Protein AF-A0A8H4UZU4-F1 (afdb_monomer_lite)

Foldseek 3Di:
DPPCLAPPHPPNLVVLLCLLVVFQVDPPHDLVSNLVSLVSSLVRCPPPVNVVVCVVSCSVVSLLVCLLADDDLSNLLSSLVSLLVCLVPDDPVSVVVSLCSLLDQRPVQLVVVPDVVVVPDPPPPPPPDPVNLPDDDSNLSSLLSLLVSLLVCLQPFQVSNQVSLVSLLVSLLPQNRDDPNSNLLSVLFVLQWFADPQQFIFGDFDFPFVPLLCQLQVVPPVDDDDDDDDDDDDDDDDDDDDDDDDDDDDDDDDDDDDDDDDDDDDDDDDDDPPPPDDPLDADGQSCSVPPSGRSDDHDPDTHPAEGLDHDPDPPDPPPPPNSHHHHPVQSVLVSLLVLQPDPPNDLSSNSVSLSRVLSSLLSVSSCPVNLVSLLVLLVVLLVCLVVVVGDADDVRNPHGSLSSNVSSLSNLVSSVVVCVSDDPVSVVSSVVSVVSNVPPRD

Sequence (442 aa):
MKESYYPGTENWDQDAKWLVDSFIQAPGKVSDVRTSALEALEEAMFRDDDLIKFEQFGVIDLLLRNFADEKDTIYLSSLVSVMIEIAARANSDMFHVIIDALSSPMSSDLLEDDDPAVLSGQLLKTRRSSSSVLEPSLSNVCMMGLVRLFLRFLNLSALRAALLFETFIFVVKTSRKRPADAMLTVLKLLFRLRCDSSGAIWVTTDLENDFLVAVLSRSLDVGVKQSTTTEGSVVERSSVNSDDSLTASTGRLSLRNQSVSIETQRSMPRMSSSYLRGSTKSIPPSWVQLDSSLPDEPSTAASPFVYAYKTVAEGVTDQSDPATGVLKINVYLETIIDLLQKRDTPWDVYSYILAHLGAQLSNRDFFSSAVPQIQMLRNILCGQIKGEMFREPPAIAGIKKADVAICIFDCLAILVGFHQYFAKSEQDELVRAFMLGIGSWD

Radius of gyration: 29.95 Å; chains: 1; bounding box: 93×90×71 Å

pLDDT: mean 78.49, std 24.18, range [24.59, 98.56]

Structure (mmCIF, N/CA/C/O backbone):
data_AF-A0A8H4UZU4-F1
#
_entry.id   AF-A0A8H4UZU4-F1
#
loop_
_atom_site.group_PDB
_atom_site.id
_atom_site.type_symbol
_atom_site.label_atom_id
_atom_site.label_alt_id
_atom_site.label_comp_id
_atom_site.label_asym_id
_atom_site.label_entity_id
_atom_site.label_seq_id
_atom_site.pdbx_PDB_ins_code
_atom_site.Cartn_x
_atom_site.Cartn_y
_atom_site.Cartn_z
_atom_site.occupancy
_atom_site.B_iso_or_equiv
_atom_site.auth_seq_id
_atom_site.auth_comp_id
_atom_site.auth_asym_id
_atom_site.auth_atom_id
_atom_site.pdbx_PDB_model_num
ATOM 1 N N . MET A 1 1 ? -13.156 6.321 36.441 1.00 50.47 1 MET A N 1
ATOM 2 C CA . MET A 1 1 ? -14.532 6.107 35.924 1.00 50.47 1 MET A CA 1
ATOM 3 C C . MET A 1 1 ? -15.092 4.870 36.635 1.00 50.47 1 MET A C 1
ATOM 5 O O . MET A 1 1 ? -14.271 4.120 37.143 1.00 50.47 1 MET A O 1
ATOM 9 N N . LYS A 1 2 ? -16.411 4.653 36.774 1.00 57.09 2 LYS A N 1
ATOM 10 C CA . LYS A 1 2 ? -16.886 3.351 37.299 1.00 57.09 2 LYS A CA 1
ATOM 11 C C . LYS A 1 2 ? -16.662 2.280 36.227 1.00 57.09 2 LYS A C 1
ATOM 13 O O . LYS A 1 2 ? -16.898 2.569 35.062 1.00 57.09 2 LYS A O 1
ATOM 18 N N . GLU A 1 3 ? -16.271 1.073 36.626 1.00 79.25 3 GLU A N 1
ATOM 19 C CA . GLU A 1 3 ? -16.078 -0.102 35.752 1.00 79.25 3 GLU A CA 1
ATOM 20 C C . GLU A 1 3 ? -17.409 -0.691 35.221 1.00 79.25 3 GLU A C 1
ATOM 22 O O . GLU A 1 3 ? -17.524 -1.891 34.999 1.00 79.25 3 GLU A O 1
ATOM 27 N N . SER A 1 4 ? -18.457 0.119 35.044 1.00 86.12 4 SER A N 1
ATOM 28 C CA . SER A 1 4 ? -19.793 -0.371 34.673 1.00 86.12 4 SER A CA 1
ATOM 29 C C . SER A 1 4 ? -19.945 -0.724 33.192 1.00 86.12 4 SER A C 1
ATOM 31 O O . SER A 1 4 ? -20.969 -1.265 32.814 1.00 86.12 4 SER A O 1
ATOM 33 N N . TYR A 1 5 ? -18.930 -0.462 32.365 1.00 86.69 5 TYR A N 1
ATOM 34 C CA . TYR A 1 5 ? -18.845 -0.886 30.962 1.00 86.69 5 TYR A CA 1
ATOM 35 C C . TYR A 1 5 ? -18.060 -2.203 30.776 1.00 86.69 5 TYR A C 1
ATOM 37 O O . TYR A 1 5 ? -17.875 -2.647 29.644 1.00 86.69 5 TYR A O 1
ATOM 45 N N . TYR A 1 6 ? -17.595 -2.838 31.862 1.00 90.06 6 TYR A N 1
ATOM 46 C CA . TYR A 1 6 ? -16.912 -4.136 31.797 1.00 90.06 6 TYR A CA 1
ATOM 47 C C . TYR A 1 6 ? -17.926 -5.287 31.706 1.00 90.06 6 TYR A C 1
ATOM 49 O O . TYR A 1 6 ? -18.864 -5.335 32.518 1.00 90.06 6 TYR A O 1
ATOM 57 N N . PRO A 1 7 ? -17.739 -6.255 30.791 1.00 86.94 7 PRO A N 1
ATOM 58 C CA . PRO A 1 7 ? -18.631 -7.397 30.678 1.00 86.94 7 PRO A CA 1
ATOM 59 C C . PRO A 1 7 ? -18.793 -8.182 31.981 1.00 86.94 7 PRO A C 1
ATOM 61 O O . PRO A 1 7 ? -17.836 -8.556 32.654 1.00 86.94 7 PRO A O 1
ATOM 64 N N . GLY A 1 8 ? -20.051 -8.452 32.333 1.00 82.56 8 GLY A N 1
ATOM 65 C CA . GLY A 1 8 ? -20.424 -9.085 33.603 1.00 82.56 8 GLY A CA 1
ATOM 66 C C . GLY A 1 8 ? -20.923 -8.109 34.672 1.00 82.56 8 GLY A C 1
ATOM 67 O O . GLY A 1 8 ? -21.473 -8.560 35.675 1.00 82.56 8 GLY A O 1
ATOM 68 N N . THR A 1 9 ? -20.818 -6.794 34.451 1.00 85.94 9 THR A N 1
ATOM 69 C CA . THR A 1 9 ? -21.590 -5.798 35.213 1.00 85.94 9 THR A CA 1
ATOM 70 C C . THR A 1 9 ? -23.001 -5.609 34.632 1.00 85.94 9 THR A C 1
ATOM 72 O O . THR A 1 9 ? -23.294 -6.009 33.503 1.00 85.94 9 THR A O 1
ATOM 75 N N . GLU A 1 10 ? -23.925 -5.067 35.429 1.00 87.94 10 GLU A N 1
ATOM 76 C CA . GLU A 1 10 ? -25.320 -4.863 35.017 1.00 87.94 10 GLU A CA 1
ATOM 77 C C . GLU A 1 10 ? -25.418 -3.744 33.962 1.00 87.94 10 GLU A C 1
ATOM 79 O O . GLU A 1 10 ? -24.919 -2.646 34.188 1.00 87.94 10 GLU A O 1
ATOM 84 N N . ASN A 1 11 ? -26.080 -4.016 32.829 1.00 89.31 11 ASN A N 1
ATOM 85 C CA . ASN A 1 11 ? -26.226 -3.107 31.675 1.00 89.31 11 ASN A CA 1
ATOM 86 C C . ASN A 1 11 ? -24.904 -2.655 31.012 1.00 89.31 11 ASN A C 1
ATOM 88 O O . ASN A 1 11 ? -24.869 -1.615 30.352 1.00 89.31 11 ASN A O 1
ATOM 92 N N . TRP A 1 12 ? -23.835 -3.451 31.139 1.00 93.38 12 TRP A N 1
ATOM 93 C CA . TRP A 1 12 ? -22.499 -3.101 30.640 1.00 93.38 12 TRP A CA 1
ATOM 94 C C . TRP A 1 12 ? -22.441 -2.735 29.154 1.00 93.38 12 TRP A C 1
ATOM 96 O O . TRP A 1 12 ? -21.671 -1.860 28.767 1.00 93.38 12 TRP A O 1
ATOM 106 N N . ASP A 1 13 ? -23.262 -3.371 28.315 1.00 93.31 13 ASP A N 1
ATOM 107 C CA . ASP A 1 13 ? -23.274 -3.123 26.877 1.00 93.31 13 ASP A CA 1
ATOM 108 C C . ASP A 1 13 ? -23.898 -1.759 26.555 1.00 93.31 13 ASP A C 1
ATOM 110 O O . ASP A 1 13 ? -23.433 -1.054 25.659 1.00 93.31 13 ASP A O 1
ATOM 114 N N . GLN A 1 14 ? -24.915 -1.351 27.318 1.00 93.81 14 GLN A N 1
ATOM 115 C CA . GLN A 1 14 ? -25.534 -0.038 27.202 1.00 93.81 14 GLN A CA 1
ATOM 116 C C . GLN A 1 14 ? -24.604 1.066 27.727 1.00 93.81 14 GLN A C 1
ATOM 118 O O . GLN A 1 14 ? -24.543 2.136 27.116 1.00 93.81 14 GLN A O 1
ATOM 123 N N . ASP A 1 15 ? -23.849 0.796 28.793 1.00 93.56 15 ASP A N 1
ATOM 124 C CA . ASP A 1 15 ? -22.831 1.702 29.335 1.00 93.56 15 ASP A CA 1
ATOM 125 C C . ASP A 1 15 ? -21.624 1.843 28.387 1.00 93.56 15 ASP A C 1
ATOM 127 O O . ASP A 1 15 ? -21.150 2.957 28.160 1.00 93.56 15 ASP A O 1
ATOM 131 N N . ALA A 1 16 ? -21.176 0.753 27.753 1.00 94.62 16 ALA A N 1
ATOM 132 C CA . ALA A 1 16 ? -20.132 0.777 26.726 1.00 94.62 16 ALA A CA 1
ATOM 133 C C . ALA A 1 16 ? -20.569 1.578 25.486 1.00 94.62 16 ALA A C 1
ATOM 135 O O . ALA A 1 16 ? -19.840 2.453 25.017 1.00 94.62 16 ALA A O 1
ATOM 136 N N . LYS A 1 17 ? -21.794 1.357 24.988 1.00 95.38 17 LYS A N 1
ATOM 137 C CA . LYS A 1 17 ? -22.377 2.146 23.885 1.00 95.38 17 LYS A CA 1
ATOM 138 C C . LYS A 1 17 ? -22.503 3.624 24.252 1.00 95.38 17 LYS A C 1
ATOM 140 O O . LYS A 1 17 ? -22.165 4.491 23.450 1.00 95.38 17 LYS A O 1
ATOM 145 N N . TRP A 1 18 ? -22.926 3.919 25.482 1.00 95.06 18 TRP A N 1
ATOM 146 C CA . TRP A 1 18 ? -23.011 5.286 25.991 1.00 95.06 18 TRP A CA 1
ATOM 147 C C . TRP A 1 18 ? -21.638 5.967 26.085 1.00 95.06 18 TRP A C 1
ATOM 149 O O . TRP A 1 18 ? -21.535 7.146 25.741 1.00 95.06 18 TRP A O 1
ATOM 159 N N . LEU A 1 19 ? -20.588 5.244 26.496 1.00 94.56 19 LEU A N 1
ATOM 160 C CA . LEU A 1 19 ? -19.205 5.733 26.494 1.00 94.56 19 LEU A CA 1
ATOM 161 C C . LEU A 1 19 ? -18.755 6.095 25.069 1.00 94.56 19 LEU A C 1
ATOM 163 O O . LEU A 1 19 ? -18.226 7.191 24.857 1.00 94.56 19 LEU A O 1
ATOM 167 N N . VAL A 1 20 ? -19.041 5.225 24.090 1.00 95.56 20 VAL A N 1
ATOM 168 C CA . VAL A 1 20 ? -18.756 5.483 22.670 1.00 95.56 20 VAL A CA 1
ATOM 169 C C . VAL A 1 20 ? -19.479 6.742 22.183 1.00 95.56 20 VAL A C 1
ATOM 171 O O . VAL A 1 20 ? -18.811 7.700 21.794 1.00 95.56 20 VAL A O 1
ATOM 174 N N . ASP A 1 21 ? -20.813 6.797 22.250 1.00 94.81 21 ASP A N 1
ATOM 175 C CA . ASP A 1 21 ? -21.594 7.931 21.723 1.00 94.81 21 ASP A CA 1
ATOM 176 C C . ASP A 1 21 ? -21.314 9.258 22.468 1.00 94.81 21 ASP A C 1
ATOM 178 O O . ASP A 1 21 ? -21.321 10.327 21.855 1.00 94.81 21 ASP A O 1
ATOM 182 N N . SER A 1 22 ? -21.052 9.226 23.784 1.00 93.44 22 SER A N 1
ATOM 183 C CA . SER A 1 22 ? -20.942 10.445 24.613 1.00 93.44 22 SER A CA 1
ATOM 184 C C . SER A 1 22 ? -19.535 11.044 24.700 1.00 93.44 22 SER A C 1
ATOM 186 O O . SER A 1 22 ? -19.400 12.238 25.004 1.00 93.44 22 SER A O 1
ATOM 188 N N . PHE A 1 23 ? -18.491 10.238 24.477 1.00 93.31 23 PHE A N 1
ATOM 189 C CA . PHE A 1 23 ? -17.093 10.662 24.626 1.00 93.31 23 PHE A CA 1
ATOM 190 C C . PHE A 1 23 ? -16.236 10.393 23.394 1.00 93.31 23 PHE A C 1
ATOM 192 O O . PHE A 1 23 ? -15.452 11.265 23.036 1.00 93.31 23 PHE A O 1
ATOM 199 N N . ILE A 1 24 ? -16.384 9.240 22.738 1.00 93.31 24 ILE A N 1
ATOM 200 C CA . ILE A 1 24 ? -15.492 8.815 21.648 1.00 93.31 24 ILE A CA 1
ATOM 201 C C . ILE A 1 24 ? -15.963 9.389 20.299 1.00 93.31 24 ILE A C 1
ATOM 203 O O . ILE A 1 24 ? -15.202 10.059 19.602 1.00 93.31 24 ILE A O 1
ATOM 207 N N . GLN A 1 25 ? -17.243 9.204 19.973 1.00 92.00 25 GLN A N 1
ATOM 208 C CA . GLN A 1 25 ? -17.912 9.662 18.745 1.00 92.00 25 GLN A CA 1
ATOM 209 C C . GLN A 1 25 ? -18.442 11.109 18.828 1.00 92.00 25 GLN A C 1
ATOM 211 O O . GLN A 1 25 ? -19.054 11.607 17.886 1.00 92.00 25 GLN A O 1
ATOM 216 N N . ALA A 1 26 ? -18.234 11.805 19.949 1.00 88.44 26 ALA A N 1
ATOM 217 C CA . ALA A 1 26 ? -18.754 13.152 20.174 1.00 88.44 26 ALA A CA 1
ATOM 218 C C . ALA A 1 26 ? -17.794 14.235 19.618 1.00 88.44 26 ALA A C 1
ATOM 220 O O . ALA A 1 26 ? -16.803 14.557 20.279 1.00 88.44 26 ALA A O 1
ATOM 221 N N . PRO A 1 27 ? -18.091 14.893 18.474 1.00 76.19 27 PRO A N 1
ATOM 222 C CA . PRO A 1 27 ? -17.140 15.778 17.779 1.00 76.19 27 PRO A CA 1
ATOM 223 C C . PRO A 1 27 ? -16.849 17.100 18.511 1.00 76.19 27 PRO A C 1
ATOM 225 O O . PRO A 1 27 ? -15.978 17.860 18.105 1.00 76.19 27 PRO A O 1
ATOM 228 N N . GLY A 1 28 ? -17.591 17.406 19.581 1.00 81.88 28 GLY A N 1
ATOM 229 C CA . GLY A 1 28 ? -17.346 18.562 20.451 1.00 81.88 28 GLY A CA 1
ATOM 230 C C . GLY A 1 28 ? -16.401 18.283 21.628 1.00 81.88 28 GLY A C 1
ATOM 231 O O . GLY A 1 28 ? -16.274 19.135 22.508 1.00 81.88 28 GLY A O 1
ATOM 232 N N . LYS A 1 29 ? -15.799 17.088 21.713 1.00 89.81 29 LYS A N 1
ATOM 233 C CA . LYS A 1 29 ? -14.823 16.717 22.750 1.00 89.81 29 LYS A CA 1
ATOM 234 C C . LYS A 1 29 ? -13.397 16.948 22.246 1.00 89.81 29 LYS A C 1
ATOM 236 O O . LYS A 1 29 ? -13.113 16.737 21.075 1.00 89.81 29 LYS A O 1
ATOM 241 N N . VAL A 1 30 ? -12.504 17.358 23.146 1.00 91.69 30 VAL A N 1
ATOM 242 C CA . VAL A 1 30 ? -11.065 17.498 22.855 1.00 91.69 30 VAL A CA 1
ATOM 243 C C . VAL A 1 30 ? -10.399 16.127 22.704 1.00 91.69 30 VAL A C 1
ATOM 245 O O . VAL A 1 30 ? -10.817 15.194 23.395 1.00 91.69 30 VAL A O 1
ATOM 248 N N . SER A 1 31 ? -9.361 16.027 21.859 1.00 91.31 31 SER A N 1
ATOM 249 C CA . SER A 1 31 ? -8.644 14.775 21.548 1.00 91.31 31 SER A CA 1
ATOM 250 C C . SER A 1 31 ? -8.349 13.945 22.795 1.00 91.31 31 SER A C 1
ATOM 252 O O . SER A 1 31 ? -8.791 12.807 22.877 1.00 91.31 31 SER A O 1
ATOM 254 N N . ASP A 1 32 ? -7.710 14.537 23.809 1.00 92.62 32 ASP A N 1
ATOM 255 C CA . ASP A 1 32 ? -7.308 13.858 25.049 1.00 92.62 32 ASP A CA 1
ATOM 256 C C . ASP A 1 32 ? -8.476 13.133 25.742 1.00 92.62 32 ASP A C 1
ATOM 258 O O . ASP A 1 32 ? -8.332 12.016 26.227 1.00 92.62 32 ASP A O 1
ATOM 262 N N . VAL A 1 33 ? -9.670 13.739 25.756 1.00 93.69 33 VAL A N 1
ATOM 263 C CA . VAL A 1 33 ? -10.867 13.147 26.379 1.00 93.69 33 VAL A CA 1
ATOM 264 C C . VAL A 1 33 ? -11.423 11.999 25.535 1.00 93.69 33 VAL A C 1
ATOM 266 O O . VAL A 1 33 ? -11.926 11.027 26.099 1.00 93.69 33 VAL A O 1
ATOM 269 N N . ARG A 1 34 ? -11.337 12.097 24.202 1.00 95.12 34 ARG A N 1
ATOM 270 C CA . ARG A 1 34 ? -11.731 11.020 23.281 1.00 95.12 34 ARG A CA 1
ATOM 271 C C . ARG A 1 34 ? -10.760 9.843 23.398 1.00 95.12 34 ARG A C 1
ATOM 273 O O . ARG A 1 34 ? -11.205 8.704 23.506 1.00 95.12 34 ARG A O 1
ATOM 280 N N . THR A 1 35 ? -9.459 10.130 23.449 1.00 94.38 35 THR A N 1
ATOM 281 C CA . THR A 1 35 ? -8.377 9.152 23.607 1.00 94.38 35 THR A CA 1
ATOM 282 C C . THR A 1 35 ? -8.459 8.440 24.955 1.00 94.38 35 THR A C 1
ATOM 284 O O . THR A 1 35 ? -8.551 7.222 24.958 1.00 94.38 35 THR A O 1
ATOM 287 N N . SER A 1 36 ? -8.574 9.137 26.091 1.00 94.06 36 SER A N 1
ATOM 288 C CA . SER A 1 36 ? -8.711 8.457 27.393 1.00 94.06 36 SER A CA 1
ATOM 289 C C . SER A 1 36 ? -10.021 7.677 27.564 1.00 94.06 36 SER A C 1
ATOM 291 O O . SER A 1 36 ? -10.075 6.730 28.346 1.00 94.06 36 SER A O 1
ATOM 293 N N . ALA A 1 37 ? -11.094 8.041 26.851 1.00 94.94 37 ALA A N 1
ATOM 294 C CA . ALA A 1 37 ? -12.308 7.223 26.802 1.00 94.94 37 ALA A CA 1
ATOM 295 C C . ALA A 1 37 ? -12.122 5.960 25.942 1.00 94.94 37 ALA A C 1
ATOM 297 O O . ALA A 1 37 ? -12.664 4.909 26.278 1.00 94.94 37 ALA A O 1
ATOM 298 N N . LEU A 1 38 ? -11.342 6.058 24.862 1.00 96.38 38 LEU A N 1
ATOM 299 C CA . LEU A 1 38 ? -10.965 4.936 24.009 1.00 96.38 38 LEU A CA 1
ATOM 300 C C . LEU A 1 38 ? -10.000 3.971 24.723 1.00 96.38 38 LEU A C 1
ATOM 302 O O . LEU A 1 38 ? -10.251 2.776 24.690 1.00 96.38 38 LEU A O 1
ATOM 306 N N . GLU A 1 39 ? -8.976 4.472 25.420 1.00 94.88 39 GLU A N 1
ATOM 307 C CA . GLU A 1 39 ? -8.046 3.679 26.250 1.00 94.88 39 GLU A CA 1
ATOM 308 C C . GLU A 1 39 ? -8.796 2.884 27.334 1.00 94.88 39 GLU A C 1
ATOM 310 O O . GLU A 1 39 ? -8.555 1.696 27.532 1.00 94.88 39 GLU A O 1
ATOM 315 N N . ALA A 1 40 ? -9.764 3.517 28.006 1.00 93.69 40 ALA A N 1
ATOM 316 C CA . ALA A 1 40 ? -10.602 2.851 29.003 1.00 93.69 40 ALA A CA 1
ATOM 317 C C . ALA A 1 40 ? -11.476 1.738 28.391 1.00 93.69 40 ALA A C 1
ATOM 319 O O . ALA A 1 40 ? -11.663 0.682 28.994 1.00 93.69 40 ALA A O 1
ATOM 320 N N . LEU A 1 41 ? -12.006 1.957 27.182 1.00 94.88 41 LEU A N 1
ATOM 321 C CA . LEU A 1 41 ? -12.763 0.939 26.455 1.00 94.88 41 LEU A CA 1
ATOM 322 C C . LEU A 1 41 ? -11.852 -0.206 25.978 1.00 94.88 41 LEU A C 1
ATOM 324 O O . LEU A 1 41 ? -12.231 -1.367 26.093 1.00 94.88 41 LEU A O 1
ATOM 328 N N . GLU A 1 42 ? -10.645 0.110 25.505 1.00 94.50 42 GLU A N 1
ATOM 329 C CA . GLU A 1 42 ? -9.612 -0.851 25.102 1.00 94.50 42 GLU A CA 1
ATOM 330 C C . GLU A 1 42 ? -9.220 -1.788 26.258 1.00 94.50 42 GLU A C 1
ATOM 332 O O . GLU A 1 42 ? -9.192 -3.010 26.085 1.00 94.50 42 GLU A O 1
ATOM 337 N N . GLU A 1 43 ? -9.000 -1.238 27.458 1.00 93.38 43 GLU A N 1
ATOM 338 C CA . GLU A 1 43 ? -8.703 -2.012 28.671 1.00 93.38 43 GLU A CA 1
ATOM 339 C C . GLU A 1 43 ? -9.827 -3.010 29.010 1.00 93.38 43 GLU A C 1
ATOM 341 O O . GLU A 1 43 ? -9.555 -4.160 29.363 1.00 93.38 43 GLU A O 1
ATOM 346 N N . ALA A 1 44 ? -11.094 -2.607 28.861 1.00 92.88 44 ALA A N 1
ATOM 347 C CA . ALA A 1 44 ? -12.234 -3.503 29.053 1.00 92.88 44 ALA A CA 1
ATOM 348 C C . ALA A 1 44 ? -12.392 -4.537 27.927 1.00 92.88 44 ALA A C 1
ATOM 350 O O . ALA A 1 44 ? -12.815 -5.659 28.192 1.00 92.88 44 ALA A O 1
ATOM 351 N N . MET A 1 45 ? -12.040 -4.193 26.687 1.00 93.19 45 MET A N 1
ATOM 352 C CA . MET A 1 45 ? -12.147 -5.085 25.529 1.00 93.19 45 MET A CA 1
ATOM 353 C C . MET A 1 45 ? -11.125 -6.225 25.532 1.00 93.19 45 MET A C 1
ATOM 355 O O . MET A 1 45 ? -11.438 -7.321 25.068 1.00 93.19 45 MET A O 1
ATOM 359 N N . PHE A 1 46 ? -9.906 -5.985 26.022 1.00 91.75 46 PHE A N 1
ATOM 360 C CA . PHE A 1 46 ? -8.825 -6.981 25.997 1.00 91.75 46 PHE A CA 1
ATOM 361 C C . PHE A 1 46 ? -8.603 -7.719 27.323 1.00 91.75 46 PHE A C 1
ATOM 363 O O . PHE A 1 46 ? -7.703 -8.557 27.424 1.00 91.75 46 PHE A O 1
ATOM 370 N N . ARG A 1 47 ? -9.449 -7.469 28.324 1.00 89.94 47 ARG A N 1
ATOM 371 C CA . ARG A 1 47 ? -9.523 -8.263 29.551 1.00 89.94 47 ARG A CA 1
ATOM 372 C C . ARG A 1 47 ? -10.247 -9.590 29.295 1.00 89.94 47 ARG A C 1
ATOM 374 O O . ARG A 1 47 ? -11.241 -9.616 28.589 1.00 89.94 47 ARG A O 1
ATOM 381 N N . ASP A 1 48 ? -9.744 -10.687 29.863 1.00 78.56 48 ASP A N 1
ATOM 382 C CA . ASP A 1 48 ? -10.425 -11.994 29.981 1.00 78.56 48 ASP A CA 1
ATOM 383 C C . ASP A 1 48 ? -11.141 -12.539 28.704 1.00 78.56 48 ASP A C 1
ATOM 385 O O . ASP A 1 48 ? -12.129 -13.267 28.806 1.00 78.56 48 ASP A O 1
ATOM 389 N N . ASP A 1 49 ? -10.616 -12.226 27.507 1.00 80.06 49 ASP A N 1
ATOM 390 C CA . ASP A 1 49 ? -11.183 -12.535 26.168 1.00 80.06 49 ASP A CA 1
ATOM 391 C C . ASP A 1 49 ? -12.559 -11.888 25.868 1.00 80.06 49 ASP A C 1
ATOM 393 O O . ASP A 1 49 ? -13.378 -12.387 25.093 1.00 80.06 49 ASP A O 1
ATOM 397 N N . ASP A 1 50 ? -12.821 -10.728 26.474 1.00 90.62 50 ASP A N 1
ATOM 398 C CA . ASP A 1 50 ? -14.089 -10.006 26.364 1.00 90.62 50 ASP A CA 1
ATOM 399 C C . ASP A 1 50 ? -14.388 -9.435 24.967 1.00 90.62 50 ASP A C 1
ATOM 401 O O . ASP A 1 50 ? -15.554 -9.157 24.670 1.00 90.62 50 ASP A O 1
ATOM 405 N N . LEU A 1 51 ? -13.389 -9.314 24.083 1.00 92.12 51 LEU A N 1
ATOM 406 C CA . LEU A 1 51 ? -13.522 -8.764 22.727 1.00 92.12 51 LEU A CA 1
ATOM 407 C C . LEU A 1 51 ? -14.710 -9.360 21.958 1.00 92.12 51 LEU A C 1
ATOM 409 O O . LEU A 1 51 ? -15.476 -8.623 21.340 1.00 92.12 51 LEU A O 1
ATOM 413 N N . ILE A 1 52 ? -14.910 -10.678 22.052 1.00 92.06 52 ILE A N 1
ATOM 414 C CA . ILE A 1 52 ? -16.004 -11.396 21.378 1.00 92.06 52 ILE A CA 1
ATOM 415 C C . ILE A 1 52 ? -17.378 -10.839 21.795 1.00 92.06 52 ILE A C 1
ATOM 417 O O . ILE A 1 52 ? -18.305 -10.785 20.986 1.00 92.06 52 ILE A O 1
ATOM 421 N N . LYS A 1 53 ? -17.527 -10.380 23.043 1.00 92.56 53 LYS A N 1
ATOM 422 C CA . LYS A 1 53 ? -18.759 -9.748 23.535 1.00 92.56 53 LYS A CA 1
ATOM 423 C C . LYS A 1 53 ? -18.911 -8.342 22.949 1.00 92.56 53 LYS A C 1
ATOM 425 O O . LYS A 1 53 ? -20.002 -7.986 22.515 1.00 92.56 53 LYS A O 1
ATOM 430 N N . PHE A 1 54 ? -17.839 -7.554 22.879 1.00 94.12 54 PHE A N 1
ATOM 431 C CA . PHE A 1 54 ? -17.873 -6.226 22.253 1.00 94.12 54 PHE A CA 1
ATOM 432 C C . PHE A 1 54 ? -18.185 -6.288 20.745 1.00 94.12 54 PHE A C 1
ATOM 434 O O . PHE A 1 54 ? -18.935 -5.439 20.255 1.00 94.12 54 PHE A O 1
ATOM 441 N N . GLU A 1 55 ? -17.701 -7.318 20.037 1.00 91.88 55 GLU A N 1
ATOM 442 C CA . GLU A 1 55 ? -18.127 -7.655 18.669 1.00 91.88 55 GLU A CA 1
ATOM 443 C C . GLU A 1 55 ? -19.632 -7.989 18.627 1.00 91.88 55 GLU A C 1
ATOM 445 O O . GLU A 1 55 ? -20.395 -7.320 17.934 1.00 91.88 55 GLU A O 1
ATOM 450 N N . GLN A 1 56 ? -20.097 -8.970 19.413 1.00 91.75 56 GLN A N 1
ATOM 451 C CA . GLN A 1 56 ? -21.498 -9.433 19.397 1.00 91.75 56 GLN A CA 1
ATOM 452 C C . GLN A 1 56 ? -22.530 -8.348 19.735 1.00 91.75 56 GLN A C 1
ATOM 454 O O . GLN A 1 56 ? -23.639 -8.365 19.201 1.00 91.75 56 GLN A O 1
ATOM 459 N N . PHE A 1 57 ? -22.192 -7.416 20.628 1.00 93.38 57 PHE A N 1
ATOM 460 C CA . PHE A 1 57 ? -23.084 -6.326 21.026 1.00 93.38 57 PHE A CA 1
ATOM 461 C C . PHE A 1 57 ? -22.986 -5.087 20.113 1.00 93.38 57 PHE A C 1
ATOM 463 O O . PHE A 1 57 ? -23.692 -4.106 20.370 1.00 93.38 57 PHE A O 1
ATOM 470 N N . GLY A 1 58 ? -22.172 -5.132 19.048 1.00 93.25 58 GLY A N 1
ATOM 471 C CA . GLY A 1 58 ? -22.059 -4.080 18.029 1.00 93.25 58 GLY A CA 1
ATOM 472 C C . GLY A 1 58 ? -21.303 -2.831 18.487 1.00 93.25 58 GLY A C 1
ATOM 473 O O . GLY A 1 58 ? -21.552 -1.737 17.983 1.00 93.25 58 GLY A O 1
ATOM 474 N N . VAL A 1 59 ? -20.414 -2.954 19.479 1.00 95.19 59 VAL A N 1
ATOM 475 C CA . VAL A 1 59 ? -19.634 -1.810 19.984 1.00 95.19 59 VAL A CA 1
ATOM 476 C C . VAL A 1 59 ? -18.540 -1.420 18.985 1.00 95.19 59 VAL A C 1
ATOM 478 O O . VAL A 1 59 ? -18.269 -0.234 18.807 1.00 95.19 59 VAL A O 1
ATOM 481 N N . ILE A 1 60 ? -17.965 -2.395 18.272 1.00 94.88 60 ILE A N 1
ATOM 482 C CA . ILE A 1 60 ? -16.927 -2.147 17.260 1.00 94.88 60 ILE A CA 1
ATOM 483 C C . ILE A 1 60 ? -17.504 -1.403 16.047 1.00 94.88 60 ILE A C 1
ATOM 485 O O . ILE A 1 60 ? -16.920 -0.423 15.590 1.00 94.88 60 ILE A O 1
ATOM 489 N N . ASP A 1 61 ? -18.699 -1.781 15.589 1.00 94.69 61 ASP A N 1
ATOM 490 C CA . ASP A 1 61 ? -19.417 -1.078 14.517 1.00 94.69 61 ASP A CA 1
ATOM 491 C C . ASP A 1 61 ? -19.750 0.376 14.893 1.00 94.69 61 ASP A C 1
ATOM 493 O O . ASP A 1 61 ? -19.740 1.265 14.041 1.00 94.69 61 ASP A O 1
ATOM 497 N N . LEU A 1 62 ? -20.007 0.647 16.179 1.00 95.56 62 LEU A N 1
ATOM 498 C CA . LEU A 1 62 ? -20.211 2.007 16.689 1.00 95.56 62 LEU A CA 1
ATOM 499 C C . LEU A 1 62 ? -18.905 2.810 16.773 1.00 95.56 62 LEU A C 1
ATOM 501 O O . LEU A 1 62 ? -18.933 4.012 16.514 1.00 95.56 62 LEU A O 1
ATOM 505 N N . LEU A 1 63 ? -17.768 2.172 17.075 1.00 95.56 63 LEU A N 1
ATOM 506 C CA . LEU A 1 63 ? -16.447 2.808 16.981 1.00 95.56 63 LEU A CA 1
ATOM 507 C C . LEU A 1 63 ? -16.096 3.172 15.532 1.00 95.56 63 LEU A C 1
ATOM 509 O O . LEU A 1 63 ? -15.583 4.262 15.293 1.00 95.56 63 LEU A O 1
ATOM 513 N N . LEU A 1 64 ? -16.419 2.300 14.572 1.00 95.69 64 LEU A N 1
ATOM 514 C CA . LEU A 1 64 ? -16.180 2.511 13.139 1.00 95.69 64 LEU A CA 1
ATOM 515 C C . LEU A 1 64 ? -17.245 3.384 12.445 1.00 95.69 64 LEU A C 1
ATOM 517 O O . LEU A 1 64 ? -17.086 3.746 11.275 1.00 95.69 64 LEU A O 1
ATOM 521 N N . ARG A 1 65 ? -18.326 3.769 13.137 1.00 94.38 65 ARG A N 1
ATOM 522 C CA . ARG A 1 65 ? -19.354 4.654 12.571 1.00 94.38 65 ARG A CA 1
ATOM 523 C C . ARG A 1 65 ? -18.734 6.004 12.206 1.00 94.38 65 ARG A C 1
ATOM 525 O O . ARG A 1 65 ? -18.013 6.591 13.001 1.00 94.38 65 ARG A O 1
ATOM 532 N N . ASN A 1 66 ? -19.027 6.511 11.010 1.00 90.81 66 ASN A N 1
ATOM 533 C CA . ASN A 1 66 ? -18.496 7.783 10.497 1.00 90.81 66 ASN A CA 1
ATOM 534 C C . ASN A 1 66 ? -16.951 7.886 10.502 1.00 90.81 66 ASN A C 1
ATOM 536 O O . ASN A 1 66 ? -16.426 8.995 10.464 1.00 90.81 66 ASN A O 1
ATOM 540 N N . PHE A 1 67 ? -16.216 6.763 10.521 1.00 94.75 67 PHE A N 1
ATOM 541 C CA . PHE A 1 67 ? -14.746 6.743 10.599 1.00 94.75 67 PHE A CA 1
ATOM 542 C C . PHE A 1 67 ? -14.078 7.654 9.551 1.00 94.75 67 PHE A C 1
ATOM 544 O O . PHE A 1 67 ? -13.186 8.429 9.877 1.00 94.75 67 PHE A O 1
ATOM 551 N N . ALA A 1 68 ? -14.571 7.627 8.308 1.00 93.69 68 ALA A N 1
ATOM 552 C CA . ALA A 1 68 ? -14.054 8.438 7.203 1.00 93.69 68 ALA A CA 1
ATOM 553 C C . ALA A 1 68 ? -14.255 9.962 7.370 1.00 93.69 68 ALA A C 1
ATOM 555 O O . ALA A 1 68 ? -13.570 10.735 6.700 1.00 93.69 68 ALA A O 1
ATOM 556 N N . ASP A 1 69 ? -15.163 10.404 8.244 1.00 92.81 69 ASP A N 1
ATOM 557 C CA . ASP A 1 69 ? -15.476 11.823 8.477 1.00 92.81 69 ASP A CA 1
ATOM 558 C C . ASP A 1 69 ? -14.660 12.448 9.625 1.00 92.81 69 ASP A C 1
ATOM 560 O O . ASP A 1 69 ? -14.846 13.628 9.951 1.00 92.81 69 ASP A O 1
ATOM 564 N N . GLU A 1 70 ? -13.750 11.678 10.231 1.00 93.50 70 GLU A N 1
ATOM 565 C CA . GLU A 1 70 ? -12.835 12.156 11.266 1.00 93.50 70 GLU A CA 1
ATOM 566 C C . GLU A 1 70 ? -11.914 13.280 10.750 1.00 93.50 70 GLU A C 1
ATOM 568 O O . GLU A 1 70 ? -11.610 13.401 9.556 1.00 93.50 70 GLU A O 1
ATOM 573 N N . LYS A 1 71 ? -11.500 14.153 11.674 1.00 91.44 71 LYS A N 1
ATOM 574 C CA . LYS A 1 71 ? -10.696 15.357 11.411 1.00 91.44 71 LYS A CA 1
ATOM 575 C C . LYS A 1 71 ? -9.503 15.497 12.350 1.00 91.44 71 LYS A C 1
ATOM 577 O O . LYS A 1 71 ? -8.562 16.213 12.029 1.00 91.44 71 LYS A O 1
ATOM 582 N N . ASP A 1 72 ? -9.555 14.843 13.504 1.00 91.31 72 ASP A N 1
ATOM 583 C CA . ASP A 1 72 ? -8.510 14.864 14.516 1.00 91.31 72 ASP A CA 1
ATOM 584 C C . ASP A 1 72 ? -7.483 13.756 14.237 1.00 91.31 72 ASP A C 1
ATOM 586 O O . ASP A 1 72 ? -7.753 12.569 14.429 1.00 91.31 72 ASP A O 1
ATOM 590 N N . THR A 1 73 ? -6.298 14.142 13.759 1.00 91.88 73 THR A N 1
ATOM 591 C CA . THR A 1 73 ? -5.199 13.218 13.432 1.00 91.88 73 THR A CA 1
ATOM 592 C C . THR A 1 73 ? -4.635 12.500 14.659 1.00 91.88 73 THR A C 1
ATOM 594 O O . THR A 1 73 ? -4.177 11.362 14.536 1.00 91.88 73 THR A O 1
ATOM 597 N N . ILE A 1 74 ? -4.681 13.129 15.840 1.00 91.38 74 ILE A N 1
ATOM 598 C CA . ILE A 1 74 ? -4.162 12.565 17.091 1.00 91.38 74 ILE A CA 1
ATOM 599 C C . ILE A 1 74 ? -5.112 11.469 17.565 1.00 91.38 74 ILE A C 1
ATOM 601 O O . ILE A 1 74 ? -4.693 10.323 17.742 1.00 91.38 74 ILE A O 1
ATOM 605 N N . TYR A 1 75 ? -6.401 11.790 17.681 1.00 94.38 75 TYR A N 1
ATOM 606 C CA . TYR A 1 75 ? -7.422 10.806 18.030 1.00 94.38 75 TYR A CA 1
ATOM 607 C C . TYR A 1 75 ? -7.516 9.675 16.989 1.00 94.38 75 TYR A C 1
ATOM 609 O O . TYR A 1 75 ? -7.601 8.508 17.374 1.00 94.38 75 TYR A O 1
ATOM 617 N N . LEU A 1 76 ? -7.440 9.980 15.685 1.00 95.62 76 LEU A N 1
ATOM 618 C CA . LEU A 1 76 ? -7.445 8.955 14.636 1.00 95.62 76 LEU A CA 1
ATOM 619 C C . LEU A 1 76 ? -6.265 7.986 14.787 1.00 95.62 76 LEU A C 1
ATOM 621 O O . LEU A 1 76 ? -6.443 6.787 14.603 1.00 95.62 76 LEU A O 1
ATOM 625 N N . SER A 1 77 ? -5.079 8.472 15.168 1.00 95.31 77 SER A N 1
ATOM 626 C CA . SER A 1 77 ? -3.916 7.617 15.440 1.00 95.31 77 SER A CA 1
ATOM 627 C C . SER A 1 77 ? -4.182 6.635 16.587 1.00 95.31 77 SER A C 1
ATOM 629 O O . SER A 1 77 ? -3.926 5.437 16.446 1.00 95.31 77 SER A O 1
ATOM 631 N N . SER A 1 78 ? -4.783 7.108 17.688 1.00 96.19 78 SER A N 1
ATOM 632 C CA . SER A 1 78 ? -5.221 6.246 18.794 1.00 96.19 78 SER A CA 1
ATOM 633 C C . SER A 1 78 ? -6.276 5.228 18.340 1.00 96.19 78 SER A C 1
ATOM 635 O O . SER A 1 78 ? -6.134 4.039 18.612 1.00 96.19 78 SER A O 1
ATOM 637 N N . LEU A 1 79 ? -7.297 5.660 17.589 1.00 97.12 79 LEU A N 1
ATOM 638 C CA . LEU A 1 79 ? -8.356 4.782 17.080 1.00 97.12 79 LEU A CA 1
ATOM 639 C C . LEU A 1 79 ? -7.807 3.696 16.148 1.00 97.12 79 LEU A C 1
ATOM 641 O O . LEU A 1 79 ? -8.143 2.525 16.309 1.00 97.12 79 LEU A O 1
ATOM 645 N N . VAL A 1 80 ? -6.919 4.058 15.220 1.00 97.69 80 VAL A N 1
ATOM 646 C CA . VAL A 1 80 ? -6.237 3.107 14.332 1.00 97.69 80 VAL A CA 1
ATOM 647 C C . VAL A 1 80 ? -5.392 2.116 15.137 1.00 97.69 80 VAL A C 1
ATOM 649 O O . VAL A 1 80 ? -5.403 0.932 14.810 1.00 97.69 80 VAL A O 1
ATOM 652 N N . SER A 1 81 ? -4.726 2.545 16.216 1.00 97.12 81 SER A N 1
ATOM 653 C CA . SER A 1 81 ? -3.987 1.640 17.111 1.00 97.12 81 SER A CA 1
ATOM 654 C C . SER A 1 81 ? -4.894 0.567 17.726 1.00 97.12 81 SER A C 1
ATOM 656 O O . SER A 1 81 ? -4.592 -0.623 17.622 1.00 97.12 81 SER A O 1
ATOM 658 N N . VAL A 1 82 ? -6.052 0.959 18.269 1.00 97.12 82 VAL A N 1
ATOM 659 C CA . VAL A 1 82 ? -7.035 0.009 18.819 1.00 97.12 82 VAL A CA 1
ATOM 660 C C . VAL A 1 82 ? -7.589 -0.912 17.726 1.00 97.12 82 VAL A C 1
ATOM 662 O O . VAL A 1 82 ? -7.695 -2.121 17.932 1.00 97.12 82 VAL A O 1
ATOM 665 N N . MET A 1 83 ? -7.868 -0.390 16.525 1.00 97.75 83 MET A N 1
ATOM 666 C CA . MET A 1 83 ? -8.318 -1.212 15.391 1.00 97.75 83 MET A CA 1
ATOM 667 C C . MET A 1 83 ? -7.281 -2.256 14.952 1.00 97.75 83 MET A C 1
ATOM 669 O O . MET A 1 83 ? -7.669 -3.351 14.548 1.00 97.75 83 MET A O 1
ATOM 673 N N . ILE A 1 84 ? -5.977 -1.978 15.076 1.00 97.31 84 ILE A N 1
ATOM 674 C CA . ILE A 1 84 ? -4.916 -2.967 14.817 1.00 97.31 84 ILE A CA 1
ATOM 675 C C . ILE A 1 84 ? -4.966 -4.101 15.849 1.00 97.31 84 ILE A C 1
ATOM 677 O O . ILE A 1 84 ? -4.881 -5.272 15.472 1.00 97.31 84 ILE A O 1
ATOM 681 N N . GLU A 1 85 ? -5.129 -3.787 17.138 1.00 96.31 85 GLU A N 1
ATOM 682 C CA . GLU A 1 85 ? -5.220 -4.801 18.196 1.00 96.31 85 GLU A CA 1
ATOM 683 C C . GLU A 1 85 ? -6.536 -5.598 18.149 1.00 96.31 85 GLU A C 1
ATOM 685 O O . GLU A 1 85 ? -6.532 -6.797 18.450 1.00 96.31 85 GLU A O 1
ATOM 690 N N . ILE A 1 86 ? -7.642 -4.997 17.696 1.00 96.25 86 ILE A N 1
ATOM 691 C CA . ILE A 1 86 ? -8.876 -5.736 17.396 1.00 96.25 86 ILE A CA 1
ATOM 692 C C . ILE A 1 86 ? -8.622 -6.676 16.216 1.00 96.25 86 ILE A C 1
ATOM 694 O O . ILE A 1 86 ? -8.740 -7.888 16.373 1.00 96.25 86 ILE A O 1
ATOM 698 N N . ALA A 1 87 ? -8.184 -6.160 15.062 1.00 96.31 87 ALA A N 1
ATOM 699 C CA . ALA A 1 87 ? -7.914 -6.950 13.857 1.00 96.31 87 ALA A CA 1
ATOM 700 C C . ALA A 1 87 ? -6.889 -8.082 14.080 1.00 96.31 87 ALA A C 1
ATOM 702 O O . ALA A 1 87 ? -6.930 -9.108 13.395 1.00 96.31 87 ALA A O 1
ATOM 703 N N . ALA A 1 88 ? -5.993 -7.935 15.061 1.00 94.06 88 ALA A N 1
ATOM 704 C CA . ALA A 1 88 ? -5.087 -8.990 15.498 1.00 94.06 88 ALA A CA 1
ATOM 705 C C . ALA A 1 88 ? -5.819 -10.247 16.009 1.00 94.06 88 ALA A C 1
ATOM 707 O O . ALA A 1 88 ? -5.422 -11.362 15.665 1.00 94.06 88 ALA A O 1
ATOM 708 N N . ARG A 1 89 ? -6.875 -10.062 16.814 1.00 93.50 89 ARG A N 1
ATOM 709 C CA . ARG A 1 89 ? -7.591 -11.112 17.569 1.00 93.50 89 ARG A CA 1
ATOM 710 C C . ARG A 1 89 ? -8.953 -11.483 16.975 1.00 93.50 89 ARG A C 1
ATOM 712 O O . ARG A 1 89 ? -9.415 -12.600 17.180 1.00 93.50 89 ARG A O 1
ATOM 719 N N . ALA A 1 90 ? -9.563 -10.560 16.238 1.00 91.75 90 ALA A N 1
ATOM 720 C CA . ALA A 1 90 ? -10.889 -10.670 15.652 1.00 91.75 90 ALA A CA 1
ATOM 721 C C . ALA A 1 90 ? -11.041 -11.871 14.705 1.00 91.75 90 ALA A C 1
ATOM 723 O O . ALA A 1 90 ? -10.063 -12.434 14.200 1.00 91.75 90 ALA A O 1
ATOM 724 N N . ASN A 1 91 ? -12.291 -12.225 14.411 1.00 91.88 91 ASN A N 1
ATOM 725 C CA . ASN A 1 91 ? -12.646 -13.230 13.407 1.00 91.88 91 ASN A CA 1
ATOM 726 C C . ASN A 1 91 ? -12.385 -12.736 11.954 1.00 91.88 91 ASN A C 1
ATOM 728 O O . ASN A 1 91 ? -11.825 -11.660 11.740 1.00 91.88 91 ASN A O 1
ATOM 732 N N . SER A 1 92 ? -12.718 -13.531 10.926 1.00 92.62 92 SER A N 1
ATOM 733 C CA . SER A 1 92 ? -12.464 -13.134 9.524 1.00 92.62 92 SER A CA 1
ATOM 734 C C . SER A 1 92 ? -13.346 -11.971 9.062 1.00 92.62 92 SER A C 1
ATOM 736 O O . SER A 1 92 ? -12.859 -11.087 8.364 1.00 92.62 92 SER A O 1
ATOM 738 N N . ASP A 1 93 ? -14.616 -11.949 9.462 1.00 94.00 93 ASP A N 1
ATOM 739 C CA . ASP A 1 93 ? -15.595 -10.960 9.002 1.00 94.00 93 ASP A CA 1
ATOM 740 C C . ASP A 1 93 ? -15.299 -9.586 9.614 1.00 94.00 93 ASP A C 1
ATOM 742 O O . ASP A 1 93 ? -15.204 -8.590 8.902 1.00 94.00 93 ASP A O 1
ATOM 746 N N . MET A 1 94 ? -15.029 -9.542 10.922 1.00 94.56 94 MET A N 1
ATOM 747 C CA . MET A 1 94 ? -14.607 -8.320 11.612 1.00 94.56 94 MET A CA 1
ATOM 748 C C . MET A 1 94 ? -13.234 -7.826 11.119 1.00 94.56 94 MET A C 1
ATOM 750 O O . MET A 1 94 ? -13.016 -6.621 10.996 1.00 94.56 94 MET A O 1
ATOM 754 N N . PHE A 1 95 ? -12.322 -8.734 10.741 1.00 96.81 95 PHE A N 1
ATOM 755 C CA . PHE A 1 95 ? -11.085 -8.345 10.057 1.00 96.81 95 PHE A CA 1
ATOM 756 C C . PHE A 1 95 ? -11.382 -7.630 8.728 1.00 96.81 95 PHE A C 1
ATOM 758 O O . PHE A 1 95 ? -10.848 -6.546 8.509 1.00 96.81 95 PHE A O 1
ATOM 765 N N . HIS A 1 96 ? -12.270 -8.168 7.881 1.00 96.44 96 HIS A N 1
ATOM 766 C CA . HIS A 1 96 ? -12.696 -7.494 6.646 1.00 96.44 96 HIS A CA 1
ATOM 767 C C . HIS A 1 96 ? -13.292 -6.104 6.914 1.00 96.44 96 HIS A C 1
ATOM 769 O O . HIS A 1 96 ? -12.859 -5.145 6.282 1.00 96.44 96 HIS A O 1
ATOM 775 N N . VAL A 1 97 ? -14.199 -5.972 7.890 1.00 96.62 97 VAL A N 1
ATOM 776 C CA . VAL A 1 97 ? -14.814 -4.682 8.264 1.00 96.62 97 VAL A CA 1
ATOM 777 C C . VAL A 1 97 ? -13.760 -3.634 8.646 1.00 96.62 97 VAL A C 1
ATOM 779 O O . VAL A 1 97 ? -13.844 -2.486 8.208 1.00 96.62 97 VAL A O 1
ATOM 782 N N . ILE A 1 98 ? -12.727 -4.020 9.403 1.00 97.69 98 ILE A N 1
ATOM 783 C CA . ILE A 1 98 ? -11.633 -3.111 9.779 1.00 97.69 98 ILE A CA 1
ATOM 784 C C . ILE A 1 98 ? -10.764 -2.742 8.567 1.00 97.69 98 ILE A C 1
ATOM 786 O O . ILE A 1 98 ? -10.413 -1.573 8.411 1.00 97.69 98 ILE A O 1
ATOM 790 N N . ILE A 1 99 ? -10.433 -3.694 7.685 1.00 97.88 99 ILE A N 1
ATOM 791 C CA . ILE A 1 99 ? -9.664 -3.394 6.465 1.00 97.88 99 ILE A CA 1
ATOM 792 C C . ILE A 1 99 ? -10.454 -2.472 5.522 1.00 97.88 99 ILE A C 1
ATOM 794 O O . ILE A 1 99 ? -9.877 -1.538 4.961 1.00 97.88 99 ILE A O 1
ATOM 798 N N . ASP A 1 100 ? -11.764 -2.666 5.384 1.00 96.50 100 ASP A N 1
ATOM 799 C CA . ASP A 1 100 ? -12.631 -1.807 4.572 1.00 96.50 100 ASP A CA 1
ATOM 800 C C . ASP A 1 100 ? -12.724 -0.387 5.160 1.00 96.50 100 ASP A C 1
ATOM 802 O O . ASP A 1 100 ? -12.575 0.592 4.426 1.00 96.50 100 ASP A O 1
ATOM 806 N N . ALA A 1 101 ? -12.866 -0.252 6.485 1.00 96.81 101 ALA A N 1
ATOM 807 C CA . ALA A 1 101 ? -12.870 1.048 7.159 1.00 96.81 101 ALA A CA 1
ATOM 808 C C . ALA A 1 101 ? -11.531 1.794 7.004 1.00 96.81 101 ALA A C 1
ATOM 810 O O . ALA A 1 101 ? -11.513 2.936 6.544 1.00 96.81 101 ALA A O 1
ATOM 811 N N . LEU A 1 102 ? -10.404 1.136 7.309 1.00 97.00 102 LEU A N 1
ATOM 812 C CA . LEU A 1 102 ? -9.056 1.713 7.191 1.00 97.00 102 LEU A CA 1
ATOM 813 C C . LEU A 1 102 ? -8.642 1.990 5.737 1.00 97.00 102 LEU A C 1
ATOM 815 O O . LEU A 1 102 ? -7.786 2.839 5.487 1.00 97.00 102 LEU A O 1
ATOM 819 N N . SER A 1 103 ? -9.206 1.267 4.766 1.00 95.75 103 SER A N 1
ATOM 820 C CA . SER A 1 103 ? -8.926 1.485 3.345 1.00 95.75 103 SER A CA 1
ATOM 821 C C . SER A 1 103 ? -9.868 2.489 2.678 1.00 95.75 103 SER A C 1
ATOM 823 O O . SER A 1 103 ? -9.562 2.930 1.564 1.00 95.75 103 SER A O 1
ATOM 825 N N . SER A 1 104 ? -10.947 2.926 3.334 1.00 93.88 104 SER A N 1
ATOM 826 C CA . SER A 1 104 ? -11.804 4.007 2.836 1.00 93.88 104 SER A CA 1
ATOM 827 C C . SER A 1 104 ? -11.012 5.317 2.656 1.00 93.88 104 SER A C 1
ATOM 829 O O . SER A 1 104 ? -10.123 5.618 3.452 1.00 93.88 104 SER A O 1
ATOM 831 N N . PRO A 1 105 ? -11.292 6.130 1.619 1.00 92.06 105 PRO A N 1
ATOM 832 C CA . PRO A 1 105 ? -10.826 7.515 1.566 1.00 92.06 105 PRO A CA 1
ATOM 833 C C . PRO A 1 105 ? -11.395 8.328 2.736 1.00 92.06 105 PRO A C 1
ATOM 835 O O . PRO A 1 105 ? -12.574 8.174 3.062 1.00 92.06 105 PRO A O 1
ATOM 838 N N . MET A 1 106 ? -10.587 9.217 3.316 1.00 93.19 106 MET A N 1
ATOM 839 C CA . MET A 1 106 ? -11.034 10.159 4.347 1.00 93.19 106 MET A CA 1
ATOM 840 C C . MET A 1 106 ? -11.716 11.368 3.697 1.00 93.19 106 MET A C 1
ATOM 842 O O . MET A 1 106 ? -11.145 12.000 2.808 1.00 93.19 106 MET A O 1
ATOM 846 N N . SER A 1 107 ? -12.918 11.723 4.155 1.00 90.50 107 SER A N 1
ATOM 847 C CA . SER A 1 107 ? -13.723 12.829 3.618 1.00 90.50 107 SER A CA 1
ATOM 848 C C . SER A 1 107 ? -12.984 14.168 3.680 1.00 90.50 107 SER A C 1
ATOM 850 O O . SER A 1 107 ? -13.052 14.963 2.745 1.00 90.50 107 SER A O 1
ATOM 852 N N . SER A 1 108 ? -12.249 14.406 4.768 1.00 84.69 108 SER A N 1
ATOM 853 C CA . SER A 1 108 ? -11.489 15.640 5.000 1.00 84.69 108 SER A CA 1
ATOM 854 C C . SER A 1 108 ? -10.352 15.834 3.988 1.00 84.69 108 SER A C 1
ATOM 856 O O . SER A 1 108 ? -10.199 16.934 3.464 1.00 84.69 108 SER A O 1
ATOM 858 N N . ASP A 1 109 ? -9.625 14.765 3.641 1.00 84.00 109 ASP A N 1
ATOM 859 C CA . ASP A 1 109 ? -8.502 14.815 2.689 1.00 84.00 109 ASP A CA 1
ATOM 860 C C . ASP A 1 109 ? -8.963 15.122 1.247 1.00 84.00 109 ASP A C 1
ATOM 862 O O . ASP A 1 109 ? -8.192 15.646 0.446 1.00 84.00 109 ASP A O 1
ATOM 866 N N . LEU A 1 110 ? -10.214 14.793 0.895 1.00 76.00 110 LEU A N 1
ATOM 867 C CA . LEU A 1 110 ? -10.781 15.049 -0.438 1.00 76.00 110 LEU A CA 1
ATOM 868 C C . LEU A 1 110 ? -11.169 16.520 -0.643 1.00 76.00 110 LEU A C 1
ATOM 870 O O . LEU A 1 110 ? -11.079 17.033 -1.756 1.00 76.00 110 LEU A O 1
ATOM 874 N N . LEU A 1 111 ? -11.607 17.200 0.420 1.00 60.81 111 LEU A N 1
ATOM 875 C CA . LEU A 1 111 ? -12.114 18.575 0.343 1.00 60.81 111 LEU A CA 1
ATOM 876 C C . LEU A 1 111 ? -11.007 19.618 0.119 1.00 60.81 111 LEU A C 1
ATOM 878 O O . LEU A 1 111 ? -11.308 20.722 -0.330 1.00 60.81 111 LEU A O 1
ATOM 882 N N . GLU A 1 112 ? -9.744 19.285 0.401 1.00 56.12 112 GLU A N 1
ATOM 883 C CA . GLU A 1 112 ? -8.608 20.196 0.195 1.00 56.12 112 GLU A CA 1
ATOM 884 C C . GLU A 1 112 ? -8.173 20.325 -1.278 1.00 56.12 112 GLU A C 1
ATOM 886 O O . GLU A 1 112 ? -7.550 21.324 -1.641 1.00 56.12 112 GLU A O 1
ATOM 891 N N . ASP A 1 113 ? -8.500 19.351 -2.136 1.00 50.69 113 ASP A N 1
ATOM 892 C CA . ASP A 1 113 ? -8.060 19.314 -3.545 1.00 50.69 113 ASP A CA 1
ATOM 893 C 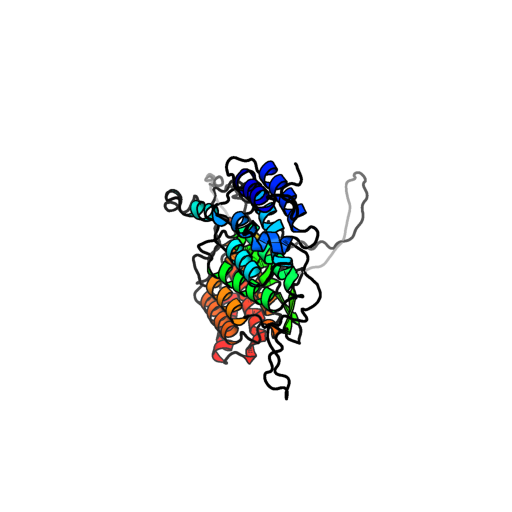C . ASP A 1 113 ? -9.080 19.953 -4.524 1.00 50.69 113 ASP A C 1
ATOM 895 O O . ASP A 1 113 ? -8.720 20.296 -5.654 1.00 50.69 113 ASP A O 1
ATOM 899 N N . ASP A 1 114 ? -10.336 20.149 -4.095 1.00 41.81 114 ASP A N 1
ATOM 900 C CA . ASP A 1 114 ? -11.476 20.572 -4.939 1.00 41.81 114 ASP A CA 1
ATOM 901 C C . ASP A 1 114 ? -11.778 22.094 -4.921 1.00 41.81 114 ASP A C 1
ATOM 903 O O . ASP A 1 114 ? -12.706 22.551 -5.596 1.00 41.81 114 ASP A O 1
ATOM 907 N N . ASP A 1 115 ? -11.017 22.915 -4.182 1.00 37.25 115 ASP A N 1
ATOM 908 C CA . ASP A 1 115 ? -11.277 24.363 -4.070 1.00 37.25 115 ASP A CA 1
ATOM 909 C C . ASP A 1 115 ? -11.012 25.098 -5.414 1.00 37.25 115 ASP A C 1
ATOM 911 O O . ASP A 1 115 ? -9.862 25.186 -5.873 1.00 37.25 115 ASP A O 1
ATOM 915 N N . PRO A 1 116 ? -12.039 25.662 -6.094 1.00 40.00 116 PRO A N 1
ATOM 916 C CA . PRO A 1 116 ? -11.914 26.156 -7.470 1.00 40.00 116 PRO A CA 1
ATOM 917 C C . PRO A 1 116 ? -10.963 27.353 -7.636 1.00 40.00 116 PRO A C 1
ATOM 919 O O . PRO A 1 116 ? -10.552 27.652 -8.762 1.00 40.00 116 PRO A O 1
ATOM 922 N N . ALA A 1 117 ? -10.551 28.008 -6.545 1.00 43.50 117 ALA A N 1
ATOM 923 C CA . ALA A 1 117 ? -9.485 29.010 -6.566 1.00 43.50 117 ALA A CA 1
ATOM 924 C C . ALA A 1 117 ? -8.112 28.429 -6.982 1.00 43.50 117 ALA A C 1
ATOM 926 O O . ALA A 1 117 ? -7.263 29.161 -7.496 1.00 43.50 117 ALA A O 1
ATOM 927 N N . VAL A 1 118 ? -7.894 27.119 -6.815 1.00 46.47 118 VAL A N 1
ATOM 928 C CA . VAL A 1 118 ? -6.636 26.419 -7.146 1.00 46.47 118 VAL A CA 1
ATOM 929 C C . VAL A 1 118 ? -6.555 26.034 -8.634 1.00 46.47 118 VAL A C 1
ATOM 931 O O . VAL A 1 118 ? -5.462 25.867 -9.181 1.00 46.47 118 VAL A O 1
ATOM 934 N N . LEU A 1 119 ? -7.694 25.947 -9.330 1.00 39.91 119 LEU A N 1
ATOM 935 C CA . LEU A 1 119 ? -7.766 25.496 -10.728 1.00 39.91 119 LEU A CA 1
ATOM 936 C C . LEU A 1 119 ? -7.384 26.576 -11.758 1.00 39.91 119 LEU A C 1
ATOM 938 O O . LEU A 1 119 ? -7.125 26.250 -12.916 1.00 39.91 119 LEU A O 1
ATOM 942 N N . SER A 1 120 ? -7.290 27.848 -11.353 1.00 37.19 120 SER A N 1
ATOM 943 C CA . SER A 1 120 ? -6.919 28.980 -12.222 1.00 37.19 120 SER A CA 1
ATOM 944 C C . SER A 1 120 ? -5.579 29.621 -11.839 1.00 37.19 120 SER A C 1
ATOM 946 O O . SER A 1 120 ? -5.504 30.810 -11.535 1.00 37.19 120 SER A O 1
ATOM 948 N N . GLY A 1 121 ? -4.485 28.854 -11.897 1.00 33.97 121 GLY A N 1
ATOM 949 C CA . GLY A 1 121 ? -3.137 29.428 -11.830 1.00 33.97 121 GLY A CA 1
ATOM 950 C C . GLY A 1 121 ? -2.018 28.422 -11.569 1.00 33.97 121 GLY A C 1
ATOM 951 O O . GLY A 1 121 ? -1.906 27.871 -10.477 1.00 33.97 121 GLY A O 1
ATOM 952 N N . GLN A 1 122 ? -1.098 28.268 -12.527 1.00 40.69 122 GLN A N 1
ATOM 953 C CA . GLN A 1 122 ? 0.084 27.385 -12.446 1.00 40.69 122 GLN A CA 1
ATOM 954 C C . GLN A 1 122 ? 1.160 27.835 -11.420 1.00 40.69 122 GLN A C 1
ATOM 956 O O . GLN A 1 122 ? 2.330 27.488 -11.556 1.00 40.69 122 GLN A O 1
ATOM 961 N N . LEU A 1 123 ? 0.794 28.629 -10.406 1.00 39.75 123 LEU A N 1
ATOM 962 C CA . LEU A 1 123 ? 1.713 29.275 -9.457 1.00 39.75 123 LEU A CA 1
ATOM 963 C C . LEU A 1 123 ? 1.293 29.173 -7.976 1.00 39.75 123 LEU A C 1
ATOM 965 O O . LEU A 1 123 ? 2.016 29.682 -7.123 1.00 39.75 123 LEU A O 1
ATOM 969 N N . LEU A 1 124 ? 0.167 28.522 -7.643 1.00 34.66 124 LEU A N 1
ATOM 970 C CA . LEU A 1 124 ? -0.333 28.444 -6.255 1.00 34.66 124 LEU A CA 1
ATOM 971 C C . LEU A 1 124 ? -0.371 27.043 -5.624 1.00 34.66 124 LEU A C 1
ATOM 973 O O . LEU A 1 124 ? -0.594 26.948 -4.420 1.00 34.66 124 LEU A O 1
ATOM 977 N N . LYS A 1 125 ? 0.004 25.975 -6.348 1.00 37.59 125 LYS A N 1
ATOM 978 C CA . LYS A 1 125 ? 0.202 24.621 -5.772 1.00 37.59 125 LYS A CA 1
ATOM 979 C C . LYS A 1 125 ? 1.364 24.510 -4.760 1.00 37.59 125 LYS A C 1
ATOM 981 O O . LYS A 1 125 ? 1.689 23.416 -4.315 1.00 37.59 125 LYS A O 1
ATOM 986 N N . THR A 1 126 ? 1.979 25.631 -4.379 1.00 40.72 126 THR A N 1
ATOM 987 C CA . THR A 1 126 ? 3.149 25.682 -3.492 1.00 40.72 126 THR A CA 1
ATOM 988 C C . THR A 1 126 ? 2.999 26.696 -2.353 1.00 40.72 126 THR A C 1
ATOM 990 O O . THR A 1 126 ? 3.963 27.337 -1.938 1.00 40.72 126 THR A O 1
ATOM 993 N N . ARG A 1 127 ? 1.777 26.861 -1.833 1.00 33.50 127 ARG A N 1
ATOM 994 C CA . ARG A 1 127 ? 1.524 27.576 -0.571 1.00 33.50 127 ARG A CA 1
ATOM 995 C C . ARG A 1 127 ? 1.112 26.662 0.588 1.00 33.50 127 ARG A C 1
ATOM 997 O O . ARG A 1 127 ? 0.483 27.129 1.531 1.00 33.50 127 ARG A O 1
ATOM 1004 N N . ARG A 1 128 ? 1.590 25.410 0.597 1.00 40.53 128 ARG A N 1
ATOM 1005 C CA . ARG A 1 128 ? 1.865 24.757 1.886 1.00 40.53 128 ARG A CA 1
ATOM 1006 C C . ARG A 1 128 ? 2.918 25.605 2.598 1.00 40.53 128 ARG A C 1
ATOM 1008 O O . ARG A 1 128 ? 4.023 25.785 2.083 1.00 40.53 128 ARG A O 1
ATOM 1015 N N . SER A 1 129 ? 2.566 26.174 3.748 1.00 32.41 129 SER A N 1
ATOM 1016 C CA . SER A 1 129 ? 3.570 26.674 4.684 1.00 32.41 129 SER A CA 1
ATOM 1017 C C . SER A 1 129 ? 4.500 25.516 5.048 1.00 32.41 129 SER A C 1
ATOM 1019 O O . SER A 1 129 ? 4.081 24.360 5.073 1.00 32.41 129 SER A O 1
ATOM 1021 N N . SER A 1 130 ? 5.754 25.807 5.384 1.00 40.62 130 SER A N 1
ATOM 1022 C CA . SER A 1 130 ? 6.728 24.777 5.774 1.00 40.62 130 SER A CA 1
ATOM 1023 C C . SER A 1 130 ? 6.354 23.997 7.048 1.00 40.62 130 SER A C 1
ATOM 1025 O O . SER A 1 130 ? 7.067 23.069 7.405 1.00 40.62 130 SER A O 1
ATOM 1027 N N . SER A 1 131 ? 5.253 24.350 7.723 1.00 34.34 131 SER A N 1
ATOM 1028 C CA . SER A 1 131 ? 4.628 23.563 8.794 1.00 34.34 131 SER A CA 1
ATOM 1029 C C . SER A 1 131 ? 3.694 22.457 8.277 1.00 34.34 131 SER A C 1
ATOM 1031 O O . SER A 1 131 ? 3.663 21.378 8.848 1.00 34.34 131 SER A O 1
ATOM 1033 N N . SER A 1 132 ? 2.974 22.684 7.171 1.00 41.28 132 SER A N 1
ATOM 1034 C CA . SER A 1 132 ? 1.937 21.776 6.637 1.00 41.28 132 SER A CA 1
ATOM 1035 C C . SER A 1 132 ? 2.501 20.551 5.895 1.00 41.28 132 SER A C 1
ATOM 1037 O O . SER A 1 132 ? 1.753 19.657 5.515 1.00 41.28 132 SER A O 1
ATOM 1039 N N . VAL A 1 133 ? 3.816 20.497 5.669 1.00 50.00 133 VAL A N 1
ATOM 1040 C CA . VAL A 1 133 ? 4.498 19.348 5.040 1.00 50.00 133 VAL A CA 1
ATOM 1041 C C . VAL A 1 133 ? 4.892 18.279 6.076 1.00 50.00 133 VAL A C 1
ATOM 1043 O O . VAL A 1 133 ? 5.273 17.179 5.693 1.00 50.00 133 VAL A O 1
ATOM 1046 N N . LEU A 1 134 ? 4.806 18.593 7.375 1.00 55.16 134 LEU A N 1
ATOM 1047 C CA . LEU A 1 134 ? 5.257 17.724 8.470 1.00 55.16 134 LEU A CA 1
ATOM 1048 C C . LEU A 1 134 ? 4.133 16.930 9.150 1.00 55.16 134 LEU A C 1
ATOM 1050 O O . LEU A 1 134 ? 4.414 15.910 9.772 1.00 55.16 134 LEU A O 1
ATOM 1054 N N . GLU A 1 135 ? 2.883 17.381 9.052 1.00 71.19 135 GLU A N 1
ATOM 1055 C CA . GLU A 1 135 ? 1.742 16.659 9.621 1.00 71.19 135 GLU A CA 1
ATOM 1056 C C . GLU A 1 135 ? 1.250 15.587 8.629 1.00 71.19 135 GLU A C 1
ATOM 1058 O O . GLU A 1 135 ? 1.032 15.901 7.455 1.00 71.19 135 GLU A O 1
ATOM 1063 N N . PRO A 1 136 ? 1.099 14.318 9.056 1.00 85.00 136 PRO A N 1
ATOM 1064 C CA . PRO A 1 136 ? 0.600 13.254 8.190 1.00 85.00 136 PRO A CA 1
ATOM 1065 C C . PRO A 1 136 ? -0.883 13.469 7.869 1.00 85.00 136 PRO A C 1
ATOM 1067 O O . PRO A 1 136 ? -1.665 13.816 8.755 1.00 85.00 136 PRO A O 1
ATOM 1070 N N . SER A 1 137 ? -1.291 13.195 6.627 1.00 91.56 137 SER A N 1
ATOM 1071 C CA . SER A 1 137 ? -2.716 13.181 6.271 1.00 91.56 137 SER A CA 1
ATOM 1072 C C . SER A 1 137 ? -3.489 12.107 7.043 1.00 91.56 137 SER A C 1
ATOM 1074 O O . SER A 1 137 ? -2.923 11.099 7.483 1.00 91.56 137 SER A O 1
ATOM 1076 N N . LEU A 1 138 ? -4.807 12.276 7.160 1.00 93.75 138 LEU A N 1
ATOM 1077 C CA . LEU A 1 138 ? -5.674 11.320 7.856 1.00 93.75 138 LEU A CA 1
ATOM 1078 C C . LEU A 1 138 ? -5.640 9.949 7.155 1.00 93.75 138 LEU A C 1
ATOM 1080 O O . LEU A 1 138 ? -5.518 8.906 7.803 1.00 93.75 138 LEU A O 1
ATOM 1084 N N . SER A 1 139 ? -5.628 9.945 5.816 1.00 94.31 139 SER A N 1
ATOM 1085 C CA . SER A 1 139 ? -5.404 8.738 5.016 1.00 94.31 139 SER 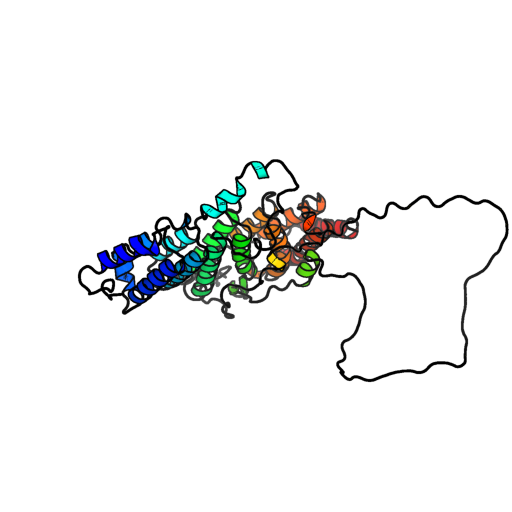A CA 1
ATOM 1086 C C . SER A 1 139 ? -4.056 8.087 5.329 1.00 94.31 139 SER A C 1
ATOM 1088 O O . SER A 1 139 ? -3.978 6.862 5.379 1.00 94.3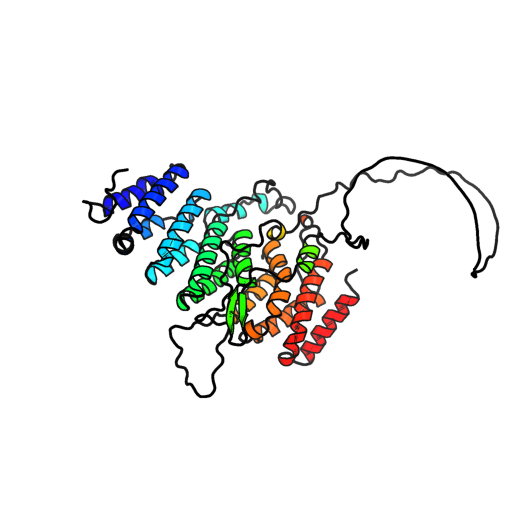1 139 SER A O 1
ATOM 1090 N N . ASN A 1 140 ? -2.991 8.864 5.553 1.00 94.25 140 ASN A N 1
ATOM 1091 C CA . ASN A 1 140 ? -1.673 8.313 5.866 1.00 94.25 140 ASN A CA 1
ATOM 1092 C C . ASN A 1 140 ? -1.636 7.620 7.234 1.00 94.25 140 ASN A C 1
ATOM 1094 O O . ASN A 1 140 ? -1.048 6.546 7.337 1.00 94.25 140 ASN A O 1
ATOM 1098 N N . VAL A 1 141 ? -2.324 8.156 8.250 1.00 95.69 141 VAL A N 1
ATOM 1099 C CA . VAL A 1 141 ? -2.496 7.478 9.552 1.00 95.69 141 VAL A CA 1
ATOM 1100 C C . VAL A 1 141 ? -3.135 6.094 9.362 1.00 95.69 141 VAL A C 1
ATOM 1102 O O . VAL A 1 141 ? -2.629 5.095 9.878 1.00 95.69 141 VAL A O 1
ATOM 1105 N N . CYS A 1 142 ? -4.180 6.004 8.536 1.00 97.06 142 CYS A N 1
ATOM 1106 C CA . CYS A 1 142 ? -4.834 4.732 8.215 1.00 97.06 142 CYS A CA 1
ATOM 1107 C C . CYS A 1 142 ? -3.913 3.779 7.427 1.00 97.06 142 CYS A C 1
ATOM 1109 O O . CYS A 1 142 ? -3.858 2.583 7.720 1.00 97.06 142 CYS A O 1
ATOM 1111 N N . MET A 1 143 ? -3.140 4.295 6.461 1.00 96.81 143 MET A N 1
ATOM 1112 C CA . MET A 1 143 ? -2.200 3.480 5.680 1.00 96.81 143 MET A CA 1
ATOM 1113 C C . MET A 1 143 ? -1.050 2.937 6.531 1.00 96.81 143 MET A C 1
ATOM 1115 O O . MET A 1 143 ? -0.658 1.787 6.339 1.00 96.81 143 MET A O 1
ATOM 1119 N N . MET A 1 144 ? -0.552 3.708 7.504 1.00 96.31 144 MET A N 1
ATOM 1120 C CA . MET A 1 144 ? 0.418 3.218 8.488 1.00 96.31 144 MET A CA 1
ATOM 1121 C C . MET A 1 144 ? -0.155 2.016 9.252 1.00 96.31 144 MET A C 1
ATOM 1123 O O . MET A 1 144 ? 0.521 0.996 9.367 1.00 96.31 144 MET A O 1
ATOM 1127 N N . GLY A 1 145 ? -1.419 2.079 9.686 1.00 97.56 145 GLY A N 1
ATOM 1128 C CA . GLY A 1 145 ? -2.086 0.957 10.353 1.00 97.56 145 GLY A CA 1
ATOM 1129 C C . GLY A 1 145 ? -2.239 -0.294 9.481 1.00 97.56 145 GLY A C 1
ATOM 1130 O O . GLY A 1 145 ? -1.945 -1.400 9.938 1.00 97.56 145 GLY A O 1
ATOM 1131 N N . LEU A 1 146 ? -2.605 -0.139 8.204 1.00 98.25 146 LEU A N 1
ATOM 1132 C CA . LEU A 1 146 ? -2.643 -1.262 7.257 1.00 98.25 146 LEU A CA 1
ATOM 1133 C C . LEU A 1 146 ? -1.249 -1.877 7.027 1.00 98.25 146 LEU A C 1
ATOM 1135 O O . LEU A 1 146 ? -1.121 -3.101 6.972 1.00 98.25 146 LEU A O 1
ATOM 1139 N N . VAL A 1 147 ? -0.195 -1.054 6.936 1.00 97.94 147 VAL A N 1
ATOM 1140 C CA . VAL A 1 147 ? 1.199 -1.524 6.820 1.00 97.94 147 VAL A CA 1
ATOM 1141 C C . VAL A 1 147 ? 1.620 -2.321 8.060 1.00 97.94 147 VAL A C 1
ATOM 1143 O O . VAL A 1 147 ? 2.158 -3.417 7.900 1.00 97.94 147 VAL A O 1
ATOM 1146 N N . ARG A 1 148 ? 1.303 -1.852 9.277 1.00 97.50 148 ARG A N 1
ATOM 1147 C CA . ARG A 1 148 ? 1.530 -2.610 10.526 1.00 97.50 148 ARG A CA 1
ATOM 1148 C C . ARG A 1 148 ? 0.830 -3.966 10.517 1.00 97.50 148 ARG A C 1
ATOM 1150 O O . ARG A 1 148 ? 1.448 -4.990 10.807 1.00 97.50 148 ARG A O 1
ATOM 1157 N N . LEU A 1 149 ? -0.446 -3.998 10.124 1.00 97.88 149 LEU A N 1
ATOM 1158 C CA . LEU A 1 149 ? -1.208 -5.245 10.008 1.00 97.88 149 LEU A CA 1
ATOM 1159 C C . LEU A 1 149 ? -0.558 -6.217 9.016 1.00 97.88 149 LEU A C 1
ATOM 1161 O O . LEU A 1 149 ? -0.477 -7.409 9.306 1.00 97.88 149 LEU A O 1
ATOM 1165 N N . PHE A 1 150 ? -0.039 -5.734 7.883 1.00 98.00 150 PHE A N 1
ATOM 1166 C CA . PHE A 1 150 ? 0.643 -6.603 6.922 1.00 98.00 150 PHE A CA 1
ATOM 1167 C C . PHE A 1 150 ? 1.938 -7.174 7.493 1.00 98.00 150 PHE A C 1
ATOM 1169 O O . PHE A 1 150 ? 2.143 -8.382 7.408 1.00 98.00 150 PHE A O 1
ATOM 1176 N N . LEU A 1 151 ? 2.774 -6.343 8.121 1.00 96.56 151 LEU A N 1
ATOM 1177 C CA . LEU A 1 151 ? 4.014 -6.793 8.761 1.00 96.56 151 LEU A CA 1
ATOM 1178 C C . LEU A 1 151 ? 3.738 -7.846 9.847 1.00 96.56 151 LEU A C 1
ATOM 1180 O O . LEU A 1 151 ? 4.422 -8.868 9.893 1.00 96.56 151 LEU A O 1
ATOM 1184 N N . ARG A 1 152 ? 2.682 -7.656 10.650 1.00 95.31 152 ARG A N 1
ATOM 1185 C CA . ARG A 1 152 ? 2.232 -8.624 11.663 1.00 95.31 152 ARG A CA 1
ATOM 1186 C C . ARG A 1 152 ? 1.739 -9.936 11.049 1.00 95.31 152 ARG A C 1
ATOM 1188 O O . ARG A 1 152 ? 2.076 -11.004 11.553 1.00 95.31 152 ARG A O 1
ATOM 1195 N N . PHE A 1 153 ? 0.935 -9.885 9.983 1.00 95.75 153 PHE A N 1
ATOM 1196 C CA . PHE A 1 153 ? 0.310 -11.082 9.407 1.00 95.75 153 PHE A CA 1
ATOM 1197 C C . PHE A 1 153 ? 1.145 -11.819 8.359 1.00 95.75 153 PHE A C 1
ATOM 1199 O O . PHE A 1 153 ? 0.866 -12.996 8.122 1.00 95.75 153 PHE A O 1
ATOM 1206 N N . LEU A 1 154 ? 2.181 -11.197 7.786 1.00 95.38 154 LEU A N 1
ATOM 1207 C CA . LEU A 1 154 ? 3.042 -11.795 6.759 1.00 95.38 154 LEU A CA 1
ATOM 1208 C C . LEU A 1 154 ? 3.574 -13.178 7.164 1.00 95.38 154 LEU A C 1
ATOM 1210 O O . LEU A 1 154 ? 3.569 -14.099 6.350 1.00 95.38 154 LEU A O 1
ATOM 1214 N N . ASN A 1 155 ? 3.961 -13.338 8.432 1.00 93.81 155 ASN A N 1
ATOM 1215 C CA . ASN A 1 155 ? 4.521 -14.577 8.979 1.00 93.81 155 ASN A CA 1
ATOM 1216 C C . ASN A 1 155 ? 3.527 -15.351 9.873 1.00 93.81 155 ASN A C 1
ATOM 1218 O O . ASN A 1 155 ? 3.943 -16.257 10.590 1.00 93.81 155 ASN A O 1
ATOM 1222 N N . LEU A 1 156 ? 2.226 -15.019 9.833 1.00 93.62 156 LEU A N 1
ATOM 1223 C CA . LEU A 1 156 ? 1.177 -15.649 10.659 1.00 93.62 156 LEU A CA 1
ATOM 1224 C C . LEU A 1 156 ? -0.047 -16.148 9.873 1.00 93.62 156 LEU A C 1
ATOM 1226 O O . LEU A 1 156 ? -0.685 -17.108 10.295 1.00 93.62 156 LEU A O 1
ATOM 1230 N N . SER A 1 157 ? -0.437 -15.489 8.776 1.00 94.56 157 SER A N 1
ATOM 1231 C CA . SER A 1 157 ? -1.649 -15.847 8.030 1.00 94.56 157 SER A CA 1
ATOM 1232 C C . SER A 1 157 ? -1.566 -15.436 6.563 1.00 94.56 157 SER A C 1
ATOM 1234 O O . SER A 1 157 ? -1.674 -14.256 6.221 1.00 94.56 157 SER A O 1
ATOM 1236 N N . ALA A 1 158 ? -1.470 -16.438 5.686 1.00 94.94 158 ALA A N 1
ATOM 1237 C CA . ALA A 1 158 ? -1.498 -16.257 4.240 1.00 94.94 158 ALA A CA 1
ATOM 1238 C C . ALA A 1 158 ? -2.720 -15.469 3.746 1.00 94.94 158 ALA A C 1
ATOM 1240 O O . ALA A 1 158 ? -2.580 -14.563 2.927 1.00 94.94 158 ALA A O 1
ATOM 1241 N N . LEU A 1 159 ? -3.912 -15.797 4.256 1.00 94.75 159 LEU A N 1
ATOM 1242 C CA . LEU A 1 159 ? -5.170 -15.179 3.834 1.00 94.75 159 LEU A CA 1
ATOM 1243 C C . LEU A 1 159 ? -5.219 -13.690 4.204 1.00 94.75 159 LEU A C 1
ATOM 1245 O O . LEU A 1 159 ? -5.554 -12.861 3.358 1.00 94.75 159 LEU A O 1
ATOM 1249 N N . ARG A 1 160 ? -4.826 -13.332 5.436 1.00 96.19 160 ARG A N 1
ATOM 1250 C CA . ARG A 1 160 ? -4.806 -11.930 5.887 1.00 96.19 160 ARG A CA 1
ATOM 1251 C C . ARG A 1 160 ? -3.738 -11.112 5.162 1.00 96.19 160 ARG A C 1
ATOM 1253 O O . ARG A 1 160 ? -4.026 -10.003 4.720 1.00 96.19 160 ARG A O 1
ATOM 1260 N N . ALA A 1 161 ? -2.539 -11.668 4.980 1.00 97.00 161 ALA A N 1
ATOM 1261 C CA . ALA A 1 161 ? -1.466 -11.015 4.233 1.00 97.00 161 ALA A CA 1
ATOM 1262 C C . ALA A 1 161 ? -1.836 -10.792 2.753 1.00 97.00 161 ALA A C 1
ATOM 1264 O O . ALA A 1 161 ? -1.588 -9.712 2.217 1.00 97.00 161 ALA A O 1
ATOM 1265 N N . ALA A 1 162 ? -2.482 -11.769 2.104 1.00 96.56 162 ALA A N 1
ATOM 1266 C CA . ALA A 1 162 ? -2.965 -11.633 0.730 1.00 96.56 162 ALA A CA 1
ATOM 1267 C C . ALA A 1 162 ? -4.067 -10.566 0.600 1.00 96.56 162 ALA A C 1
ATOM 1269 O O . ALA A 1 162 ? -3.984 -9.725 -0.294 1.00 96.56 162 ALA A O 1
ATOM 1270 N N . LEU A 1 163 ? -5.046 -10.531 1.517 1.00 97.31 163 LEU A N 1
ATOM 1271 C CA . LEU A 1 163 ? -6.083 -9.489 1.533 1.00 97.31 163 LEU A CA 1
ATOM 1272 C C . LEU A 1 163 ? -5.476 -8.085 1.671 1.00 97.31 163 LEU A C 1
ATOM 1274 O O . LEU A 1 163 ? -5.830 -7.173 0.923 1.00 97.31 163 LEU A O 1
ATOM 1278 N N . LEU A 1 164 ? -4.543 -7.912 2.608 1.00 98.31 164 LEU A N 1
ATOM 1279 C CA . LEU A 1 164 ? -3.847 -6.643 2.827 1.00 98.31 164 LEU A CA 1
ATOM 1280 C C . LEU A 1 164 ? -3.031 -6.221 1.597 1.00 98.31 164 LEU A C 1
ATOM 1282 O O . LEU A 1 164 ? -3.077 -5.058 1.206 1.00 98.31 164 LEU A O 1
ATOM 1286 N N . PHE A 1 165 ? -2.361 -7.160 0.925 1.00 98.44 165 PHE A N 1
ATOM 1287 C CA . PHE A 1 165 ? -1.653 -6.899 -0.330 1.00 98.44 165 PHE A CA 1
ATOM 1288 C C . PHE A 1 165 ? -2.591 -6.446 -1.462 1.00 98.44 165 PHE A C 1
ATOM 1290 O O . PHE A 1 165 ? -2.290 -5.488 -2.175 1.00 98.44 165 PHE A O 1
ATOM 1297 N N . GLU A 1 166 ? -3.758 -7.079 -1.609 1.00 97.88 166 GLU A N 1
ATOM 1298 C CA . GLU A 1 166 ? -4.776 -6.648 -2.578 1.00 97.88 166 GLU A CA 1
ATOM 1299 C C . GLU A 1 166 ? -5.360 -5.272 -2.221 1.00 97.88 166 GLU A C 1
ATOM 1301 O O . GLU A 1 166 ? -5.545 -4.429 -3.103 1.00 97.88 166 GLU A O 1
ATOM 1306 N N . THR A 1 167 ? -5.539 -4.999 -0.927 1.00 98.00 167 THR A N 1
ATOM 1307 C CA . THR A 1 167 ? -5.953 -3.686 -0.412 1.00 98.00 167 THR A CA 1
ATOM 1308 C C . THR A 1 167 ? -4.914 -2.612 -0.737 1.00 98.00 167 THR A C 1
ATOM 1310 O O . THR A 1 167 ? -5.276 -1.548 -1.232 1.00 98.00 167 THR A O 1
ATOM 1313 N N . PHE A 1 168 ? -3.617 -2.882 -0.565 1.00 98.06 168 PHE A N 1
ATOM 1314 C CA . PHE A 1 168 ? -2.544 -1.959 -0.951 1.00 98.06 168 PHE A CA 1
ATOM 1315 C C . PHE A 1 168 ? -2.542 -1.641 -2.449 1.00 98.06 168 PHE A C 1
ATOM 1317 O O . PHE A 1 168 ? -2.406 -0.477 -2.835 1.00 98.06 168 PHE A O 1
ATOM 1324 N N . ILE A 1 169 ? -2.741 -2.650 -3.302 1.00 96.94 169 ILE A N 1
ATOM 1325 C CA . ILE A 1 169 ? -2.889 -2.445 -4.748 1.00 96.94 169 ILE A CA 1
ATOM 1326 C C . ILE A 1 169 ? -4.102 -1.548 -5.034 1.00 96.94 169 ILE A C 1
ATOM 1328 O O . ILE A 1 169 ? -3.988 -0.597 -5.809 1.00 96.94 169 ILE A O 1
ATOM 1332 N N . PHE A 1 170 ? -5.248 -1.795 -4.393 1.00 95.62 170 PHE A N 1
ATOM 1333 C CA . PHE A 1 170 ? -6.451 -0.972 -4.541 1.00 95.62 170 PHE A CA 1
ATOM 1334 C C . PHE A 1 170 ? -6.236 0.482 -4.083 1.00 95.62 170 PHE A C 1
ATOM 1336 O O . PHE A 1 170 ? -6.591 1.416 -4.809 1.00 95.62 170 PHE A O 1
ATOM 1343 N N . VAL A 1 171 ? -5.606 0.687 -2.922 1.00 93.88 171 VAL A N 1
ATOM 1344 C CA . VAL A 1 171 ? -5.222 2.000 -2.376 1.00 93.88 171 VAL A CA 1
ATOM 1345 C C . VAL A 1 171 ? -4.408 2.790 -3.398 1.00 93.88 171 VAL A C 1
ATOM 1347 O O . VAL A 1 171 ? -4.774 3.907 -3.759 1.00 93.88 171 VAL A O 1
ATOM 1350 N N . VAL A 1 172 ? -3.336 2.184 -3.906 1.00 93.12 172 VAL A N 1
ATOM 1351 C CA . VAL A 1 172 ? -2.403 2.814 -4.845 1.00 93.12 172 VAL A CA 1
ATOM 1352 C C . VAL A 1 172 ? -3.054 3.051 -6.217 1.00 93.12 172 VAL A C 1
ATOM 1354 O O . VAL A 1 172 ? -2.854 4.099 -6.834 1.00 93.12 172 VAL A O 1
ATOM 1357 N N . LYS A 1 173 ? -3.891 2.121 -6.697 1.00 90.44 173 LYS A N 1
ATOM 1358 C CA . LYS A 1 173 ? -4.611 2.246 -7.978 1.00 90.44 173 LYS A CA 1
ATOM 1359 C C . LYS A 1 173 ? -5.701 3.326 -7.944 1.00 90.44 173 LYS A C 1
ATOM 1361 O O . LYS A 1 173 ? -6.036 3.874 -8.995 1.00 90.44 173 LYS A O 1
ATOM 1366 N N . THR A 1 174 ? -6.214 3.672 -6.758 1.00 86.19 174 THR A N 1
ATOM 1367 C CA . THR A 1 174 ? -7.220 4.729 -6.523 1.00 86.19 174 THR A CA 1
ATOM 1368 C C . THR A 1 174 ? -6.612 6.105 -6.203 1.00 86.19 174 THR A C 1
ATOM 1370 O O . THR A 1 174 ? -7.250 6.931 -5.553 1.00 86.19 174 THR A O 1
ATOM 1373 N N . SER A 1 175 ? -5.411 6.383 -6.722 1.00 73.81 175 SER A N 1
ATOM 1374 C CA . SER A 1 175 ? -4.576 7.563 -6.429 1.00 73.81 175 SER A CA 1
ATOM 1375 C C . SER A 1 175 ? -5.274 8.929 -6.412 1.00 73.81 175 SER A C 1
ATOM 1377 O O . SER A 1 175 ? -4.930 9.764 -5.586 1.00 73.81 175 SER A O 1
ATOM 1379 N N . ARG A 1 176 ? -6.280 9.169 -7.265 1.00 75.19 176 ARG A N 1
ATOM 1380 C CA . ARG A 1 176 ? -7.058 10.429 -7.276 1.00 75.19 176 ARG A CA 1
ATOM 1381 C C . ARG A 1 176 ? -7.869 10.702 -6.009 1.00 75.19 176 ARG A C 1
ATOM 1383 O O . ARG A 1 176 ? -8.365 11.807 -5.853 1.00 75.19 176 ARG A O 1
ATOM 1390 N N . LYS A 1 177 ? -8.088 9.692 -5.166 1.00 79.38 177 LYS A N 1
ATOM 1391 C CA . LYS A 1 177 ? -8.891 9.800 -3.941 1.00 79.38 177 LYS A CA 1
ATOM 1392 C C . LYS A 1 177 ? -8.033 9.895 -2.678 1.00 79.38 177 LYS A C 1
ATOM 1394 O O . LYS A 1 177 ? -8.570 9.709 -1.591 1.00 79.38 177 LYS A O 1
ATOM 1399 N N . ARG A 1 178 ? -6.708 10.047 -2.802 1.00 85.31 178 ARG A N 1
ATOM 1400 C CA . ARG A 1 178 ? -5.787 9.949 -1.663 1.00 85.31 178 ARG A CA 1
ATOM 1401 C C . ARG A 1 178 ? -4.622 10.937 -1.766 1.00 85.31 178 ARG A C 1
ATOM 1403 O O . ARG A 1 178 ? -4.051 11.084 -2.847 1.00 85.31 178 ARG A O 1
ATOM 1410 N N . PRO A 1 179 ? -4.197 11.518 -0.635 1.00 89.62 179 PRO A N 1
ATOM 1411 C CA . PRO A 1 179 ? -2.932 12.233 -0.516 1.00 89.62 179 PRO A CA 1
ATOM 1412 C C . PRO A 1 179 ? -1.703 11.418 -0.958 1.00 89.62 179 PRO A C 1
ATOM 1414 O O . PRO A 1 179 ? -1.681 10.182 -0.937 1.00 89.62 179 PRO A O 1
ATOM 1417 N N . ALA A 1 180 ? -0.647 12.129 -1.366 1.00 88.88 180 ALA A N 1
ATOM 1418 C CA . ALA A 1 180 ? 0.579 11.521 -1.882 1.00 88.88 180 ALA A CA 1
ATOM 1419 C C . ALA A 1 180 ? 1.394 10.779 -0.809 1.00 88.88 180 ALA A C 1
ATOM 1421 O O . ALA A 1 180 ? 1.953 9.727 -1.103 1.00 88.88 180 ALA A O 1
ATOM 1422 N N . ASP A 1 181 ? 1.433 11.289 0.422 1.00 89.62 181 ASP A N 1
ATOM 1423 C CA . ASP A 1 181 ? 2.065 10.668 1.592 1.00 89.62 181 ASP A CA 1
ATOM 1424 C C . ASP A 1 181 ? 1.424 9.316 1.935 1.00 89.62 181 ASP A C 1
ATOM 1426 O O . ASP A 1 181 ? 2.140 8.328 2.083 1.00 89.62 181 ASP A O 1
ATOM 1430 N N . ALA A 1 182 ? 0.089 9.229 1.927 1.00 92.50 182 ALA A N 1
ATOM 1431 C CA . ALA A 1 182 ? -0.629 7.972 2.146 1.00 92.50 182 ALA A CA 1
ATOM 1432 C C . ALA A 1 182 ? -0.250 6.896 1.107 1.00 92.50 182 ALA A C 1
ATOM 1434 O O . ALA A 1 182 ? 0.010 5.742 1.454 1.00 92.50 182 ALA A O 1
ATOM 1435 N N . MET A 1 183 ? -0.152 7.275 -0.174 1.00 93.06 183 MET A N 1
ATOM 1436 C CA . MET A 1 183 ? 0.344 6.372 -1.222 1.00 93.06 183 MET A CA 1
ATOM 1437 C C . MET A 1 183 ? 1.817 6.000 -1.029 1.00 93.06 183 MET A C 1
ATOM 1439 O O . MET A 1 183 ? 2.178 4.838 -1.208 1.00 93.06 183 MET A O 1
ATOM 1443 N N . LEU A 1 184 ? 2.670 6.961 -0.664 1.00 93.00 184 LEU A N 1
ATOM 1444 C CA . LEU A 1 184 ? 4.095 6.728 -0.430 1.00 93.00 184 LEU A CA 1
ATOM 1445 C C . LEU A 1 184 ? 4.333 5.763 0.732 1.00 93.00 184 LEU A C 1
ATOM 1447 O O . LEU A 1 184 ? 5.206 4.917 0.609 1.00 93.00 184 LEU A O 1
ATOM 1451 N N . THR A 1 185 ? 3.548 5.819 1.807 1.00 94.38 185 THR A N 1
ATOM 1452 C CA . THR A 1 185 ? 3.617 4.860 2.923 1.00 94.38 185 THR A CA 1
ATOM 1453 C C . THR A 1 185 ? 3.366 3.423 2.469 1.00 94.38 185 THR A C 1
ATOM 1455 O O . THR A 1 185 ? 4.133 2.521 2.806 1.00 94.38 185 THR A O 1
ATOM 1458 N N . VAL A 1 186 ? 2.355 3.199 1.625 1.00 96.56 186 VAL A N 1
ATOM 1459 C CA . VAL A 1 186 ? 2.095 1.868 1.054 1.00 96.56 186 VAL A CA 1
ATOM 1460 C C . VAL A 1 186 ? 3.201 1.452 0.081 1.00 96.56 186 VAL A C 1
ATOM 1462 O O . VAL A 1 186 ? 3.686 0.322 0.138 1.00 96.56 186 VAL A O 1
ATOM 1465 N N . LEU A 1 187 ? 3.664 2.357 -0.785 1.00 96.00 187 LEU A N 1
ATOM 1466 C CA . LEU A 1 187 ? 4.756 2.065 -1.717 1.00 96.00 187 LEU A CA 1
ATOM 1467 C C . LEU A 1 187 ? 6.087 1.793 -0.990 1.00 96.00 187 LEU A C 1
ATOM 1469 O O . LEU A 1 187 ? 6.811 0.893 -1.408 1.00 96.00 187 LEU A O 1
ATOM 1473 N N . LYS A 1 188 ? 6.374 2.477 0.127 1.00 93.94 188 LYS A N 1
ATOM 1474 C CA . LYS A 1 188 ? 7.540 2.239 0.998 1.00 93.94 188 LYS A CA 1
ATOM 1475 C C . LYS A 1 188 ? 7.593 0.805 1.525 1.00 93.94 188 LYS A C 1
ATOM 1477 O O . LYS A 1 188 ? 8.697 0.288 1.686 1.00 93.94 188 LYS A O 1
ATOM 1482 N N . LEU A 1 189 ? 6.444 0.166 1.766 1.00 96.06 189 LEU A N 1
ATOM 1483 C CA . LEU A 1 189 ? 6.354 -1.268 2.058 1.00 96.06 189 LEU A CA 1
ATOM 1484 C C . LEU A 1 189 ? 6.495 -2.109 0.782 1.00 96.06 189 LEU A C 1
ATOM 1486 O O . LEU A 1 189 ? 7.323 -3.015 0.733 1.00 96.06 189 LEU A O 1
ATOM 1490 N N . LEU A 1 190 ? 5.709 -1.822 -0.261 1.00 97.12 190 LEU A N 1
ATOM 1491 C CA . LEU A 1 190 ? 5.662 -2.662 -1.465 1.00 97.12 190 LEU A CA 1
ATOM 1492 C C . LEU A 1 190 ? 7.017 -2.757 -2.191 1.00 97.12 190 LEU A C 1
ATOM 1494 O O . LEU A 1 190 ? 7.377 -3.840 -2.644 1.00 97.12 190 LEU A O 1
ATOM 1498 N N . PHE A 1 191 ? 7.800 -1.675 -2.249 1.00 95.75 191 PHE A N 1
ATOM 1499 C CA . PHE A 1 191 ? 9.153 -1.677 -2.831 1.00 95.75 191 PHE A CA 1
ATOM 1500 C C . PHE A 1 191 ? 10.212 -2.370 -1.957 1.00 95.75 191 PHE A C 1
ATOM 1502 O O . PHE A 1 191 ? 11.309 -2.654 -2.443 1.00 95.75 191 PHE A O 1
ATOM 1509 N N . ARG A 1 192 ? 9.890 -2.700 -0.699 1.00 94.81 192 ARG A N 1
ATOM 1510 C CA . ARG A 1 192 ? 10.718 -3.529 0.195 1.00 94.81 192 ARG A CA 1
ATOM 1511 C C . ARG A 1 192 ? 10.387 -5.016 0.134 1.00 94.81 192 ARG A C 1
ATOM 1513 O O . ARG A 1 192 ? 11.134 -5.817 0.689 1.00 94.81 192 ARG A O 1
ATOM 1520 N N . LEU A 1 193 ? 9.312 -5.406 -0.552 1.00 96.31 193 LEU A N 1
ATOM 1521 C CA . LEU A 1 193 ? 9.026 -6.818 -0.780 1.00 96.31 193 LEU A CA 1
ATOM 1522 C C . LEU A 1 193 ? 10.107 -7.434 -1.672 1.00 96.31 193 LEU A C 1
ATOM 1524 O O . LEU A 1 193 ? 10.495 -6.870 -2.703 1.00 96.31 193 LEU A O 1
ATOM 1528 N N . ARG A 1 194 ? 10.589 -8.594 -1.238 1.00 95.62 194 ARG A N 1
ATOM 1529 C CA . ARG A 1 194 ? 11.540 -9.470 -1.921 1.00 95.62 194 ARG A CA 1
ATOM 1530 C C . ARG A 1 194 ? 11.058 -10.911 -1.778 1.00 95.62 194 ARG A C 1
ATOM 1532 O O . ARG A 1 194 ? 10.201 -11.199 -0.942 1.00 95.62 194 ARG A O 1
ATOM 1539 N N . CYS A 1 195 ? 11.620 -11.824 -2.561 1.00 95.88 195 CYS A N 1
ATOM 1540 C CA . CYS A 1 195 ? 11.506 -13.253 -2.301 1.00 95.88 195 CYS A CA 1
ATOM 1541 C C . CYS A 1 195 ? 12.860 -13.963 -2.329 1.00 95.88 195 CYS A C 1
ATOM 1543 O O . CYS A 1 195 ? 13.826 -13.474 -2.924 1.00 95.88 195 CYS A O 1
ATOM 1545 N N . ASP A 1 196 ? 12.911 -15.127 -1.688 1.00 94.38 196 ASP A N 1
ATOM 1546 C CA . ASP A 1 196 ? 14.014 -16.078 -1.822 1.00 94.38 196 ASP A CA 1
ATOM 1547 C C . ASP A 1 196 ? 13.866 -16.971 -3.076 1.00 94.38 196 ASP A C 1
ATOM 1549 O O . ASP A 1 196 ? 12.948 -16.805 -3.888 1.00 94.38 196 ASP A O 1
ATOM 1553 N N . SER A 1 197 ? 14.769 -17.943 -3.227 1.00 91.44 197 SER A N 1
ATOM 1554 C CA . SER A 1 197 ? 14.782 -18.916 -4.331 1.00 91.44 197 SER A CA 1
ATOM 1555 C C . SER A 1 197 ? 13.671 -19.976 -4.273 1.00 91.44 197 SER A C 1
ATOM 1557 O O . SER A 1 197 ? 13.527 -20.754 -5.215 1.00 91.44 197 SER A O 1
ATOM 1559 N N . SER A 1 198 ? 12.888 -20.033 -3.191 1.00 92.06 198 SER A N 1
ATOM 1560 C CA . SER A 1 198 ? 11.647 -20.817 -3.104 1.00 92.06 198 SER A CA 1
ATOM 1561 C C . SER A 1 198 ? 10.405 -19.988 -3.460 1.00 92.06 198 SER A C 1
ATOM 1563 O O . SER A 1 198 ? 9.309 -20.532 -3.591 1.00 92.06 198 SER A O 1
ATOM 1565 N N . GLY A 1 199 ? 10.579 -18.672 -3.614 1.00 94.56 199 GLY A N 1
ATOM 1566 C CA . GLY A 1 199 ? 9.510 -17.702 -3.790 1.00 94.56 199 GLY A CA 1
ATOM 1567 C C . GLY A 1 199 ? 8.933 -17.167 -2.481 1.00 94.56 199 GLY A C 1
ATOM 1568 O O . GLY A 1 199 ? 8.009 -16.360 -2.551 1.00 94.56 199 GLY A O 1
ATOM 1569 N N . ALA A 1 200 ? 9.445 -17.556 -1.309 1.00 95.94 200 ALA A N 1
ATOM 1570 C CA . ALA A 1 200 ? 8.941 -17.098 -0.013 1.00 95.94 200 ALA A CA 1
ATOM 1571 C C . ALA A 1 200 ? 9.202 -15.597 0.181 1.00 95.94 200 ALA A C 1
ATOM 1573 O O . ALA A 1 200 ? 10.315 -15.116 -0.046 1.00 95.94 200 ALA A O 1
ATOM 1574 N N . ILE A 1 201 ? 8.172 -14.847 0.580 1.00 97.12 201 ILE A N 1
ATOM 1575 C CA . ILE A 1 201 ? 8.221 -13.384 0.704 1.00 97.12 201 ILE A CA 1
ATOM 1576 C C . ILE A 1 201 ? 8.935 -12.965 1.988 1.00 97.12 201 ILE A C 1
ATOM 1578 O O . ILE A 1 201 ? 8.639 -13.475 3.066 1.00 97.12 201 ILE A O 1
ATOM 1582 N N . TRP A 1 202 ? 9.797 -11.958 1.886 1.00 95.75 202 TRP A N 1
ATOM 1583 C CA . TRP A 1 202 ? 10.349 -11.221 3.022 1.00 95.75 202 TRP A CA 1
ATOM 1584 C C . TRP A 1 202 ? 10.344 -9.712 2.744 1.00 95.75 202 TRP A C 1
ATOM 1586 O O . TRP A 1 202 ? 10.108 -9.271 1.614 1.00 95.75 202 TRP A O 1
ATOM 1596 N N . VAL A 1 203 ? 10.566 -8.913 3.788 1.00 95.62 203 VAL A N 1
ATOM 1597 C CA . VAL A 1 203 ? 10.609 -7.445 3.716 1.00 95.62 203 VAL A CA 1
ATOM 1598 C C . VAL A 1 203 ? 12.014 -6.987 4.098 1.00 95.62 203 VAL A C 1
ATOM 1600 O O . VAL A 1 203 ? 12.456 -7.244 5.215 1.00 95.62 203 VAL A O 1
ATOM 1603 N N . THR A 1 204 ? 12.715 -6.305 3.190 1.00 92.12 204 THR A N 1
ATOM 1604 C CA . THR A 1 204 ? 14.016 -5.692 3.509 1.00 92.12 204 THR A CA 1
ATOM 1605 C C . THR A 1 204 ? 13.843 -4.419 4.339 1.00 92.12 204 THR A C 1
ATOM 1607 O O . THR A 1 204 ? 12.898 -3.660 4.127 1.00 92.12 204 THR A O 1
ATOM 1610 N N . THR A 1 205 ? 14.757 -4.160 5.274 1.00 84.75 205 THR A N 1
ATOM 1611 C CA . THR A 1 205 ? 14.845 -2.890 6.015 1.00 84.75 205 THR A CA 1
ATOM 1612 C C . THR A 1 205 ? 15.223 -1.744 5.079 1.00 84.75 205 THR A C 1
ATOM 1614 O O . THR A 1 205 ? 14.551 -0.705 5.027 1.00 84.75 205 THR A O 1
ATOM 1617 N N . ASP A 1 206 ? 16.251 -1.980 4.270 1.00 77.50 206 ASP A N 1
ATOM 1618 C CA . ASP A 1 206 ? 16.943 -0.961 3.494 1.00 77.50 206 ASP A CA 1
ATOM 1619 C C . ASP A 1 206 ? 16.568 -1.012 2.012 1.00 77.50 206 ASP A C 1
ATOM 1621 O O . ASP A 1 206 ? 16.275 -2.070 1.444 1.00 77.50 206 ASP A O 1
ATOM 1625 N N . LEU A 1 207 ? 16.560 0.165 1.388 1.00 75.62 207 LEU A N 1
ATOM 1626 C CA . LEU A 1 207 ? 16.316 0.344 -0.038 1.00 75.62 207 LEU A CA 1
ATOM 1627 C C . LEU A 1 207 ? 17.648 0.643 -0.726 1.00 75.62 207 LEU A C 1
ATOM 1629 O O . LEU A 1 207 ? 18.178 1.743 -0.618 1.00 75.62 207 LEU A O 1
ATOM 1633 N N . GLU A 1 208 ? 18.171 -0.344 -1.446 1.00 65.94 208 GLU A N 1
ATOM 1634 C CA . GLU A 1 208 ? 19.464 -0.298 -2.136 1.00 65.94 208 GLU A CA 1
ATOM 1635 C C . GLU A 1 208 ? 19.445 0.651 -3.356 1.00 65.94 208 GLU A C 1
ATOM 1637 O O . GLU A 1 208 ? 19.451 0.182 -4.490 1.00 65.94 208 GLU A O 1
ATOM 1642 N N . ASN A 1 209 ? 19.368 1.980 -3.171 1.00 71.31 209 ASN A N 1
ATOM 1643 C CA . ASN A 1 209 ? 19.457 2.925 -4.302 1.00 71.31 209 ASN A CA 1
ATOM 1644 C C . ASN A 1 209 ? 19.912 4.370 -3.974 1.00 71.31 209 ASN A C 1
ATOM 1646 O O . ASN A 1 209 ? 19.537 5.320 -4.669 1.00 71.31 209 ASN A O 1
ATOM 1650 N N . ASP A 1 210 ? 20.776 4.548 -2.966 1.00 75.44 210 ASP A N 1
ATOM 1651 C CA . ASP A 1 210 ? 21.300 5.851 -2.499 1.00 75.44 210 ASP A CA 1
ATOM 1652 C C . ASP A 1 210 ? 21.758 6.803 -3.618 1.00 75.44 210 ASP A C 1
ATOM 1654 O O . ASP A 1 210 ? 21.546 8.014 -3.539 1.00 75.44 210 ASP A O 1
ATOM 1658 N N . PHE A 1 211 ? 22.358 6.273 -4.690 1.00 80.31 211 PHE A N 1
ATOM 1659 C CA . PHE A 1 211 ? 22.801 7.073 -5.833 1.00 80.31 211 PHE A CA 1
ATOM 1660 C C . PHE A 1 211 ? 21.637 7.775 -6.552 1.00 80.31 211 PHE A C 1
ATOM 1662 O O . PHE A 1 211 ? 21.699 8.986 -6.775 1.00 80.31 211 PHE A O 1
ATOM 1669 N N . LEU A 1 212 ? 20.559 7.055 -6.889 1.00 81.19 212 LEU A N 1
ATOM 1670 C CA . LEU A 1 212 ? 19.396 7.650 -7.560 1.00 81.19 212 LEU A CA 1
ATOM 1671 C C . LEU A 1 212 ? 18.647 8.610 -6.636 1.00 81.19 212 LEU A C 1
ATOM 1673 O O . LEU A 1 212 ? 18.176 9.658 -7.086 1.00 81.19 212 LEU A O 1
ATOM 1677 N N . VAL A 1 213 ? 18.593 8.295 -5.338 1.00 79.88 213 VAL A N 1
ATOM 1678 C CA . VAL A 1 213 ? 18.071 9.214 -4.322 1.00 79.88 213 VAL A CA 1
ATOM 1679 C C . VAL A 1 213 ? 18.888 10.507 -4.321 1.00 79.88 213 VAL A C 1
ATOM 1681 O O . VAL A 1 213 ? 18.311 11.588 -4.429 1.00 79.88 213 VAL A O 1
ATOM 1684 N N . ALA A 1 214 ? 20.221 10.435 -4.300 1.00 78.12 214 ALA A N 1
ATOM 1685 C CA . ALA A 1 214 ? 21.088 11.611 -4.312 1.00 78.12 214 ALA A CA 1
ATOM 1686 C C . ALA A 1 214 ? 20.992 12.435 -5.615 1.00 78.12 214 ALA A C 1
ATOM 1688 O O . ALA A 1 214 ? 21.026 13.669 -5.548 1.00 78.12 214 ALA A O 1
ATOM 1689 N N . VAL A 1 215 ? 20.807 11.783 -6.773 1.00 79.00 215 VAL A N 1
ATOM 1690 C CA . VAL A 1 215 ? 20.530 12.430 -8.073 1.00 79.00 215 VAL A CA 1
ATOM 1691 C C . VAL A 1 215 ? 19.220 13.224 -8.017 1.00 79.00 215 VAL A C 1
ATOM 1693 O O . VAL A 1 215 ? 19.223 14.429 -8.270 1.00 79.00 215 VAL A O 1
ATOM 1696 N N . LEU A 1 216 ? 18.113 12.596 -7.608 1.00 78.19 216 LEU A N 1
ATOM 1697 C CA . LEU A 1 216 ? 16.799 13.251 -7.523 1.00 78.19 216 LEU A CA 1
ATOM 1698 C C . LEU A 1 216 ? 16.696 14.277 -6.382 1.00 78.19 216 LEU A C 1
ATOM 1700 O O . LEU A 1 216 ? 15.848 15.164 -6.425 1.00 78.19 216 LEU A O 1
ATOM 1704 N N . SER A 1 217 ? 17.575 14.196 -5.384 1.00 68.75 217 SER A N 1
ATOM 1705 C CA . SER A 1 217 ? 17.659 15.159 -4.276 1.00 68.75 217 SER A CA 1
ATOM 1706 C C . SER A 1 217 ? 18.569 16.354 -4.570 1.00 68.75 217 SER A C 1
ATOM 1708 O O . SER A 1 217 ? 18.638 17.273 -3.756 1.00 68.75 217 SER A O 1
ATOM 1710 N N . ARG A 1 218 ? 19.329 16.321 -5.679 1.00 65.38 218 ARG A N 1
ATOM 1711 C CA . ARG A 1 218 ? 20.499 17.188 -5.918 1.00 65.38 218 ARG A CA 1
ATOM 1712 C C . ARG A 1 218 ? 21.492 17.232 -4.745 1.00 65.38 218 ARG A C 1
ATOM 1714 O O . ARG A 1 218 ? 22.165 18.235 -4.536 1.00 65.38 218 ARG A O 1
ATOM 1721 N N . SER A 1 219 ? 21.632 16.122 -4.014 1.00 53.16 219 SER A N 1
ATOM 1722 C CA . SER A 1 219 ? 22.692 15.984 -3.004 1.00 53.16 219 SER A CA 1
ATOM 1723 C C . SER A 1 219 ? 24.058 15.671 -3.629 1.00 53.16 219 SER A C 1
ATOM 1725 O O . SER A 1 219 ? 25.073 15.731 -2.936 1.00 53.16 219 SER A O 1
ATOM 1727 N N . LEU A 1 220 ? 24.106 15.364 -4.933 1.00 44.28 220 LEU A N 1
ATOM 1728 C CA . LEU A 1 220 ? 25.342 15.429 -5.708 1.00 44.28 220 LEU A CA 1
ATOM 1729 C C . LEU A 1 220 ? 25.710 16.897 -5.989 1.00 44.28 220 LEU A C 1
ATOM 1731 O O . LEU A 1 220 ? 25.402 17.448 -7.049 1.00 44.28 220 LEU A O 1
ATOM 1735 N N . ASP A 1 221 ? 26.464 17.502 -5.072 1.00 39.00 221 ASP A N 1
ATOM 1736 C CA . ASP A 1 221 ? 27.418 18.541 -5.458 1.00 39.00 221 ASP A CA 1
ATOM 1737 C C . ASP A 1 221 ? 28.446 17.889 -6.397 1.00 39.00 221 ASP A C 1
ATOM 1739 O O . ASP A 1 221 ? 29.377 17.205 -5.963 1.00 39.00 221 ASP A O 1
ATOM 1743 N N . VAL A 1 222 ? 28.280 18.081 -7.711 1.00 36.91 222 VAL A N 1
ATOM 1744 C CA . VAL A 1 222 ? 29.261 17.664 -8.729 1.00 36.91 222 VAL A CA 1
ATOM 1745 C C . VAL A 1 222 ? 30.464 18.612 -8.668 1.00 36.91 222 VAL A C 1
ATOM 1747 O O . VAL A 1 222 ? 30.692 19.461 -9.527 1.00 36.91 222 VAL A O 1
ATOM 1750 N N . GLY A 1 223 ? 31.232 18.471 -7.591 1.00 30.36 223 GLY A N 1
ATOM 1751 C CA . GLY A 1 223 ? 32.460 19.191 -7.296 1.00 30.36 223 GLY A CA 1
ATOM 1752 C C . GLY A 1 223 ? 33.528 18.198 -6.869 1.00 30.36 223 GLY A C 1
ATOM 1753 O O . GLY A 1 223 ? 33.715 17.953 -5.682 1.00 30.36 223 GLY A O 1
ATOM 1754 N N . VAL A 1 224 ? 34.235 17.618 -7.845 1.00 33.59 224 VAL A N 1
ATOM 1755 C CA . VAL A 1 224 ? 35.288 16.622 -7.599 1.00 33.59 224 VAL A CA 1
ATOM 1756 C C . VAL A 1 224 ? 36.372 17.197 -6.684 1.00 33.59 224 VAL A C 1
ATOM 1758 O O . VAL A 1 224 ? 37.244 17.950 -7.120 1.00 33.59 224 VAL A O 1
ATOM 1761 N N . LYS A 1 225 ? 36.359 16.768 -5.422 1.00 29.70 225 LYS A N 1
ATOM 1762 C CA . LYS A 1 225 ? 37.527 16.752 -4.542 1.00 29.70 225 LYS A CA 1
ATOM 1763 C C . LYS A 1 225 ? 37.573 15.425 -3.803 1.00 29.70 225 LYS A C 1
ATOM 1765 O O . LYS A 1 225 ? 36.865 15.215 -2.827 1.00 29.70 225 LYS A O 1
ATOM 1770 N N . GLN A 1 226 ? 38.453 14.544 -4.270 1.00 33.91 226 GLN A N 1
ATOM 1771 C CA . GLN A 1 226 ? 38.947 13.453 -3.442 1.00 33.91 226 GLN A CA 1
ATOM 1772 C C . GLN A 1 226 ? 39.620 14.057 -2.204 1.00 33.91 226 GLN A C 1
ATOM 1774 O O . GLN A 1 226 ? 40.606 14.782 -2.327 1.00 33.91 226 GLN A O 1
ATOM 1779 N N . SER A 1 227 ? 39.119 13.728 -1.019 1.00 27.88 227 SER A N 1
ATOM 1780 C CA . SER A 1 227 ? 39.880 13.840 0.223 1.00 27.88 227 SER A CA 1
ATOM 1781 C C . SER A 1 227 ? 39.699 12.549 1.005 1.00 27.88 227 SER A C 1
ATOM 1783 O O . SER A 1 227 ? 38.666 12.319 1.629 1.00 27.88 227 SER A O 1
ATOM 1785 N N . THR A 1 228 ? 40.716 11.698 0.916 1.00 29.88 228 THR A N 1
ATOM 1786 C CA . THR A 1 228 ? 40.891 10.496 1.730 1.00 29.88 228 THR A CA 1
ATOM 1787 C C . THR A 1 228 ? 40.748 10.808 3.216 1.00 29.88 228 THR A C 1
ATOM 1789 O O . THR A 1 228 ? 41.378 11.738 3.720 1.00 29.88 228 THR A O 1
ATOM 1792 N N . THR A 1 229 ? 39.971 9.990 3.919 1.00 27.11 229 THR A N 1
ATOM 1793 C CA . THR A 1 229 ? 39.899 9.960 5.382 1.00 27.11 229 THR A CA 1
ATOM 1794 C C . THR A 1 229 ? 41.211 9.487 6.000 1.00 27.11 229 THR A C 1
ATOM 1796 O O . THR A 1 229 ? 41.606 8.341 5.785 1.00 27.11 229 THR A O 1
ATOM 1799 N N . THR A 1 230 ? 41.795 10.319 6.862 1.00 29.73 230 THR A N 1
ATOM 1800 C CA . THR A 1 230 ? 42.604 9.861 7.999 1.00 29.73 230 THR A CA 1
ATOM 1801 C C . THR A 1 230 ? 42.266 10.729 9.208 1.00 29.73 230 THR A C 1
ATOM 1803 O O . THR A 1 230 ? 42.191 11.952 9.098 1.00 29.73 230 THR A O 1
ATOM 1806 N N . GLU A 1 231 ? 42.017 10.094 10.349 1.00 29.20 231 GLU A N 1
ATOM 1807 C CA . GLU A 1 231 ? 41.658 10.747 11.611 1.00 29.20 231 GLU A CA 1
ATOM 1808 C C . GLU A 1 231 ? 42.861 11.465 12.251 1.00 29.20 231 GLU A C 1
ATOM 1810 O O . GLU A 1 231 ? 44.013 11.101 12.007 1.00 29.20 231 GLU A O 1
ATOM 1815 N N . GLY A 1 232 ? 42.607 12.449 13.122 1.00 26.88 232 GLY A N 1
ATOM 1816 C CA . GLY A 1 232 ? 43.665 13.058 13.939 1.00 26.88 232 GLY A CA 1
ATOM 1817 C C . GLY A 1 232 ? 43.362 14.474 14.423 1.00 26.88 232 GLY A C 1
ATOM 1818 O O . GLY A 1 232 ? 43.742 15.455 13.793 1.00 26.88 232 GLY A O 1
ATOM 1819 N N . SER A 1 233 ? 42.714 14.595 15.580 1.00 28.16 233 SER A N 1
ATOM 1820 C CA . SER A 1 233 ? 42.602 15.862 16.313 1.00 28.16 233 SER A CA 1
ATOM 1821 C C . SER A 1 233 ? 43.955 16.331 16.865 1.00 28.16 233 SER A C 1
ATOM 1823 O O . SER A 1 233 ? 44.668 15.500 17.423 1.00 28.16 233 SER A O 1
ATOM 1825 N N . VAL A 1 234 ? 44.236 17.643 16.843 1.00 29.22 234 VAL A N 1
ATOM 1826 C CA . VAL A 1 234 ? 44.704 18.467 17.992 1.00 29.22 234 VAL A CA 1
ATOM 1827 C C . VAL A 1 234 ? 45.005 19.910 17.540 1.00 29.22 234 VAL A C 1
ATOM 1829 O O . VAL A 1 234 ? 45.334 20.179 16.389 1.00 29.22 234 VAL A O 1
ATOM 1832 N N . VAL A 1 235 ? 44.828 20.853 18.466 1.00 30.98 235 VAL A N 1
ATOM 1833 C CA . VAL A 1 235 ? 45.041 22.304 18.325 1.00 30.98 235 VAL A CA 1
ATOM 1834 C C . VAL A 1 235 ? 46.521 22.664 18.538 1.00 30.98 235 VAL A C 1
ATOM 1836 O O . VAL A 1 235 ? 47.072 22.199 19.525 1.00 30.98 235 VAL A O 1
ATOM 1839 N N . GLU A 1 236 ? 47.126 23.544 17.717 1.00 27.42 236 GLU A N 1
ATOM 1840 C CA . GLU A 1 236 ? 47.823 24.775 18.182 1.00 27.42 236 GLU A CA 1
ATOM 1841 C C . GLU A 1 236 ? 48.490 25.648 17.077 1.00 27.42 236 GLU A C 1
ATOM 1843 O O . GLU A 1 236 ? 49.212 25.182 16.207 1.00 27.42 236 GLU A O 1
ATOM 1848 N N . ARG A 1 237 ? 48.234 26.963 17.186 1.00 30.30 237 ARG A N 1
ATOM 1849 C CA . ARG A 1 237 ? 49.142 28.133 17.062 1.00 30.30 237 ARG A CA 1
ATOM 1850 C C . ARG A 1 237 ? 50.251 28.257 15.978 1.00 30.30 237 ARG A C 1
ATOM 1852 O O . ARG A 1 237 ? 51.336 27.708 16.083 1.00 30.30 237 ARG A O 1
ATOM 1859 N N . SER A 1 238 ? 50.030 29.278 15.134 1.00 24.59 238 SER A N 1
ATOM 1860 C CA . SER A 1 238 ? 50.933 30.407 14.777 1.00 24.59 238 SER A CA 1
ATOM 1861 C C . SER A 1 238 ? 52.282 30.223 14.040 1.00 24.59 238 SER A C 1
ATOM 1863 O O . SER A 1 238 ? 53.251 29.736 14.604 1.00 24.59 238 SER A O 1
ATOM 1865 N N . SER A 1 239 ? 52.362 30.926 12.894 1.00 25.55 239 SER A N 1
ATOM 1866 C CA . SER A 1 239 ? 53.496 31.726 12.359 1.00 25.55 239 SER A CA 1
ATOM 1867 C C . SER A 1 239 ? 54.843 31.067 12.007 1.00 25.55 239 SER A C 1
ATOM 1869 O O . SER A 1 239 ? 55.515 30.534 12.878 1.00 25.55 239 SER A O 1
ATOM 1871 N N . VAL A 1 240 ? 55.341 31.323 10.785 1.00 27.86 240 VAL A N 1
ATOM 1872 C CA . VAL A 1 240 ? 56.408 32.315 10.459 1.00 27.86 240 VAL A CA 1
ATOM 1873 C C . VAL A 1 240 ? 56.650 32.331 8.928 1.00 27.86 240 VAL A C 1
ATOM 1875 O O . VAL A 1 240 ? 56.277 31.395 8.227 1.00 27.86 240 VAL A O 1
ATOM 1878 N N . ASN A 1 241 ? 57.188 33.438 8.404 1.00 26.97 241 ASN A N 1
ATOM 1879 C CA . ASN A 1 241 ? 57.435 33.701 6.977 1.00 26.97 241 ASN A CA 1
ATOM 1880 C C . ASN A 1 241 ? 58.729 33.069 6.408 1.00 26.97 241 ASN A C 1
ATOM 1882 O O . ASN A 1 241 ? 59.661 32.769 7.148 1.00 26.97 241 ASN A O 1
ATOM 1886 N N . SER A 1 242 ? 58.799 33.134 5.068 1.00 27.27 242 SER A N 1
ATOM 1887 C CA . SER A 1 242 ? 59.971 33.432 4.206 1.00 27.27 242 SER A CA 1
ATOM 1888 C C . SER A 1 242 ? 61.055 32.371 3.954 1.00 27.27 242 SER A C 1
ATOM 1890 O O . SER A 1 242 ? 61.756 31.969 4.873 1.00 27.27 242 SER A O 1
ATOM 1892 N N . ASP A 1 243 ? 61.228 32.115 2.646 1.00 28.14 243 ASP A N 1
ATOM 1893 C CA . ASP A 1 243 ? 62.455 31.817 1.876 1.00 28.14 243 ASP A CA 1
ATOM 1894 C C . ASP A 1 243 ? 63.237 30.517 2.233 1.00 28.14 243 ASP A C 1
ATOM 1896 O O . ASP A 1 243 ? 63.165 30.006 3.341 1.00 28.14 243 ASP A O 1
ATOM 1900 N N . ASP A 1 244 ? 63.964 29.842 1.331 1.00 28.00 244 ASP A N 1
ATOM 1901 C CA . ASP A 1 244 ? 64.553 30.254 0.047 1.00 28.00 244 ASP A CA 1
ATOM 1902 C C . ASP A 1 244 ? 64.842 29.027 -0.881 1.00 28.00 244 ASP A C 1
ATOM 1904 O O . ASP A 1 244 ? 64.968 27.898 -0.415 1.00 28.00 244 ASP A O 1
ATOM 1908 N N . SER A 1 245 ? 65.059 29.296 -2.177 1.00 24.94 245 SER A N 1
ATOM 1909 C CA . SER A 1 245 ? 66.051 28.660 -3.077 1.00 24.94 245 SER A CA 1
ATOM 1910 C C . SER A 1 245 ? 65.936 27.225 -3.667 1.00 24.94 245 SER A C 1
ATOM 1912 O O . SER A 1 245 ? 66.158 26.235 -2.983 1.00 24.94 245 SER A O 1
ATOM 1914 N N . LEU A 1 246 ? 65.888 27.196 -5.025 1.00 31.81 246 LEU A N 1
ATOM 1915 C CA . LEU A 1 246 ? 66.678 26.353 -5.983 1.00 31.81 246 LEU A CA 1
ATOM 1916 C C . LEU A 1 246 ? 66.422 24.809 -6.015 1.00 31.81 246 LEU A C 1
ATOM 1918 O O . LEU A 1 246 ? 66.084 24.227 -5.000 1.00 31.81 246 LEU A O 1
ATOM 1922 N N . THR A 1 247 ? 66.575 23.992 -7.081 1.00 29.39 247 THR A N 1
ATOM 1923 C CA . THR A 1 247 ? 66.860 24.037 -8.554 1.00 29.39 247 THR A CA 1
ATOM 1924 C C . THR A 1 247 ? 66.616 22.601 -9.125 1.00 29.39 247 THR A C 1
ATOM 1926 O O . THR A 1 247 ? 66.590 21.657 -8.347 1.00 29.39 247 THR A O 1
ATOM 1929 N N . ALA A 1 248 ? 66.520 22.259 -10.426 1.00 29.03 248 ALA A N 1
ATOM 1930 C CA . ALA A 1 248 ? 66.082 22.911 -11.679 1.00 29.03 248 ALA A CA 1
ATOM 1931 C C . ALA A 1 248 ? 66.081 21.879 -12.858 1.00 29.03 248 ALA A C 1
ATOM 1933 O O . ALA A 1 248 ? 66.806 20.890 -12.792 1.00 29.03 248 ALA A O 1
ATOM 1934 N N . SER A 1 249 ? 65.394 22.176 -13.986 1.00 28.95 249 SER A N 1
ATOM 1935 C CA . SER A 1 249 ? 65.416 21.445 -15.297 1.00 28.95 249 SER A CA 1
ATOM 1936 C C . SER A 1 249 ? 64.687 20.069 -15.337 1.00 28.95 249 SER A C 1
ATOM 1938 O O . SER A 1 249 ? 64.699 19.365 -14.341 1.00 28.95 249 SER A O 1
ATOM 1940 N N . THR A 1 250 ? 63.998 19.580 -16.390 1.00 32.22 250 THR A N 1
ATOM 1941 C CA . THR A 1 250 ? 63.635 20.004 -17.779 1.00 32.22 250 THR A CA 1
ATOM 1942 C C . THR A 1 250 ? 62.191 19.506 -18.098 1.00 32.22 250 THR A C 1
ATOM 1944 O O . THR A 1 250 ? 61.639 18.769 -17.292 1.00 32.22 250 THR A O 1
ATOM 1947 N N . GLY A 1 251 ? 61.486 19.798 -19.210 1.00 29.47 251 GLY A N 1
ATOM 1948 C CA . GLY A 1 251 ? 61.682 20.738 -20.331 1.00 29.47 251 GLY A CA 1
ATOM 1949 C C . GLY A 1 251 ? 61.120 20.228 -21.691 1.00 29.47 251 GLY A C 1
ATOM 1950 O O . GLY A 1 251 ? 61.173 19.034 -21.949 1.00 29.47 251 GLY A O 1
ATOM 1951 N N . ARG A 1 252 ? 60.711 21.157 -22.589 1.00 33.59 252 ARG A N 1
ATOM 1952 C CA . ARG A 1 252 ? 60.255 21.000 -24.014 1.00 33.59 252 ARG A CA 1
ATOM 1953 C C . ARG A 1 252 ? 58.795 20.537 -24.256 1.00 33.59 252 ARG A C 1
ATOM 1955 O O . ARG A 1 252 ? 58.332 19.638 -23.578 1.00 33.59 252 ARG A O 1
ATOM 1962 N N . LEU A 1 253 ? 58.024 21.057 -25.233 1.00 28.75 253 LEU A N 1
ATOM 1963 C CA . LEU A 1 253 ? 58.188 22.149 -26.230 1.00 28.75 253 LEU A CA 1
ATOM 1964 C C . LEU A 1 253 ? 56.801 22.578 -26.785 1.00 28.75 253 LEU A C 1
ATOM 1966 O O . LEU A 1 253 ? 55.978 21.709 -27.047 1.00 28.75 253 LEU A O 1
ATOM 1970 N N . SER A 1 254 ? 56.589 23.863 -27.107 1.00 28.59 254 SER A N 1
ATOM 1971 C CA . SER A 1 254 ? 55.792 24.290 -28.283 1.00 28.59 254 SER A CA 1
ATOM 1972 C C . SER A 1 254 ? 56.146 25.731 -28.695 1.00 28.59 254 SER A C 1
ATOM 1974 O O . SER A 1 254 ? 56.733 26.473 -27.905 1.00 28.59 254 SER A O 1
ATOM 1976 N N . LEU A 1 255 ? 55.901 26.093 -29.960 1.00 31.14 255 LEU A N 1
ATOM 1977 C CA . LEU A 1 255 ? 56.598 27.184 -30.656 1.00 31.14 255 LEU A CA 1
ATOM 1978 C C . LEU A 1 255 ? 55.933 28.573 -30.575 1.00 31.14 255 LEU A C 1
ATOM 1980 O O . LEU A 1 255 ? 54.728 28.728 -30.412 1.00 31.14 255 LEU A O 1
ATOM 1984 N N . ARG A 1 256 ? 56.780 29.591 -30.772 1.00 28.89 256 ARG A N 1
ATOM 1985 C CA . ARG A 1 256 ? 56.478 31.028 -30.870 1.00 28.89 256 ARG A CA 1
ATOM 1986 C C . ARG A 1 256 ? 56.465 31.488 -32.334 1.00 28.89 256 ARG A C 1
ATOM 1988 O O . ARG A 1 256 ? 57.332 31.070 -33.089 1.00 28.89 256 ARG A O 1
ATOM 1995 N N . ASN A 1 257 ? 55.578 32.434 -32.659 1.00 28.03 257 ASN A N 1
ATOM 1996 C CA . ASN A 1 257 ? 55.765 33.598 -33.555 1.00 28.03 257 ASN A CA 1
ATOM 1997 C C . ASN A 1 257 ? 54.579 34.553 -33.273 1.00 28.03 257 ASN A C 1
ATOM 1999 O O . ASN A 1 257 ? 53.443 34.103 -33.281 1.00 28.03 257 ASN A O 1
ATOM 2003 N N . GLN A 1 258 ? 54.745 35.767 -32.729 1.00 32.97 258 GLN A N 1
ATOM 2004 C CA . GLN A 1 258 ? 55.282 37.014 -33.321 1.00 32.97 258 GLN A CA 1
ATOM 2005 C C . GLN A 1 258 ? 54.528 37.508 -34.577 1.00 32.97 258 GLN A C 1
ATOM 2007 O O . GLN A 1 258 ? 54.384 36.722 -35.504 1.00 32.97 258 GLN A O 1
ATOM 2012 N N . SER A 1 259 ? 54.105 38.782 -34.705 1.00 30.30 259 SER A N 1
ATOM 2013 C CA . SER A 1 259 ? 54.062 39.929 -33.753 1.00 30.30 259 SER A CA 1
ATOM 2014 C C . SER A 1 259 ? 53.374 41.186 -34.368 1.00 30.30 259 SER A C 1
ATOM 2016 O O . SER A 1 259 ? 53.294 41.263 -35.586 1.00 30.30 259 SER A O 1
ATOM 2018 N N . VAL A 1 260 ? 53.034 42.197 -33.528 1.00 28.56 260 VAL A N 1
ATOM 2019 C CA . VAL A 1 260 ? 52.731 43.646 -33.822 1.00 28.56 260 VAL A CA 1
ATOM 2020 C C . VAL A 1 260 ? 51.480 43.981 -34.705 1.00 28.56 260 VAL A C 1
ATOM 2022 O O . VAL A 1 260 ? 51.139 43.192 -35.570 1.00 28.56 260 VAL A O 1
ATOM 2025 N N . SER A 1 261 ? 50.702 45.088 -34.588 1.00 29.83 261 SER A N 1
ATOM 2026 C CA . SER A 1 261 ? 50.734 46.352 -33.787 1.00 29.83 261 SER A CA 1
ATOM 2027 C C . SER A 1 261 ? 49.338 47.058 -33.711 1.00 29.83 261 SER A C 1
ATOM 2029 O O . SER A 1 261 ? 48.596 46.907 -34.668 1.00 29.83 261 SER A O 1
ATOM 2031 N N . ILE A 1 262 ? 49.066 47.886 -32.666 1.00 29.98 262 ILE A N 1
ATOM 2032 C CA . ILE A 1 262 ? 48.569 49.318 -32.688 1.00 29.98 262 ILE A CA 1
ATOM 2033 C C . ILE A 1 262 ? 47.244 49.638 -33.482 1.00 29.98 262 ILE A C 1
ATOM 2035 O O . ILE A 1 262 ? 47.136 49.245 -34.630 1.00 29.98 262 ILE A O 1
ATOM 2039 N N . GLU A 1 263 ? 46.186 50.363 -33.033 1.00 26.62 263 GLU A N 1
ATOM 2040 C CA . GLU A 1 263 ? 45.985 51.416 -31.996 1.00 26.62 263 GLU A CA 1
ATOM 2041 C C . GLU A 1 263 ? 44.483 51.733 -31.662 1.00 26.62 263 GLU A C 1
ATOM 2043 O O . GLU A 1 263 ? 43.623 51.539 -32.513 1.00 26.62 263 GLU A O 1
ATOM 2048 N N . THR A 1 264 ? 44.203 52.400 -30.516 1.00 30.25 264 THR A N 1
ATOM 2049 C CA . THR A 1 264 ? 42.986 53.218 -30.158 1.00 30.25 264 THR A CA 1
ATOM 2050 C C . THR A 1 264 ? 41.575 52.539 -30.137 1.00 30.25 264 THR A C 1
ATOM 2052 O O . THR A 1 264 ? 41.306 51.649 -30.920 1.00 30.25 264 THR A O 1
ATOM 2055 N N . GLN A 1 265 ? 40.553 52.831 -29.304 1.00 29.55 265 GLN A N 1
ATOM 2056 C CA . GLN A 1 265 ? 40.065 54.008 -28.553 1.00 29.55 265 GLN A CA 1
ATOM 2057 C C . GLN A 1 265 ? 39.227 53.600 -27.302 1.00 29.55 265 GLN A C 1
ATOM 2059 O O . GLN A 1 265 ? 38.840 52.446 -27.133 1.00 29.55 265 GLN A O 1
ATOM 2064 N N . ARG A 1 266 ? 38.887 54.575 -26.438 1.00 35.94 266 ARG A N 1
ATOM 2065 C CA . ARG A 1 266 ? 37.999 54.421 -25.260 1.00 35.94 266 ARG A CA 1
ATOM 2066 C C . ARG A 1 266 ? 36.526 54.183 -25.639 1.00 35.94 266 ARG A C 1
ATOM 2068 O O . ARG A 1 266 ? 35.989 54.916 -26.461 1.00 35.94 266 ARG A O 1
ATOM 2075 N N . SER A 1 267 ? 35.823 53.314 -24.907 1.00 26.84 267 SER A N 1
ATOM 2076 C CA . SER A 1 267 ? 34.356 53.379 -24.750 1.00 26.84 267 SER A CA 1
ATOM 2077 C C . SER A 1 267 ? 33.902 52.804 -23.393 1.00 26.84 267 SER A C 1
ATOM 2079 O O . SER A 1 267 ? 34.647 52.074 -22.741 1.00 26.84 267 SER A O 1
ATOM 2081 N N . MET A 1 268 ? 32.732 53.241 -22.907 1.00 30.06 268 MET A N 1
ATOM 2082 C CA . MET A 1 268 ? 32.258 53.028 -21.525 1.00 30.06 268 MET A CA 1
ATOM 2083 C C . MET A 1 268 ? 31.746 51.600 -21.249 1.00 30.06 268 MET A C 1
ATOM 2085 O O . MET A 1 268 ? 31.193 50.971 -22.154 1.00 30.06 268 MET A O 1
ATOM 2089 N N . PRO A 1 269 ? 31.805 51.113 -19.991 1.00 32.50 269 PRO A N 1
ATOM 2090 C CA . PRO A 1 269 ? 31.160 49.861 -19.611 1.00 32.50 269 PRO A CA 1
ATOM 2091 C C . PRO A 1 269 ? 29.630 50.013 -19.609 1.00 32.50 269 PRO A C 1
ATOM 2093 O O . PRO A 1 269 ? 29.068 50.799 -18.845 1.00 32.50 269 PRO A O 1
ATOM 2096 N N . ARG A 1 270 ? 28.935 49.225 -20.438 1.00 32.84 270 ARG A N 1
ATOM 2097 C CA . ARG A 1 270 ? 27.488 49.009 -20.285 1.00 32.84 270 ARG A CA 1
ATOM 2098 C C . ARG A 1 270 ? 27.241 48.138 -19.054 1.00 32.84 270 ARG A C 1
ATOM 2100 O O . ARG A 1 270 ? 27.912 47.128 -18.867 1.00 32.84 270 ARG A O 1
ATOM 2107 N N . MET A 1 271 ? 26.277 48.536 -18.228 1.00 30.41 271 MET A N 1
ATOM 2108 C CA . MET A 1 271 ? 25.945 47.844 -16.982 1.00 30.41 271 MET A CA 1
ATOM 2109 C C . MET A 1 271 ? 25.441 46.420 -17.245 1.00 30.41 271 MET A C 1
ATOM 2111 O O . MET A 1 271 ? 24.470 46.225 -17.978 1.00 30.41 271 MET A O 1
ATOM 2115 N N . SER A 1 272 ? 26.058 45.437 -16.591 1.00 32.12 272 SER A N 1
ATOM 2116 C CA . SER A 1 272 ? 25.535 44.072 -16.529 1.00 32.12 272 SER A CA 1
ATOM 2117 C C . SER A 1 272 ? 24.264 44.031 -15.681 1.00 32.12 272 SER A C 1
ATOM 2119 O O . SER A 1 272 ? 24.272 44.402 -14.508 1.00 32.12 272 SER A O 1
ATOM 2121 N N . SER A 1 273 ? 23.173 43.530 -16.261 1.00 34.97 273 SER A N 1
ATOM 2122 C CA . SER A 1 273 ? 21.937 43.216 -15.537 1.00 34.97 273 SER A CA 1
ATOM 2123 C C . SER A 1 273 ? 22.127 41.938 -14.710 1.00 34.97 273 SER A C 1
ATOM 2125 O O . SER A 1 273 ? 21.823 40.837 -15.163 1.00 34.97 273 SER A O 1
ATOM 2127 N N . SER A 1 274 ? 22.687 42.070 -13.504 1.00 38.09 274 SER A N 1
ATOM 2128 C CA . SER A 1 274 ? 23.005 40.945 -12.606 1.00 38.09 274 SER A CA 1
ATOM 2129 C C . SER A 1 274 ? 22.194 40.946 -11.302 1.00 38.09 274 SER A C 1
ATOM 2131 O O . SER A 1 274 ? 22.674 40.460 -10.282 1.00 38.09 274 SER A O 1
ATOM 2133 N N . TYR A 1 275 ? 20.969 41.487 -11.320 1.00 36.25 275 TYR A N 1
ATOM 2134 C CA . TYR A 1 275 ? 20.144 41.698 -10.117 1.00 36.25 275 TYR A CA 1
ATOM 2135 C C . TYR A 1 275 ? 18.735 41.073 -10.174 1.00 36.25 275 TYR A C 1
ATOM 2137 O O . TYR A 1 275 ? 17.822 41.575 -9.531 1.00 36.25 275 TYR A O 1
ATOM 2145 N N . LEU A 1 276 ? 18.540 39.969 -10.912 1.00 39.97 276 LEU A N 1
ATOM 2146 C CA . LEU A 1 276 ? 17.275 39.201 -10.919 1.00 39.97 276 LEU A CA 1
ATOM 2147 C C . LEU A 1 276 ? 17.460 37.665 -10.920 1.00 39.97 276 LEU A C 1
ATOM 2149 O O . LEU A 1 276 ? 16.638 36.932 -11.462 1.00 39.97 276 LEU A O 1
ATOM 2153 N N . ARG A 1 277 ? 18.511 37.143 -10.271 1.00 40.44 277 ARG A N 1
ATOM 2154 C CA . ARG A 1 277 ? 18.538 35.736 -9.822 1.00 40.44 277 ARG A CA 1
ATOM 2155 C C . ARG A 1 277 ? 18.405 35.671 -8.306 1.00 40.44 277 ARG A C 1
ATOM 2157 O O . ARG A 1 277 ? 19.386 35.500 -7.589 1.00 40.44 277 ARG A O 1
ATOM 2164 N N . GLY A 1 278 ? 17.168 35.800 -7.828 1.00 35.91 278 GLY A N 1
ATOM 2165 C CA . GLY A 1 278 ? 16.826 35.303 -6.500 1.00 35.91 278 GLY A CA 1
ATOM 2166 C C . GLY A 1 278 ? 17.049 33.792 -6.485 1.00 35.91 278 GLY A C 1
ATOM 2167 O O . GLY A 1 278 ? 16.495 33.087 -7.325 1.00 35.91 278 GLY A O 1
ATOM 2168 N N . SER A 1 279 ? 17.889 33.304 -5.572 1.00 45.84 279 SER A N 1
ATOM 2169 C CA . SER A 1 279 ? 18.113 31.868 -5.405 1.00 45.84 279 SER A CA 1
ATOM 2170 C C . SER A 1 279 ? 16.862 31.235 -4.798 1.00 45.84 279 SER A C 1
ATOM 2172 O O . SER A 1 279 ? 16.671 31.239 -3.580 1.00 45.84 279 SER A O 1
ATOM 2174 N N . THR A 1 280 ? 15.975 30.725 -5.653 1.00 46.72 280 THR A N 1
ATOM 2175 C CA . THR A 1 280 ? 14.911 29.811 -5.239 1.00 46.72 280 THR A CA 1
ATOM 2176 C C . THR A 1 280 ? 15.583 28.533 -4.758 1.00 46.72 280 THR A C 1
ATOM 2178 O O . THR A 1 280 ? 16.068 27.746 -5.572 1.00 46.72 280 THR A O 1
ATOM 2181 N N . LYS A 1 281 ? 15.662 28.356 -3.435 1.00 56.50 281 LYS A N 1
ATOM 2182 C CA . LYS A 1 281 ? 16.193 27.133 -2.827 1.00 56.50 281 LYS A CA 1
ATOM 2183 C C . LYS A 1 281 ? 15.422 25.935 -3.391 1.00 56.50 281 LYS A C 1
ATOM 2185 O O . LYS A 1 281 ? 14.201 25.898 -3.258 1.00 56.50 281 LYS A O 1
ATOM 2190 N N . SER A 1 282 ? 16.135 25.006 -4.030 1.00 58.88 282 SER A N 1
ATOM 2191 C CA . SER A 1 282 ? 15.580 23.718 -4.465 1.00 58.88 282 SER A CA 1
ATOM 2192 C C . SER A 1 282 ? 14.969 23.020 -3.257 1.00 58.88 282 SER A C 1
ATOM 2194 O O . SER A 1 282 ? 15.616 22.961 -2.210 1.00 58.88 282 SER A O 1
ATOM 2196 N N . ILE A 1 283 ? 13.753 22.501 -3.393 1.00 62.25 283 ILE A N 1
ATOM 2197 C CA . ILE A 1 283 ? 13.141 21.653 -2.368 1.00 62.25 283 ILE A CA 1
ATOM 2198 C C . ILE A 1 283 ? 13.203 20.218 -2.901 1.00 62.25 283 ILE A C 1
ATOM 2200 O O . ILE A 1 283 ? 12.593 19.967 -3.940 1.00 62.25 283 ILE A O 1
ATOM 2204 N N . PRO A 1 284 ? 13.944 19.289 -2.269 1.00 63.22 284 PRO A N 1
ATOM 2205 C CA . PRO A 1 284 ? 13.986 17.903 -2.726 1.00 63.22 284 PRO A CA 1
ATOM 2206 C C . PRO A 1 284 ? 12.594 17.248 -2.610 1.00 63.22 284 PRO A C 1
ATOM 2208 O O . PRO A 1 284 ? 11.743 17.755 -1.872 1.00 63.22 284 PRO A O 1
ATOM 2211 N N . PRO A 1 285 ? 12.333 16.133 -3.319 1.00 68.38 285 PRO A N 1
ATOM 2212 C CA . PRO A 1 285 ? 11.060 15.415 -3.231 1.00 68.38 285 PRO A CA 1
ATOM 2213 C C . PRO A 1 285 ? 10.681 15.063 -1.785 1.00 68.38 285 PRO A C 1
ATOM 2215 O O . PRO A 1 285 ? 11.548 14.731 -0.975 1.00 68.38 285 PRO A O 1
ATOM 2218 N N . SER A 1 286 ? 9.386 15.092 -1.455 1.00 67.75 286 SER A N 1
ATOM 2219 C CA . SER A 1 286 ? 8.928 14.944 -0.057 1.00 67.75 286 SER A CA 1
ATOM 2220 C C . SER A 1 286 ? 9.343 13.610 0.580 1.00 67.75 286 SER A C 1
ATOM 2222 O O . SER A 1 286 ? 9.690 13.557 1.759 1.00 67.75 286 SER A O 1
ATOM 2224 N N . TRP A 1 287 ? 9.408 12.543 -0.221 1.00 72.75 287 TRP A N 1
ATOM 2225 C CA . TRP A 1 287 ? 9.832 11.205 0.201 1.00 72.75 287 TRP A CA 1
ATOM 2226 C C . TRP A 1 287 ? 11.318 11.087 0.576 1.00 72.75 287 TRP A C 1
ATOM 2228 O O . TRP A 1 287 ? 11.694 10.084 1.175 1.00 72.75 287 TRP A O 1
ATOM 2238 N N . VAL A 1 288 ? 12.148 12.083 0.241 1.00 67.69 288 VAL A N 1
ATOM 2239 C CA . VAL A 1 288 ? 13.560 12.177 0.662 1.00 67.69 288 VAL A CA 1
ATOM 2240 C C . VAL A 1 288 ? 13.671 12.754 2.075 1.00 67.69 288 VAL A C 1
ATOM 2242 O O . VAL A 1 288 ? 14.579 12.404 2.820 1.00 67.69 288 VAL A O 1
ATOM 2245 N N . GLN A 1 289 ? 12.761 13.664 2.437 1.00 53.78 289 GLN A N 1
ATOM 2246 C CA . GLN A 1 289 ? 12.774 14.366 3.726 1.00 53.78 289 GLN A CA 1
ATOM 2247 C C . GLN A 1 289 ? 11.971 13.639 4.810 1.00 53.78 289 GLN A C 1
ATOM 2249 O O . GLN A 1 289 ? 12.235 13.828 5.993 1.00 53.78 289 GLN A O 1
ATOM 2254 N N . LEU A 1 290 ? 10.983 12.834 4.410 1.00 57.88 290 LEU A N 1
ATOM 2255 C CA . LEU A 1 290 ? 10.159 12.030 5.305 1.00 57.88 290 LEU A CA 1
ATOM 2256 C C . LEU A 1 290 ? 10.824 10.676 5.571 1.00 57.88 290 LEU A C 1
ATOM 2258 O O . LEU A 1 290 ? 10.932 9.883 4.628 1.00 57.88 290 LEU A O 1
ATOM 2262 N N . ASP A 1 291 ? 11.160 10.402 6.840 1.00 57.78 291 ASP A N 1
ATOM 2263 C CA . ASP A 1 291 ? 11.810 9.175 7.332 1.00 57.78 291 ASP A CA 1
ATOM 2264 C C . ASP A 1 291 ? 11.472 7.948 6.480 1.00 57.78 291 ASP A C 1
ATOM 2266 O O . ASP A 1 291 ? 10.311 7.563 6.308 1.00 57.78 291 ASP A O 1
ATOM 2270 N N . SER A 1 292 ? 12.498 7.356 5.868 1.00 64.31 292 SER A N 1
ATOM 2271 C CA . SER A 1 292 ? 12.337 6.288 4.878 1.00 64.31 292 SER A CA 1
ATOM 2272 C C . SER A 1 292 ? 11.887 4.957 5.492 1.00 64.31 292 SER A C 1
ATOM 2274 O O . SER A 1 292 ? 11.558 4.036 4.737 1.00 64.31 292 SER A O 1
ATOM 2276 N N . SER A 1 293 ? 11.871 4.864 6.825 1.00 76.69 293 SER A N 1
ATOM 2277 C CA . SER A 1 293 ? 11.499 3.705 7.633 1.00 76.69 293 SER A CA 1
ATOM 2278 C C . SER A 1 293 ? 10.040 3.271 7.447 1.00 76.69 293 SER A C 1
ATOM 2280 O O . SER A 1 293 ? 9.182 4.000 6.943 1.00 76.69 293 SER A O 1
ATOM 2282 N N . LEU A 1 294 ? 9.781 2.022 7.834 1.00 87.25 294 LEU A N 1
ATOM 2283 C CA . LEU A 1 294 ? 8.439 1.466 7.993 1.00 87.25 294 LEU A CA 1
ATOM 2284 C C . LEU A 1 294 ? 7.891 1.814 9.394 1.00 87.25 294 LEU A C 1
ATOM 2286 O O . LEU A 1 294 ? 8.688 2.101 10.288 1.00 87.25 294 LEU A O 1
ATOM 2290 N N . PRO A 1 295 ? 6.558 1.795 9.608 1.00 87.56 295 PRO A N 1
ATOM 2291 C CA . PRO A 1 295 ? 5.954 2.092 10.912 1.00 87.56 295 PRO A CA 1
ATOM 2292 C C . PRO A 1 295 ? 6.418 1.166 12.041 1.00 87.56 295 PRO A C 1
ATOM 2294 O O . PRO A 1 295 ? 6.507 1.626 13.177 1.00 87.56 295 PRO A O 1
ATOM 2297 N N . ASP A 1 296 ? 6.692 -0.099 11.706 1.00 88.19 296 ASP A N 1
ATOM 2298 C CA . ASP A 1 296 ? 7.214 -1.144 12.587 1.00 88.19 296 ASP A CA 1
ATOM 2299 C C . ASP A 1 296 ? 8.406 -1.823 11.887 1.00 88.19 296 ASP A C 1
ATOM 2301 O O . ASP A 1 296 ? 8.486 -1.837 10.652 1.00 88.19 296 ASP A O 1
ATOM 2305 N N . GLU A 1 297 ? 9.326 -2.409 12.656 1.00 87.50 297 GLU A N 1
ATOM 2306 C CA . GLU A 1 297 ? 10.477 -3.131 12.104 1.00 87.50 297 GLU A CA 1
ATOM 2307 C C . GLU A 1 297 ? 10.033 -4.471 11.473 1.00 87.50 297 GLU A C 1
ATOM 2309 O O . GLU A 1 297 ? 9.332 -5.256 12.122 1.00 87.50 297 GLU A O 1
ATOM 2314 N N . PRO A 1 298 ? 10.391 -4.757 10.206 1.00 88.50 298 PRO A N 1
ATOM 2315 C CA . PRO A 1 298 ? 9.994 -5.994 9.546 1.00 88.50 298 PRO A CA 1
ATOM 2316 C C . PRO A 1 298 ? 10.705 -7.218 10.130 1.00 88.50 298 PRO A C 1
ATOM 2318 O O . PRO A 1 298 ? 11.856 -7.158 10.556 1.00 88.50 298 PRO A O 1
ATOM 2321 N N . SER A 1 299 ? 10.052 -8.381 10.055 1.00 86.94 299 SER A N 1
ATOM 2322 C CA . SER A 1 299 ? 10.738 -9.647 10.314 1.00 86.94 299 SER A CA 1
ATOM 2323 C C . SER A 1 299 ? 11.786 -9.911 9.230 1.00 86.94 299 SER A C 1
ATOM 2325 O O . SER A 1 299 ? 11.469 -9.926 8.041 1.00 86.94 299 SER A O 1
ATOM 2327 N N . THR A 1 300 ? 13.024 -10.175 9.647 1.00 78.31 300 THR A N 1
ATOM 2328 C CA . THR A 1 300 ? 14.144 -10.542 8.764 1.00 78.31 300 THR A CA 1
ATOM 2329 C C . THR A 1 300 ? 14.047 -11.967 8.206 1.00 78.31 300 THR A C 1
ATOM 2331 O O . THR A 1 300 ? 14.835 -12.342 7.340 1.00 78.31 300 THR A O 1
ATOM 2334 N N . ALA A 1 301 ? 13.093 -12.773 8.684 1.00 88.94 301 ALA A N 1
ATOM 2335 C CA . ALA A 1 301 ? 12.846 -14.126 8.201 1.00 88.94 301 ALA A CA 1
ATOM 2336 C C . ALA A 1 301 ? 11.814 -14.143 7.063 1.00 88.94 301 ALA A C 1
ATOM 2338 O O . ALA A 1 301 ? 10.779 -13.475 7.137 1.00 88.94 301 ALA A O 1
ATOM 2339 N N . ALA A 1 302 ? 12.070 -14.970 6.045 1.00 93.31 302 ALA A N 1
ATOM 2340 C CA . ALA A 1 302 ? 11.109 -15.236 4.981 1.00 93.31 302 ALA A CA 1
ATOM 2341 C C . ALA A 1 302 ? 9.856 -15.949 5.502 1.00 93.31 302 ALA A C 1
ATOM 2343 O O . ALA A 1 302 ? 9.918 -16.785 6.407 1.00 93.31 302 ALA A O 1
ATOM 2344 N N . SER A 1 303 ? 8.712 -15.596 4.919 1.00 94.50 303 SER A N 1
ATOM 2345 C CA . SER A 1 303 ? 7.412 -16.105 5.328 1.00 94.50 303 SER A CA 1
ATOM 2346 C C . SER A 1 303 ? 7.275 -17.596 5.020 1.00 94.50 303 SER A C 1
ATOM 2348 O O . SER A 1 303 ? 7.406 -17.989 3.861 1.00 94.50 303 SER A O 1
ATOM 2350 N N . PRO A 1 304 ? 6.907 -18.433 6.007 1.00 93.06 304 PRO A N 1
ATOM 2351 C CA . PRO A 1 304 ? 6.565 -19.831 5.761 1.00 93.06 304 PRO A CA 1
ATOM 2352 C C . PRO A 1 304 ? 5.169 -20.002 5.129 1.00 93.06 304 PRO A C 1
ATOM 2354 O O . PRO A 1 304 ? 4.753 -21.127 4.868 1.00 93.06 304 PRO A O 1
ATOM 2357 N N . PHE A 1 305 ? 4.424 -18.909 4.909 1.00 94.00 305 PHE A N 1
ATOM 2358 C CA . PHE A 1 305 ? 3.029 -18.941 4.456 1.00 94.00 305 PHE A CA 1
ATOM 2359 C C . PHE A 1 305 ? 2.771 -18.154 3.163 1.00 94.00 305 PHE A C 1
ATOM 2361 O O . PHE A 1 305 ? 1.797 -18.440 2.467 1.00 94.00 305 PHE A O 1
ATOM 2368 N N . VAL A 1 306 ? 3.593 -17.155 2.830 1.00 95.88 306 VAL A N 1
ATOM 2369 C CA . VAL A 1 306 ? 3.316 -16.183 1.760 1.00 95.88 306 VAL A CA 1
ATOM 2370 C C . VAL A 1 306 ? 4.419 -16.205 0.707 1.00 95.88 306 VAL A C 1
ATOM 2372 O O . VAL A 1 306 ? 5.588 -16.000 1.023 1.00 95.88 306 VAL A O 1
ATOM 2375 N N . TYR A 1 307 ? 4.032 -16.398 -0.556 1.00 96.44 307 TYR A N 1
ATOM 2376 C CA . TYR A 1 307 ? 4.949 -16.606 -1.678 1.00 96.44 307 TYR A CA 1
ATOM 2377 C C . TYR A 1 307 ? 4.668 -15.654 -2.862 1.00 96.44 307 TYR A C 1
ATOM 2379 O O . TYR A 1 307 ? 3.530 -15.244 -3.084 1.00 96.44 307 TYR A O 1
ATOM 2387 N N . ALA A 1 308 ? 5.686 -15.316 -3.660 1.00 96.19 308 ALA A N 1
ATOM 2388 C CA . ALA A 1 308 ? 5.568 -14.578 -4.931 1.00 96.19 308 ALA A CA 1
ATOM 2389 C C . ALA A 1 308 ? 5.083 -15.467 -6.097 1.00 96.19 308 ALA A C 1
ATOM 2391 O O . ALA A 1 308 ? 4.464 -14.998 -7.057 1.00 96.19 308 ALA A O 1
ATOM 2392 N N . TYR A 1 309 ? 5.388 -16.762 -6.013 1.00 92.94 309 TYR A N 1
ATOM 2393 C CA . TYR A 1 309 ? 5.037 -17.805 -6.972 1.00 92.94 309 TYR A CA 1
ATOM 2394 C C . TYR A 1 309 ? 5.040 -19.165 -6.261 1.00 92.94 309 TYR A C 1
ATOM 2396 O O . TYR A 1 309 ? 5.614 -19.302 -5.184 1.00 92.94 309 TYR A O 1
ATOM 2404 N N . LYS A 1 310 ? 4.409 -20.182 -6.856 1.00 86.38 310 LYS A N 1
ATOM 2405 C CA . LYS A 1 310 ? 4.534 -21.575 -6.406 1.00 86.38 310 LYS A CA 1
ATOM 2406 C C . LYS A 1 310 ? 5.318 -22.362 -7.445 1.00 86.38 310 LYS A C 1
ATOM 2408 O O . LYS A 1 310 ? 4.886 -22.472 -8.591 1.00 86.38 310 LYS A O 1
ATOM 2413 N N . THR A 1 311 ? 6.456 -22.917 -7.043 1.00 72.25 311 THR A N 1
ATOM 2414 C CA . THR A 1 311 ? 7.168 -23.917 -7.843 1.00 72.25 311 THR A CA 1
ATOM 2415 C C . THR A 1 311 ? 6.338 -25.193 -7.851 1.00 72.25 311 T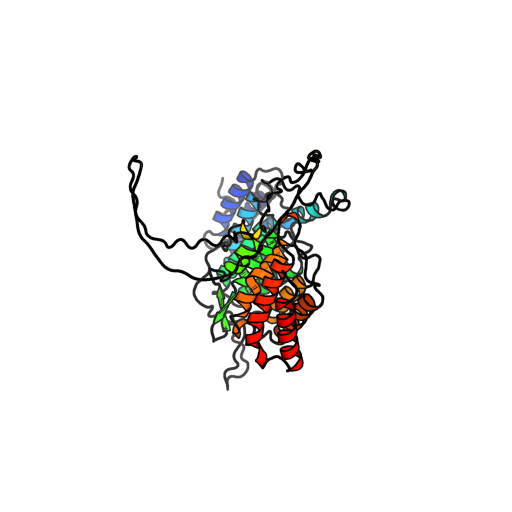HR A C 1
ATOM 2417 O O . THR A 1 311 ? 6.114 -25.790 -6.799 1.00 72.25 311 THR A O 1
ATOM 2420 N N . VAL A 1 312 ? 5.870 -25.619 -9.027 1.00 61.19 312 VAL A N 1
ATOM 2421 C CA . VAL A 1 312 ? 5.202 -26.918 -9.176 1.00 61.19 312 VAL A CA 1
ATOM 2422 C C . VAL A 1 312 ? 6.257 -28.001 -8.972 1.00 61.19 312 VAL A C 1
ATOM 2424 O O . VAL A 1 312 ? 7.045 -28.286 -9.873 1.00 61.19 312 VAL A O 1
ATOM 2427 N N . ALA A 1 313 ? 6.310 -28.573 -7.770 1.00 53.97 313 ALA A N 1
ATOM 2428 C CA . ALA A 1 313 ? 7.174 -29.708 -7.484 1.00 53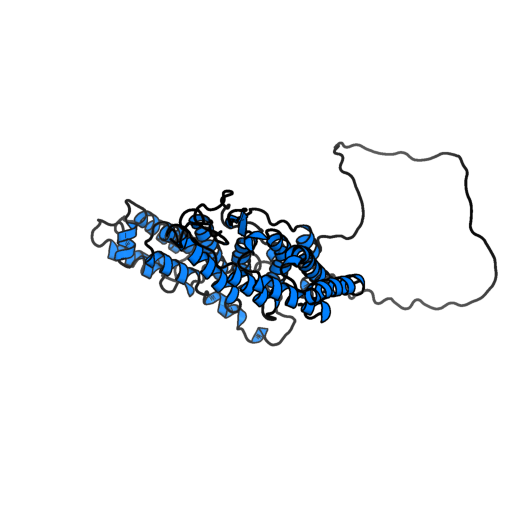.97 313 ALA A CA 1
ATOM 2429 C C . ALA A 1 313 ? 6.733 -30.901 -8.346 1.00 53.97 313 ALA A C 1
ATOM 2431 O O . ALA A 1 313 ? 5.574 -31.323 -8.288 1.00 53.97 313 ALA A O 1
ATOM 2432 N N . GLU A 1 314 ? 7.651 -31.432 -9.155 1.00 40.38 314 GLU A N 1
ATOM 2433 C CA . GLU A 1 314 ? 7.372 -32.532 -10.080 1.00 40.38 314 GLU A CA 1
ATOM 2434 C C . GLU A 1 314 ? 6.800 -33.748 -9.326 1.00 40.38 314 GLU A C 1
ATOM 2436 O O . GLU A 1 314 ? 7.508 -34.441 -8.599 1.00 40.38 314 GLU A O 1
ATOM 2441 N N . GLY A 1 315 ? 5.501 -34.011 -9.509 1.00 46.84 315 GLY A N 1
ATOM 2442 C CA . GLY A 1 315 ? 4.826 -35.208 -8.994 1.00 46.84 315 GLY A CA 1
ATOM 2443 C C . GLY A 1 315 ? 3.799 -35.003 -7.874 1.00 46.84 315 GLY A C 1
ATOM 2444 O O . GLY A 1 315 ? 3.127 -35.974 -7.530 1.00 46.84 315 GLY A O 1
ATOM 2445 N N . VAL A 1 316 ? 3.606 -33.790 -7.339 1.00 46.19 316 VAL A N 1
ATOM 2446 C CA . VAL A 1 316 ? 2.513 -33.515 -6.382 1.00 46.19 316 VAL A CA 1
ATOM 2447 C C . VAL A 1 316 ? 1.392 -32.744 -7.081 1.00 46.19 316 VAL A C 1
ATOM 2449 O O . VAL A 1 316 ? 1.549 -31.582 -7.438 1.00 46.19 316 VAL A O 1
ATOM 2452 N N . THR A 1 317 ? 0.254 -33.412 -7.290 1.00 43.22 317 THR A N 1
ATOM 2453 C CA . THR A 1 317 ? -0.993 -32.816 -7.811 1.00 43.22 317 THR A CA 1
ATOM 2454 C C . THR A 1 317 ? -1.438 -31.608 -6.991 1.00 43.22 317 THR A C 1
ATOM 2456 O O . THR A 1 317 ? -1.275 -31.651 -5.774 1.00 43.22 317 THR A O 1
ATOM 2459 N N . ASP A 1 318 ? -2.087 -30.628 -7.641 1.00 44.78 318 ASP A N 1
ATOM 2460 C CA . ASP A 1 318 ? -2.631 -29.367 -7.094 1.00 44.78 318 ASP A CA 1
ATOM 2461 C C . ASP A 1 318 ? -3.555 -29.519 -5.864 1.00 44.78 318 ASP A C 1
ATOM 2463 O O . ASP A 1 318 ? -4.754 -29.243 -5.895 1.00 44.78 318 ASP A O 1
ATOM 2467 N N . GLN A 1 319 ? -2.985 -29.914 -4.733 1.00 46.22 319 GLN A N 1
ATOM 2468 C CA . GLN A 1 319 ? -3.533 -29.657 -3.415 1.00 46.22 319 GLN A CA 1
ATOM 2469 C C . GLN A 1 319 ? -2.876 -28.373 -2.937 1.00 46.22 319 GLN A C 1
ATOM 2471 O O . GLN A 1 319 ? -1.790 -28.374 -2.360 1.00 46.22 319 GLN A O 1
ATOM 2476 N N . SER A 1 320 ? -3.532 -27.252 -3.235 1.00 53.97 320 SER A N 1
ATOM 2477 C CA . SER A 1 320 ? -3.209 -25.978 -2.613 1.00 53.97 320 SER A CA 1
ATOM 2478 C C . SER A 1 320 ? -3.334 -26.146 -1.101 1.00 53.97 320 SER A C 1
ATOM 2480 O O . SER A 1 320 ? -4.456 -26.187 -0.593 1.00 53.97 320 SER A O 1
ATOM 2482 N N . ASP A 1 321 ? -2.206 -26.259 -0.396 1.00 59.84 321 ASP A N 1
ATOM 2483 C CA . ASP A 1 321 ? -2.203 -26.226 1.065 1.00 59.84 321 ASP A CA 1
ATOM 2484 C C . ASP A 1 321 ? -2.925 -24.938 1.499 1.00 59.84 321 ASP A C 1
ATOM 2486 O O . ASP A 1 321 ? -2.438 -23.848 1.162 1.00 59.84 321 ASP A O 1
ATOM 2490 N N . PRO A 1 322 ? -4.085 -25.033 2.182 1.00 62.34 322 PRO A N 1
ATOM 2491 C CA . PRO A 1 322 ? -4.894 -23.873 2.540 1.00 62.34 322 PRO A CA 1
ATOM 2492 C C . PRO A 1 322 ? -4.167 -22.913 3.493 1.00 62.34 322 PRO A C 1
ATOM 2494 O O . PRO A 1 322 ? -4.602 -21.772 3.639 1.00 62.34 322 PRO A O 1
ATOM 2497 N N . ALA A 1 323 ? -3.053 -23.331 4.105 1.00 80.44 323 ALA A N 1
ATOM 2498 C CA . ALA A 1 323 ? -2.188 -22.463 4.895 1.00 80.44 323 ALA A CA 1
ATOM 2499 C C . ALA A 1 323 ? -1.273 -21.546 4.050 1.00 80.44 323 ALA A C 1
ATOM 2501 O O . ALA A 1 323 ? -0.692 -20.616 4.608 1.00 80.44 323 ALA A O 1
ATOM 2502 N N . THR A 1 324 ? -1.134 -21.769 2.732 1.00 88.81 324 THR A N 1
ATOM 2503 C CA . THR A 1 324 ? -0.149 -21.066 1.878 1.00 88.81 324 THR A CA 1
ATOM 2504 C C . THR A 1 324 ? -0.777 -20.197 0.781 1.00 88.81 324 THR A C 1
ATOM 2506 O O . THR A 1 324 ? -1.518 -20.671 -0.086 1.00 88.81 324 THR A O 1
ATOM 2509 N N . GLY A 1 325 ? -0.409 -18.915 0.754 1.00 91.81 325 GLY A N 1
ATOM 2510 C CA . GLY A 1 325 ? -0.918 -17.905 -0.175 1.00 91.81 325 GLY A CA 1
ATOM 2511 C C . GLY A 1 325 ? 0.120 -17.464 -1.203 1.00 91.81 325 GLY A C 1
ATOM 2512 O O . GLY A 1 325 ? 1.319 -17.457 -0.927 1.00 91.81 325 GLY A O 1
ATOM 2513 N N . VAL A 1 326 ? -0.348 -17.067 -2.388 1.00 95.38 326 VAL A N 1
ATOM 2514 C CA . VAL A 1 326 ? 0.490 -16.467 -3.438 1.00 95.38 326 VAL A CA 1
ATOM 2515 C C . VAL A 1 326 ? 0.048 -15.028 -3.664 1.00 95.38 326 VAL A C 1
ATOM 2517 O O . VAL A 1 326 ? -1.128 -14.778 -3.930 1.00 95.38 326 VAL A O 1
ATOM 2520 N N . LEU A 1 327 ? 0.980 -14.084 -3.565 1.00 97.12 327 LEU A N 1
ATOM 2521 C CA . LEU A 1 327 ? 0.719 -12.677 -3.847 1.00 97.12 327 LEU A CA 1
ATOM 2522 C C . LEU A 1 327 ? 0.615 -12.445 -5.360 1.00 97.12 327 LEU A C 1
ATOM 2524 O O . LEU A 1 327 ? 1.387 -12.983 -6.151 1.00 97.12 327 LEU A O 1
ATOM 2528 N N . LYS A 1 328 ? -0.330 -11.596 -5.773 1.00 96.75 328 LYS A N 1
ATOM 2529 C CA . LYS A 1 328 ? -0.591 -11.253 -7.182 1.00 96.75 328 LYS A CA 1
ATOM 2530 C C . LYS A 1 328 ? 0.453 -10.259 -7.725 1.00 96.75 328 LYS A C 1
ATOM 2532 O O . LYS A 1 328 ? 0.120 -9.118 -8.052 1.00 96.75 328 LYS A O 1
ATOM 2537 N N . ILE A 1 329 ? 1.727 -10.666 -7.793 1.00 97.94 329 ILE A N 1
ATOM 2538 C CA . ILE A 1 329 ? 2.851 -9.794 -8.198 1.00 97.94 329 ILE A CA 1
ATOM 2539 C C . ILE A 1 329 ? 2.668 -9.239 -9.621 1.00 97.94 329 ILE A C 1
ATOM 2541 O O . ILE A 1 329 ? 3.022 -8.092 -9.895 1.00 97.94 329 ILE A O 1
ATOM 2545 N N . ASN A 1 330 ? 2.031 -10.003 -10.508 1.00 97.56 330 ASN A N 1
ATOM 2546 C CA . ASN A 1 330 ? 1.610 -9.543 -11.831 1.00 97.56 330 ASN A CA 1
ATOM 2547 C C . ASN A 1 330 ? 0.698 -8.300 -11.765 1.00 97.56 330 ASN A C 1
ATOM 2549 O O . ASN A 1 330 ? 0.951 -7.322 -12.463 1.00 97.56 330 ASN A O 1
ATOM 2553 N N . VAL A 1 331 ? -0.315 -8.297 -10.889 1.00 97.94 331 VAL A N 1
ATOM 2554 C CA . VAL A 1 331 ? -1.248 -7.165 -10.718 1.00 97.94 331 VAL A CA 1
ATOM 2555 C C . VAL A 1 331 ? -0.561 -5.978 -10.031 1.00 97.94 331 VAL A C 1
ATOM 2557 O O . VAL A 1 331 ? -0.847 -4.820 -10.351 1.00 97.94 331 VAL A O 1
ATOM 2560 N N . TYR A 1 332 ? 0.383 -6.244 -9.124 1.00 98.19 332 TYR A N 1
ATOM 2561 C CA . TYR A 1 332 ? 1.237 -5.211 -8.535 1.00 98.19 332 TYR A CA 1
ATOM 2562 C C . TYR A 1 332 ? 2.090 -4.507 -9.599 1.00 98.19 332 TYR A C 1
ATOM 2564 O O . TYR A 1 332 ? 2.007 -3.284 -9.725 1.00 98.19 332 TYR A O 1
ATOM 2572 N N . LEU A 1 333 ? 2.849 -5.252 -10.411 1.00 98.38 333 LEU A N 1
ATOM 2573 C CA . LEU A 1 333 ? 3.709 -4.659 -11.437 1.00 98.38 333 LEU A CA 1
ATOM 2574 C C . LEU A 1 333 ? 2.889 -3.931 -12.515 1.00 98.38 333 LEU A C 1
ATOM 2576 O O . LEU A 1 333 ? 3.262 -2.833 -12.919 1.00 98.38 333 LEU A O 1
ATOM 2580 N N . GLU A 1 334 ? 1.735 -4.473 -12.917 1.00 98.12 334 GLU A N 1
ATOM 2581 C CA . GLU A 1 334 ? 0.770 -3.775 -13.782 1.00 98.12 334 GLU A CA 1
ATOM 2582 C C . GLU A 1 334 ? 0.326 -2.434 -13.171 1.00 98.12 334 GLU A C 1
ATOM 2584 O O . GLU A 1 334 ? 0.284 -1.419 -13.862 1.00 98.12 334 GLU A O 1
ATOM 2589 N N . THR A 1 335 ? 0.074 -2.391 -11.860 1.00 97.81 335 THR A N 1
ATOM 2590 C CA . THR A 1 335 ? -0.307 -1.158 -11.151 1.00 97.81 335 THR A CA 1
ATOM 2591 C C . THR A 1 335 ? 0.837 -0.135 -11.111 1.00 97.81 335 THR A C 1
ATOM 2593 O O . THR A 1 335 ? 0.589 1.055 -11.305 1.00 97.81 335 THR A O 1
ATOM 2596 N N . ILE A 1 336 ? 2.092 -0.566 -10.940 1.00 98.00 336 ILE A N 1
ATOM 2597 C CA . ILE A 1 336 ? 3.269 0.317 -11.038 1.00 98.00 336 ILE A CA 1
ATOM 2598 C C . ILE A 1 336 ? 3.426 0.880 -12.462 1.00 98.00 336 ILE A C 1
ATOM 2600 O O . ILE A 1 336 ? 3.629 2.083 -12.640 1.00 98.00 336 ILE A O 1
ATOM 2604 N N . ILE A 1 337 ? 3.264 0.034 -13.481 1.00 97.69 337 ILE A N 1
ATOM 2605 C CA . ILE A 1 337 ? 3.281 0.417 -14.900 1.00 97.69 337 ILE A CA 1
ATOM 2606 C C . ILE A 1 337 ? 2.177 1.443 -15.222 1.00 97.69 337 ILE A C 1
ATOM 2608 O O . ILE A 1 337 ? 2.405 2.407 -15.957 1.00 97.69 337 ILE A O 1
ATOM 2612 N N . ASP A 1 338 ? 0.988 1.273 -14.651 1.00 96.12 338 ASP A N 1
ATOM 2613 C CA . ASP A 1 338 ? -0.135 2.210 -14.748 1.00 96.12 338 ASP A CA 1
ATOM 2614 C C . ASP A 1 338 ? 0.229 3.606 -14.205 1.00 96.12 338 ASP A C 1
ATOM 2616 O O . ASP A 1 338 ? -0.037 4.623 -14.850 1.00 96.12 338 ASP A O 1
ATOM 2620 N N . LEU A 1 339 ? 0.857 3.673 -13.025 1.00 94.94 339 LEU A N 1
ATOM 2621 C CA . LEU A 1 339 ? 1.250 4.932 -12.370 1.00 94.94 339 LEU A CA 1
ATOM 2622 C C . LEU A 1 339 ? 2.338 5.686 -13.142 1.00 94.94 339 LEU A C 1
ATOM 2624 O O . LEU A 1 339 ? 2.322 6.918 -13.164 1.00 94.94 339 LEU A O 1
ATOM 2628 N N . LEU A 1 340 ? 3.255 4.960 -13.790 1.00 95.19 340 LEU A N 1
ATOM 2629 C CA . LEU A 1 340 ? 4.307 5.524 -14.644 1.00 95.19 340 LEU A CA 1
ATOM 2630 C C . LEU A 1 340 ? 3.774 6.111 -15.962 1.00 95.19 340 LEU A C 1
ATOM 2632 O O . LEU A 1 340 ? 4.448 6.938 -16.580 1.00 95.19 340 LEU A O 1
ATOM 2636 N N . GLN A 1 341 ? 2.579 5.707 -16.401 1.00 93.25 341 GLN A N 1
ATOM 2637 C CA . GLN A 1 341 ? 1.921 6.242 -17.600 1.00 93.25 341 GLN A CA 1
ATOM 2638 C C . GLN A 1 341 ? 0.933 7.375 -17.284 1.00 93.25 341 GLN A C 1
ATOM 2640 O O . GLN A 1 341 ? 0.792 8.317 -18.071 1.00 93.25 341 GLN A O 1
ATOM 2645 N N . LYS A 1 342 ? 0.245 7.297 -16.139 1.00 90.75 342 LYS A N 1
ATOM 2646 C CA . LYS A 1 342 ? -0.748 8.280 -15.681 1.00 90.75 342 LYS A CA 1
ATOM 2647 C C . LYS A 1 342 ? -0.111 9.658 -15.454 1.00 90.75 342 LYS A C 1
ATOM 2649 O O . LYS A 1 342 ? 0.788 9.834 -14.635 1.00 90.75 342 LYS A O 1
ATOM 2654 N N . ARG A 1 343 ? -0.599 10.671 -16.183 1.00 84.31 343 ARG A N 1
ATOM 2655 C CA . ARG A 1 343 ? -0.123 12.072 -16.095 1.00 84.31 343 ARG A CA 1
ATOM 2656 C C . ARG A 1 343 ? -0.497 12.754 -14.774 1.00 84.31 343 ARG A C 1
ATOM 2658 O O . ARG A 1 343 ? 0.141 13.729 -14.384 1.00 84.31 343 ARG A O 1
ATOM 2665 N N . ASP A 1 344 ? -1.531 12.240 -14.126 1.00 83.50 344 ASP A N 1
ATOM 2666 C CA . ASP A 1 344 ? -2.153 12.695 -12.887 1.00 83.50 344 ASP A CA 1
ATOM 2667 C C . ASP A 1 344 ? -1.566 12.061 -11.616 1.00 83.50 344 ASP A C 1
ATOM 2669 O O . ASP A 1 344 ? -1.845 12.547 -10.523 1.00 83.50 344 ASP A O 1
ATOM 2673 N N . THR A 1 345 ? -0.703 11.043 -11.729 1.00 88.62 345 THR A N 1
ATOM 2674 C CA . THR A 1 345 ? 0.096 10.535 -10.598 1.00 88.62 345 THR A CA 1
ATOM 2675 C C . THR A 1 345 ? 0.828 11.704 -9.909 1.00 88.62 345 THR A C 1
ATOM 2677 O O . THR A 1 345 ? 1.392 12.550 -10.610 1.00 88.62 345 THR A O 1
ATOM 2680 N N . PRO A 1 346 ? 0.889 11.811 -8.569 1.00 88.25 346 PRO A N 1
ATOM 2681 C CA . PRO A 1 346 ? 1.686 12.849 -7.905 1.00 88.25 346 PRO A CA 1
ATOM 2682 C C . PRO A 1 346 ? 3.176 12.775 -8.275 1.00 88.25 346 PRO A C 1
ATOM 2684 O O . PRO A 1 346 ? 3.681 11.707 -8.621 1.00 88.25 346 PRO A O 1
ATOM 2687 N N . TRP A 1 347 ? 3.893 13.906 -8.251 1.00 89.62 347 TRP A N 1
ATOM 2688 C CA . TRP A 1 347 ? 5.324 13.916 -8.606 1.00 89.62 347 TRP A CA 1
ATOM 2689 C C . TRP A 1 347 ? 6.157 13.058 -7.655 1.00 89.62 347 TRP A C 1
ATOM 2691 O O . TRP A 1 347 ? 6.999 12.282 -8.105 1.00 89.62 347 TRP A O 1
ATOM 2701 N N . ASP A 1 348 ? 5.881 13.157 -6.359 1.00 88.75 348 ASP A N 1
ATOM 2702 C CA . ASP A 1 348 ? 6.598 12.406 -5.335 1.00 88.75 348 ASP A CA 1
ATOM 2703 C C . ASP A 1 348 ? 6.401 10.893 -5.514 1.00 88.75 348 ASP A C 1
ATOM 2705 O O . ASP A 1 348 ? 7.375 10.153 -5.520 1.00 88.75 348 ASP A O 1
ATOM 2709 N N . VAL A 1 349 ? 5.176 10.437 -5.804 1.00 91.94 349 VAL A N 1
ATOM 2710 C CA . VAL A 1 349 ? 4.886 9.026 -6.128 1.00 91.94 349 VAL A CA 1
ATOM 2711 C C . VAL A 1 349 ? 5.626 8.568 -7.393 1.00 91.94 349 VAL A C 1
ATOM 2713 O O . VAL A 1 349 ? 6.270 7.523 -7.388 1.00 91.94 349 VAL A O 1
ATOM 2716 N N . TYR A 1 350 ? 5.570 9.350 -8.475 1.00 93.38 350 TYR A N 1
ATOM 2717 C CA . TYR A 1 350 ? 6.224 9.014 -9.746 1.00 93.38 350 TYR A CA 1
ATOM 2718 C C . TYR A 1 350 ? 7.757 8.934 -9.616 1.00 93.38 350 TYR A C 1
ATOM 2720 O O . TYR A 1 350 ? 8.377 7.989 -10.103 1.00 93.38 350 TYR A O 1
ATOM 2728 N N . SER A 1 351 ? 8.365 9.913 -8.940 1.00 92.25 351 SER A N 1
ATOM 2729 C CA . SER A 1 351 ? 9.814 9.954 -8.707 1.00 92.25 351 SER A CA 1
ATOM 2730 C C . SER A 1 351 ? 10.272 8.871 -7.728 1.00 92.25 351 SER A C 1
ATOM 2732 O O . SER A 1 351 ? 11.295 8.242 -7.983 1.00 92.25 351 SER A O 1
ATOM 2734 N N . TYR A 1 352 ? 9.487 8.575 -6.685 1.00 92.88 352 TYR A N 1
ATOM 2735 C CA . TYR A 1 352 ? 9.751 7.463 -5.772 1.00 92.88 352 TYR A CA 1
ATOM 2736 C C . TYR A 1 352 ? 9.757 6.112 -6.500 1.00 92.88 352 TYR A C 1
ATOM 2738 O O . TYR A 1 352 ? 10.672 5.318 -6.296 1.00 92.88 352 TYR A O 1
ATOM 2746 N N . ILE A 1 353 ? 8.785 5.859 -7.388 1.00 95.50 353 ILE A N 1
ATOM 2747 C CA . ILE A 1 353 ? 8.745 4.632 -8.200 1.00 95.50 353 ILE A CA 1
ATOM 2748 C C . ILE A 1 353 ? 10.017 4.508 -9.046 1.00 95.50 353 ILE A C 1
ATOM 2750 O O . ILE A 1 353 ? 10.696 3.487 -8.976 1.00 95.50 353 ILE A O 1
ATOM 2754 N N . LEU A 1 354 ? 10.371 5.543 -9.818 1.00 94.38 354 LEU A N 1
ATOM 2755 C CA . LEU A 1 354 ? 11.561 5.504 -10.675 1.00 94.38 354 LEU A CA 1
ATOM 2756 C C . LEU A 1 354 ? 12.869 5.336 -9.886 1.00 94.38 354 LEU A C 1
ATOM 2758 O O . LEU A 1 354 ? 13.789 4.697 -10.385 1.00 94.38 354 LEU A O 1
ATOM 2762 N N . ALA A 1 355 ? 12.953 5.875 -8.668 1.00 92.81 355 ALA A N 1
ATOM 2763 C CA . ALA A 1 355 ? 14.134 5.757 -7.816 1.00 92.81 355 ALA A CA 1
ATOM 2764 C C . ALA A 1 355 ? 14.351 4.346 -7.239 1.00 92.81 355 ALA A C 1
ATOM 2766 O O . ALA A 1 355 ? 15.481 4.008 -6.902 1.00 92.81 355 ALA A O 1
ATOM 2767 N N . HIS A 1 356 ? 13.306 3.519 -7.112 1.00 93.94 356 HIS A N 1
ATOM 2768 C CA . HIS A 1 356 ? 13.377 2.234 -6.392 1.00 93.94 356 HIS A CA 1
ATOM 2769 C C . HIS A 1 356 ? 13.023 1.006 -7.245 1.00 93.94 356 HIS A C 1
ATOM 2771 O O . HIS A 1 356 ? 13.305 -0.125 -6.843 1.00 93.94 356 HIS A O 1
ATOM 2777 N N . LEU A 1 357 ? 12.441 1.199 -8.434 1.00 96.25 357 LEU A N 1
ATOM 2778 C CA . LEU A 1 357 ? 12.018 0.101 -9.304 1.00 96.25 357 LEU A CA 1
ATOM 2779 C C . LEU A 1 357 ? 13.192 -0.732 -9.838 1.00 96.25 357 LEU A C 1
ATOM 2781 O O . LEU A 1 357 ? 13.080 -1.954 -9.850 1.00 96.25 357 LEU A O 1
ATOM 2785 N N . GLY A 1 358 ? 14.325 -0.121 -10.199 1.00 95.12 358 GLY A N 1
ATOM 2786 C CA . GLY A 1 358 ? 15.526 -0.861 -10.613 1.00 95.12 358 GLY A CA 1
ATOM 2787 C C . GLY A 1 358 ? 16.035 -1.817 -9.529 1.00 95.12 358 GLY A C 1
ATOM 2788 O O . GLY A 1 358 ? 16.166 -3.019 -9.773 1.00 95.12 358 GLY A O 1
ATOM 2789 N N . ALA A 1 359 ? 16.207 -1.318 -8.300 1.00 93.94 359 ALA A N 1
ATOM 2790 C CA . ALA A 1 359 ? 16.625 -2.123 -7.153 1.00 93.94 359 ALA A CA 1
ATOM 2791 C C . ALA A 1 359 ? 15.670 -3.294 -6.867 1.00 93.94 359 ALA A C 1
ATOM 2793 O O . ALA A 1 359 ? 16.126 -4.403 -6.591 1.00 93.94 359 ALA A O 1
ATOM 2794 N N . GLN A 1 360 ? 14.350 -3.101 -6.982 1.00 95.81 360 GLN A N 1
ATOM 2795 C CA . GLN A 1 360 ? 13.401 -4.206 -6.815 1.00 95.81 360 GLN A CA 1
ATOM 2796 C C . GLN A 1 360 ? 13.475 -5.218 -7.970 1.00 95.81 360 GLN A C 1
ATOM 2798 O O . GLN A 1 360 ? 13.514 -6.420 -7.715 1.00 95.81 360 GLN A O 1
ATOM 2803 N N . LEU A 1 361 ? 13.550 -4.755 -9.226 1.00 96.94 361 LEU A N 1
ATOM 2804 C CA . LEU A 1 361 ? 13.671 -5.603 -10.425 1.00 96.94 361 LEU A CA 1
ATOM 2805 C C . LEU A 1 361 ? 14.910 -6.516 -10.406 1.00 96.94 361 LEU A C 1
ATOM 2807 O O . LEU A 1 361 ? 14.918 -7.535 -11.099 1.00 96.94 361 LEU A O 1
ATOM 2811 N N . SER A 1 362 ? 15.938 -6.188 -9.615 1.00 95.75 362 SER A N 1
ATOM 2812 C CA . SER A 1 362 ? 17.128 -7.033 -9.444 1.00 95.75 362 SER A CA 1
ATOM 2813 C C . SER A 1 362 ? 16.804 -8.412 -8.840 1.00 95.75 362 SER A C 1
ATOM 2815 O O . SER A 1 362 ? 17.430 -9.412 -9.202 1.00 95.75 362 SER A O 1
ATOM 2817 N N . ASN A 1 363 ? 15.771 -8.508 -7.993 1.00 95.44 363 ASN A N 1
ATOM 2818 C CA . ASN A 1 363 ? 15.285 -9.755 -7.403 1.00 95.44 363 ASN A CA 1
ATOM 2819 C C . ASN A 1 363 ? 14.373 -10.490 -8.402 1.00 95.44 363 ASN A C 1
ATOM 2821 O O . ASN A 1 363 ? 13.158 -10.562 -8.246 1.00 95.44 363 ASN A O 1
ATOM 2825 N N . ARG A 1 364 ? 14.987 -11.016 -9.470 1.00 95.56 364 ARG A N 1
ATOM 2826 C CA . ARG A 1 364 ? 14.316 -11.580 -10.659 1.00 95.56 364 ARG A CA 1
ATOM 2827 C C . ARG A 1 364 ? 13.207 -12.590 -10.347 1.00 95.56 364 ARG A C 1
ATOM 2829 O O . ARG A 1 364 ? 12.172 -12.562 -11.013 1.00 95.56 364 ARG A O 1
ATOM 2836 N N . ASP A 1 365 ? 13.409 -13.444 -9.347 1.00 95.06 365 ASP A N 1
ATOM 2837 C CA . ASP A 1 365 ? 12.473 -14.513 -8.980 1.00 95.06 365 ASP A CA 1
ATOM 2838 C C . ASP A 1 365 ? 11.131 -13.969 -8.463 1.00 95.06 365 ASP A C 1
ATOM 2840 O O . ASP A 1 365 ? 10.085 -14.563 -8.730 1.00 95.06 365 ASP A O 1
ATOM 2844 N N . PHE A 1 366 ? 11.128 -12.785 -7.836 1.00 97.00 366 PHE A N 1
ATOM 2845 C CA . PHE A 1 366 ? 9.914 -12.101 -7.376 1.00 97.00 366 PHE A CA 1
ATOM 2846 C C . PHE A 1 366 ? 8.953 -11.814 -8.538 1.00 97.00 366 PHE A C 1
ATOM 2848 O O . PHE A 1 366 ? 7.740 -11.929 -8.392 1.00 97.00 366 PHE A O 1
ATOM 2855 N N . PHE A 1 367 ? 9.495 -11.520 -9.724 1.00 97.25 367 PHE A N 1
ATOM 2856 C CA . PHE A 1 367 ? 8.736 -11.217 -10.941 1.00 97.25 367 PHE A CA 1
ATOM 2857 C C . PHE A 1 367 ? 8.533 -12.426 -11.870 1.00 97.25 367 PHE A C 1
ATOM 2859 O O . PHE A 1 367 ? 8.069 -12.257 -13.000 1.00 97.25 367 PHE A O 1
ATOM 2866 N N . SER A 1 368 ? 8.836 -13.648 -11.422 1.00 93.38 368 SER A N 1
ATOM 2867 C CA . SER A 1 368 ? 8.657 -14.880 -12.213 1.00 93.38 368 SER A CA 1
ATOM 2868 C C . SER A 1 368 ? 7.213 -15.088 -12.698 1.00 93.38 368 SER A C 1
ATOM 2870 O O . SER A 1 368 ? 6.996 -15.522 -13.828 1.00 93.38 368 SER A O 1
ATOM 2872 N N . SER A 1 369 ? 6.219 -14.697 -11.893 1.00 94.19 369 SER A N 1
ATOM 2873 C CA . SER A 1 369 ? 4.789 -14.727 -12.233 1.00 94.19 369 SER A CA 1
ATOM 2874 C C . SER A 1 369 ? 4.312 -13.516 -13.061 1.00 94.19 369 SER A C 1
ATOM 2876 O O . SER A 1 369 ? 3.147 -13.460 -13.451 1.00 94.19 369 SER A O 1
ATOM 2878 N N . ALA A 1 370 ? 5.200 -12.559 -13.363 1.00 97.31 370 ALA A N 1
ATOM 2879 C CA . ALA A 1 370 ? 4.891 -11.255 -13.961 1.00 97.31 370 ALA A CA 1
ATOM 2880 C C . ALA A 1 370 ? 5.629 -10.984 -15.296 1.00 97.31 370 ALA A C 1
ATOM 2882 O O . ALA A 1 370 ? 5.803 -9.832 -15.697 1.00 97.31 370 ALA A O 1
ATOM 2883 N N . VAL A 1 371 ? 6.072 -12.028 -16.010 1.00 97.25 371 VAL A N 1
ATOM 2884 C CA . VAL A 1 371 ? 6.828 -11.899 -17.277 1.00 97.25 371 VAL A CA 1
ATOM 2885 C C . VAL A 1 371 ? 6.134 -11.019 -18.341 1.00 97.25 371 VAL A C 1
ATOM 2887 O O . VAL A 1 371 ? 6.823 -10.177 -18.926 1.00 97.25 371 VAL A O 1
ATOM 2890 N N . PRO A 1 372 ? 4.806 -11.106 -18.585 1.00 98.12 372 PRO A N 1
ATOM 2891 C CA . PRO A 1 372 ? 4.128 -10.201 -19.521 1.00 98.12 372 PRO A CA 1
ATOM 2892 C C . PRO A 1 372 ? 4.213 -8.728 -19.095 1.00 98.12 372 PRO A C 1
ATOM 2894 O O . PRO A 1 372 ? 4.375 -7.839 -19.930 1.00 98.12 372 PRO A O 1
ATOM 2897 N N . GLN A 1 373 ? 4.159 -8.454 -17.791 1.00 98.56 373 GLN A N 1
ATOM 2898 C CA . GLN A 1 373 ? 4.305 -7.110 -17.239 1.00 98.56 373 GLN A CA 1
ATOM 2899 C C . GLN A 1 373 ? 5.756 -6.611 -17.337 1.00 98.56 373 GLN A C 1
ATOM 2901 O O . GLN A 1 373 ? 5.968 -5.441 -17.638 1.00 98.56 373 GLN A O 1
ATOM 2906 N N . ILE A 1 374 ? 6.761 -7.482 -17.196 1.00 98.50 374 ILE A N 1
ATOM 2907 C CA . ILE A 1 374 ? 8.172 -7.145 -17.467 1.00 98.50 374 ILE A CA 1
ATOM 2908 C C . ILE A 1 374 ? 8.368 -6.728 -18.937 1.00 98.50 374 ILE A C 1
ATOM 2910 O O . ILE A 1 374 ? 8.996 -5.702 -19.213 1.00 98.50 374 ILE A O 1
ATOM 2914 N N . GLN A 1 375 ? 7.780 -7.465 -19.886 1.00 98.31 375 GLN A N 1
ATOM 2915 C CA . GLN A 1 375 ? 7.766 -7.084 -21.306 1.00 98.31 375 GLN A CA 1
ATOM 2916 C C . GLN A 1 375 ? 7.042 -5.743 -21.523 1.00 98.31 375 GLN A C 1
ATOM 2918 O O . GLN A 1 375 ? 7.543 -4.872 -22.236 1.00 98.31 375 GLN A O 1
ATOM 2923 N N . MET A 1 376 ? 5.886 -5.534 -20.886 1.00 98.31 376 MET A N 1
ATOM 2924 C CA . MET A 1 376 ? 5.116 -4.288 -20.973 1.00 98.31 376 MET A CA 1
ATOM 2925 C C . MET A 1 376 ? 5.895 -3.079 -20.424 1.00 98.31 376 MET A C 1
ATOM 2927 O O . MET A 1 376 ? 5.970 -2.049 -21.096 1.00 98.31 376 MET A O 1
ATOM 2931 N N . LEU A 1 377 ? 6.537 -3.213 -19.258 1.00 98.44 377 LEU A N 1
ATOM 2932 C CA . LEU A 1 377 ? 7.390 -2.180 -18.663 1.00 98.44 377 LEU A CA 1
ATOM 2933 C C . LEU A 1 377 ? 8.535 -1.805 -19.610 1.00 98.44 377 LEU A C 1
ATOM 2935 O O . LEU A 1 377 ? 8.739 -0.625 -19.891 1.00 98.44 377 LEU A O 1
ATOM 2939 N N . ARG A 1 378 ? 9.238 -2.802 -20.163 1.00 98.00 378 ARG A N 1
ATOM 2940 C CA . ARG A 1 378 ? 10.317 -2.603 -21.143 1.00 98.00 378 ARG A CA 1
ATOM 2941 C C . ARG A 1 378 ? 9.828 -1.848 -22.382 1.00 98.00 378 ARG A C 1
ATOM 2943 O O . ARG A 1 378 ? 10.511 -0.934 -22.841 1.00 98.00 378 ARG A O 1
ATOM 2950 N N . ASN A 1 379 ? 8.645 -2.181 -22.905 1.00 97.56 379 ASN A N 1
ATOM 2951 C CA . ASN A 1 379 ? 8.027 -1.456 -24.021 1.00 97.56 379 ASN A CA 1
ATOM 2952 C C . ASN A 1 379 ? 7.752 0.018 -23.670 1.00 97.56 379 ASN A C 1
ATOM 2954 O O . ASN A 1 379 ? 8.117 0.914 -24.433 1.00 97.56 379 ASN A O 1
ATOM 2958 N N . ILE A 1 380 ? 7.182 0.281 -22.493 1.00 97.00 380 ILE A N 1
ATOM 2959 C CA . ILE A 1 380 ? 6.826 1.634 -22.048 1.00 97.00 380 ILE A CA 1
ATOM 2960 C C . ILE A 1 380 ? 8.064 2.491 -21.780 1.00 97.00 380 ILE A C 1
ATOM 2962 O O . ILE A 1 380 ? 8.130 3.612 -22.279 1.00 97.00 380 ILE A O 1
ATOM 2966 N N . LEU A 1 381 ? 9.066 1.980 -21.059 1.00 96.75 381 LEU A N 1
ATOM 2967 C CA . LEU A 1 381 ? 10.284 2.733 -20.745 1.00 96.75 381 LEU A CA 1
ATOM 2968 C C . LEU A 1 381 ? 11.112 3.044 -22.006 1.00 96.75 381 LEU A C 1
ATOM 2970 O O . LEU A 1 381 ? 11.543 4.183 -22.189 1.00 96.75 381 LEU A O 1
ATOM 2974 N N . CYS A 1 382 ? 11.265 2.085 -22.932 1.00 96.31 382 CYS A N 1
ATOM 2975 C CA . CYS A 1 382 ? 11.896 2.344 -24.233 1.00 96.31 382 CYS A CA 1
ATOM 2976 C C . CYS A 1 382 ? 11.137 3.417 -25.035 1.00 96.31 382 CYS A C 1
ATOM 2978 O O . CYS A 1 382 ? 11.758 4.333 -25.578 1.00 96.31 382 CYS A O 1
ATOM 2980 N N . GLY A 1 383 ? 9.802 3.331 -25.087 1.00 94.50 383 GLY A N 1
ATOM 2981 C CA . GLY A 1 383 ? 8.956 4.316 -25.765 1.00 94.50 383 GLY A CA 1
ATOM 2982 C C . GLY A 1 383 ? 9.045 5.710 -25.137 1.00 94.50 383 GLY A C 1
ATOM 2983 O O . GLY A 1 383 ? 9.144 6.705 -25.855 1.00 94.50 383 GLY A O 1
ATOM 2984 N N . GLN A 1 384 ? 9.084 5.783 -23.804 1.00 93.50 384 GLN A N 1
ATOM 2985 C CA . GLN A 1 384 ? 9.247 7.024 -23.051 1.00 93.50 384 GLN A CA 1
ATOM 2986 C C . GLN A 1 384 ? 10.586 7.710 -23.337 1.00 93.50 384 GLN A C 1
ATOM 2988 O O . GLN A 1 384 ? 10.577 8.915 -23.578 1.00 93.50 384 GLN A O 1
ATOM 2993 N N . ILE A 1 385 ? 11.706 6.976 -23.368 1.00 93.50 385 ILE A N 1
ATOM 2994 C CA . ILE A 1 385 ? 13.015 7.528 -23.766 1.00 93.50 385 ILE A CA 1
ATOM 2995 C C . ILE A 1 385 ? 12.982 7.999 -25.223 1.00 93.50 385 ILE A C 1
ATOM 2997 O O . ILE A 1 385 ? 13.327 9.141 -25.511 1.00 93.50 385 ILE A O 1
ATOM 3001 N N . LYS A 1 386 ? 12.522 7.146 -26.146 1.00 91.50 386 LYS A N 1
ATOM 3002 C CA . LYS A 1 386 ? 12.547 7.416 -27.592 1.00 91.50 386 LYS A CA 1
ATOM 3003 C C . LYS A 1 386 ? 11.694 8.618 -28.012 1.00 91.50 386 LYS A C 1
ATOM 3005 O O . LYS A 1 386 ? 12.058 9.311 -28.957 1.00 91.50 386 LYS A O 1
ATOM 3010 N N . GLY A 1 387 ? 10.547 8.828 -27.367 1.00 89.50 387 GLY A N 1
ATOM 3011 C CA . GLY A 1 387 ? 9.664 9.971 -27.626 1.00 89.50 387 GLY A CA 1
ATOM 3012 C C . GLY A 1 387 ? 9.839 11.139 -26.653 1.00 89.50 387 GLY A C 1
ATOM 3013 O O . GLY A 1 387 ? 9.031 12.061 -26.689 1.00 89.50 387 GLY A O 1
ATOM 3014 N N . GLU A 1 388 ? 10.805 11.060 -25.732 1.00 88.44 388 GLU A N 1
ATOM 3015 C CA . GLU A 1 388 ? 10.944 11.936 -24.557 1.00 88.44 388 GLU A CA 1
ATOM 3016 C C . GLU A 1 388 ? 9.638 12.171 -23.766 1.00 88.44 388 GLU A C 1
ATOM 3018 O O . GLU A 1 388 ? 9.415 13.238 -23.187 1.00 88.44 388 GLU A O 1
ATOM 3023 N N . MET A 1 389 ? 8.741 11.180 -23.768 1.00 86.94 389 MET A N 1
ATOM 3024 C CA . MET A 1 389 ? 7.364 11.321 -23.282 1.00 86.94 389 MET A CA 1
ATOM 3025 C C . MET A 1 389 ? 7.230 11.185 -21.763 1.00 86.94 389 MET A C 1
ATOM 3027 O O . MET A 1 389 ? 6.135 11.418 -21.236 1.00 86.94 389 MET A O 1
ATOM 3031 N N . PHE A 1 390 ? 8.298 10.798 -21.061 1.00 87.31 390 PHE A N 1
ATOM 3032 C CA . PHE A 1 390 ? 8.320 10.730 -19.601 1.00 87.31 390 PHE A CA 1
ATOM 3033 C C . PHE A 1 390 ? 8.061 12.104 -18.966 1.00 87.31 390 PHE A C 1
ATOM 3035 O O . PHE A 1 390 ? 8.054 13.145 -19.623 1.00 87.31 390 PHE A O 1
ATOM 3042 N N . ARG A 1 391 ? 7.737 12.109 -17.675 1.00 86.38 391 ARG A N 1
ATOM 3043 C CA . ARG A 1 391 ? 7.274 13.322 -17.001 1.00 86.38 391 ARG A CA 1
ATOM 3044 C C . ARG A 1 391 ? 8.426 14.269 -16.673 1.00 86.38 391 ARG A C 1
ATOM 3046 O O . ARG A 1 391 ? 9.411 13.861 -16.064 1.00 86.38 391 ARG A O 1
ATOM 3053 N N . GLU A 1 392 ? 8.252 15.544 -17.005 1.00 84.00 392 GLU A N 1
ATOM 3054 C CA . GLU A 1 392 ? 9.178 16.595 -16.589 1.00 84.00 392 GLU A CA 1
ATOM 3055 C C . GLU A 1 392 ? 9.026 16.914 -15.089 1.00 84.00 392 GLU A C 1
ATOM 3057 O O . GLU A 1 392 ? 7.900 16.940 -14.574 1.00 84.00 392 GLU A O 1
ATOM 3062 N N . PRO A 1 393 ? 10.137 17.157 -14.375 1.00 85.38 393 PRO A N 1
ATOM 3063 C CA . PRO A 1 393 ? 10.103 17.500 -12.960 1.00 85.38 393 PRO A CA 1
ATOM 3064 C C . PRO A 1 393 ? 9.490 18.892 -12.718 1.00 85.38 393 PRO A C 1
ATOM 3066 O O . PRO A 1 393 ? 9.722 19.816 -13.502 1.00 85.38 393 PRO A O 1
ATOM 3069 N N . PRO A 1 394 ? 8.761 19.102 -11.604 1.00 84.00 394 PRO A N 1
ATOM 3070 C CA . PRO A 1 394 ? 8.309 20.425 -11.191 1.00 84.00 394 PRO A CA 1
ATOM 3071 C C . PRO A 1 394 ? 9.482 21.393 -11.021 1.00 84.00 394 PRO A C 1
ATOM 3073 O O . PRO A 1 394 ? 10.487 21.057 -10.395 1.00 84.00 394 PRO A O 1
ATOM 3076 N N . ALA A 1 395 ? 9.327 22.634 -11.491 1.00 76.69 395 ALA A N 1
ATOM 3077 C CA . ALA A 1 395 ? 10.391 23.641 -11.446 1.00 76.69 395 ALA A CA 1
ATOM 3078 C C . ALA A 1 395 ? 10.964 23.883 -10.032 1.00 76.69 395 ALA A C 1
ATOM 3080 O O . ALA A 1 395 ? 12.151 24.172 -9.898 1.00 76.69 395 ALA A O 1
ATOM 3081 N N . ILE A 1 396 ? 10.146 23.729 -8.981 1.00 72.38 396 ILE A N 1
ATOM 3082 C CA . ILE A 1 396 ? 10.573 23.898 -7.582 1.00 72.38 396 ILE A CA 1
ATOM 3083 C C . ILE A 1 396 ? 11.396 22.730 -7.027 1.00 72.38 396 ILE A C 1
ATOM 3085 O O . ILE A 1 396 ? 12.228 22.947 -6.145 1.00 72.38 396 ILE A O 1
ATOM 3089 N N . ALA A 1 397 ? 11.213 21.519 -7.565 1.00 70.56 397 ALA A N 1
ATOM 3090 C CA . ALA A 1 397 ? 12.058 20.389 -7.196 1.00 70.56 397 ALA A CA 1
ATOM 3091 C C . ALA A 1 397 ? 13.524 20.703 -7.528 1.00 70.56 397 ALA A C 1
ATOM 3093 O O . ALA A 1 397 ? 14.447 20.299 -6.826 1.00 70.56 397 ALA A O 1
ATOM 3094 N N . GLY A 1 398 ? 13.720 21.479 -8.604 1.00 73.19 398 GLY A N 1
ATOM 3095 C CA . GLY A 1 398 ? 15.014 21.706 -9.215 1.00 73.19 398 GLY A CA 1
ATOM 3096 C C . GLY A 1 398 ? 15.652 20.359 -9.503 1.00 73.19 398 GLY A C 1
ATOM 3097 O O . GLY A 1 398 ? 16.635 19.979 -8.891 1.00 73.19 398 GLY A O 1
ATOM 3098 N N . ILE A 1 399 ? 15.066 19.652 -10.456 1.00 80.38 399 ILE A N 1
ATOM 3099 C CA . ILE A 1 399 ? 15.574 18.417 -11.047 1.00 80.38 399 ILE A CA 1
ATOM 3100 C C . ILE A 1 399 ? 15.583 18.687 -12.563 1.00 80.38 399 ILE A C 1
ATOM 3102 O O . ILE A 1 399 ? 14.780 19.487 -13.053 1.00 80.38 399 ILE A O 1
ATOM 3106 N N . LYS A 1 400 ? 16.530 18.135 -13.321 1.00 85.06 400 LYS A N 1
ATOM 3107 C CA . LYS A 1 400 ? 16.551 18.217 -14.790 1.00 85.06 400 LYS A CA 1
ATOM 3108 C C . LYS A 1 400 ? 15.719 17.081 -15.391 1.00 85.06 400 LYS A C 1
ATOM 3110 O O . LYS A 1 400 ? 15.594 16.012 -14.805 1.00 85.06 400 LYS A O 1
ATOM 3115 N N . LYS A 1 401 ? 15.241 17.259 -16.626 1.00 86.38 401 LYS A N 1
ATOM 3116 C CA . LYS A 1 401 ? 14.652 16.166 -17.422 1.00 86.38 401 LYS A CA 1
ATOM 3117 C C . LYS A 1 401 ? 15.638 14.989 -17.592 1.00 86.38 401 LYS A C 1
ATOM 3119 O O . LYS A 1 401 ? 15.228 13.839 -17.489 1.00 86.38 401 LYS A O 1
ATOM 3124 N N . ALA A 1 402 ? 16.935 15.277 -17.740 1.00 87.38 402 ALA A N 1
ATOM 3125 C CA . ALA A 1 402 ? 18.005 14.275 -17.780 1.00 87.38 402 ALA A CA 1
ATOM 3126 C C . ALA A 1 402 ? 18.092 13.418 -16.498 1.00 87.38 402 ALA A C 1
ATOM 3128 O O . ALA A 1 402 ? 18.225 12.203 -16.594 1.00 87.38 402 ALA A O 1
ATOM 3129 N N . ASP A 1 403 ? 17.925 14.010 -15.310 1.00 88.06 403 ASP A N 1
ATOM 3130 C CA . ASP A 1 403 ? 17.976 13.283 -14.029 1.00 88.06 403 ASP A CA 1
ATOM 3131 C C . ASP A 1 403 ? 16.858 12.217 -13.945 1.00 88.06 403 ASP A C 1
ATOM 3133 O O . ASP A 1 403 ? 17.058 11.129 -13.413 1.00 88.06 403 ASP A O 1
ATOM 3137 N N . VAL A 1 404 ? 15.692 12.489 -14.548 1.00 91.06 404 VAL A N 1
ATOM 3138 C CA . VAL A 1 404 ? 14.584 11.521 -14.679 1.00 91.06 404 VAL A CA 1
ATOM 3139 C C . VAL A 1 404 ? 14.920 10.418 -15.688 1.00 91.06 404 VAL A C 1
ATOM 3141 O O . VAL A 1 404 ? 14.595 9.252 -15.460 1.00 91.06 404 VAL A O 1
ATOM 3144 N N . ALA A 1 405 ? 15.590 10.769 -16.791 1.00 91.94 405 ALA A N 1
ATOM 3145 C CA . ALA A 1 405 ? 16.055 9.798 -17.778 1.00 91.94 405 ALA A CA 1
ATOM 3146 C C . ALA A 1 405 ? 17.079 8.822 -17.173 1.00 91.94 405 ALA A C 1
ATOM 3148 O O . ALA A 1 405 ? 17.011 7.636 -17.479 1.00 91.94 405 ALA A O 1
ATOM 3149 N N . ILE A 1 406 ? 17.962 9.277 -16.270 1.00 91.81 406 ILE A N 1
ATOM 3150 C CA . ILE A 1 406 ? 18.911 8.414 -15.540 1.00 91.81 406 ILE A CA 1
ATOM 3151 C C . ILE A 1 406 ? 18.171 7.301 -14.783 1.00 91.81 406 ILE A C 1
ATOM 3153 O O . ILE A 1 406 ? 18.524 6.134 -14.933 1.00 91.81 406 ILE A O 1
ATOM 3157 N N . CYS A 1 407 ? 17.104 7.619 -14.043 1.00 93.44 407 CYS A N 1
ATOM 3158 C CA . CYS A 1 407 ? 16.318 6.607 -13.322 1.00 93.44 407 CYS A CA 1
ATOM 3159 C C . CYS A 1 407 ? 15.596 5.621 -14.264 1.00 93.44 407 CYS A C 1
ATOM 3161 O O . CYS A 1 407 ? 15.439 4.443 -13.945 1.00 93.44 407 C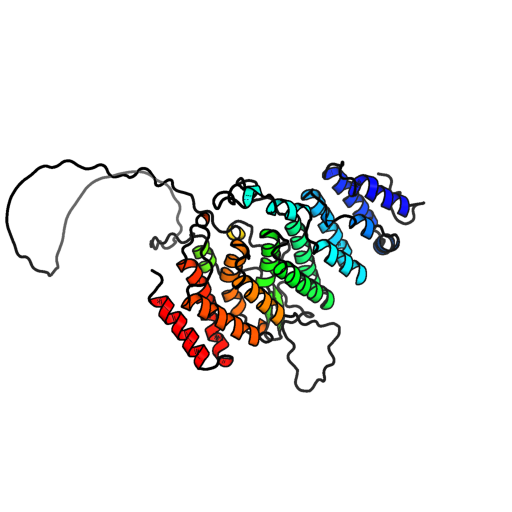YS A O 1
ATOM 3163 N N . ILE A 1 408 ? 15.180 6.075 -15.453 1.00 95.31 408 ILE A N 1
ATOM 3164 C CA . ILE A 1 408 ? 14.620 5.188 -16.485 1.00 95.31 408 ILE A CA 1
ATOM 3165 C C . ILE A 1 408 ? 15.713 4.284 -17.080 1.00 95.31 408 ILE A C 1
ATOM 3167 O O . ILE A 1 408 ? 15.461 3.101 -17.314 1.00 95.31 408 ILE A O 1
ATOM 3171 N N . PHE A 1 409 ? 16.924 4.804 -17.302 1.00 95.06 409 PHE A N 1
ATOM 3172 C CA . PHE A 1 409 ? 18.061 4.016 -17.782 1.00 95.06 409 PHE A CA 1
ATOM 3173 C C . PHE A 1 409 ? 18.540 2.978 -16.765 1.00 95.06 409 PHE A C 1
ATOM 3175 O O . PHE A 1 409 ? 18.890 1.880 -17.185 1.00 95.06 409 PHE A O 1
ATOM 3182 N N . ASP A 1 410 ? 18.484 3.272 -15.465 1.00 94.56 410 ASP A N 1
ATOM 3183 C CA . ASP A 1 410 ? 18.719 2.291 -14.399 1.00 94.56 410 ASP A CA 1
ATOM 3184 C C . ASP A 1 410 ? 17.738 1.109 -14.501 1.00 94.56 410 ASP A C 1
ATOM 3186 O O . ASP A 1 410 ? 18.146 -0.041 -14.675 1.00 94.56 410 ASP A O 1
ATOM 3190 N N . CYS A 1 411 ? 16.432 1.397 -14.560 1.00 96.38 411 CYS A N 1
ATOM 3191 C CA . CYS A 1 411 ? 15.407 0.371 -14.769 1.00 96.38 411 CYS A CA 1
ATOM 3192 C C . CYS A 1 411 ? 15.647 -0.434 -16.063 1.00 96.38 411 CYS A C 1
ATOM 3194 O O . CYS A 1 411 ? 15.559 -1.663 -16.060 1.00 96.38 411 CYS A O 1
ATOM 3196 N N . LEU A 1 412 ? 15.983 0.232 -17.176 1.00 97.06 412 LEU A N 1
ATOM 3197 C CA . LEU A 1 412 ? 16.308 -0.429 -18.447 1.00 97.06 412 LEU A CA 1
ATOM 3198 C C . LEU A 1 412 ? 17.583 -1.286 -18.370 1.00 97.06 412 LEU A C 1
ATOM 3200 O O . LEU A 1 412 ? 17.663 -2.293 -19.074 1.00 97.06 412 LEU A O 1
ATOM 3204 N N . ALA A 1 413 ? 18.558 -0.922 -17.533 1.00 96.56 413 ALA A N 1
ATOM 3205 C CA . ALA A 1 413 ? 19.806 -1.662 -17.365 1.00 96.56 413 ALA A CA 1
ATOM 3206 C C . ALA A 1 413 ? 19.558 -2.973 -16.614 1.00 96.56 413 ALA A C 1
ATOM 3208 O O . ALA A 1 413 ? 20.009 -4.029 -17.057 1.00 96.56 413 ALA A O 1
ATOM 3209 N N . ILE A 1 414 ? 18.747 -2.938 -15.553 1.00 96.88 414 ILE A N 1
ATOM 3210 C CA . ILE A 1 414 ? 18.296 -4.149 -14.856 1.00 96.88 414 ILE A CA 1
ATOM 3211 C C . ILE A 1 414 ? 17.445 -5.032 -15.783 1.00 96.88 414 ILE A C 1
ATOM 3213 O O . ILE A 1 414 ? 17.614 -6.255 -15.808 1.00 96.88 414 ILE A O 1
ATOM 3217 N N . LEU A 1 415 ? 16.598 -4.432 -16.631 1.00 97.69 415 LEU A N 1
ATOM 3218 C CA . LEU A 1 415 ? 15.801 -5.169 -17.618 1.00 97.69 415 LEU A CA 1
ATOM 3219 C C . LEU A 1 415 ? 16.652 -5.929 -18.656 1.00 97.69 415 LEU A C 1
ATOM 3221 O O . LEU A 1 415 ? 16.174 -6.939 -19.168 1.00 97.69 415 LEU A O 1
ATOM 3225 N N . VAL A 1 416 ? 17.921 -5.564 -18.906 1.00 96.50 416 VAL A N 1
ATOM 3226 C CA . VAL A 1 416 ? 18.857 -6.392 -19.709 1.00 96.50 416 VAL A CA 1
ATOM 3227 C C . VAL A 1 416 ? 18.942 -7.822 -19.160 1.00 96.50 416 VAL A C 1
ATOM 3229 O O . VAL A 1 416 ? 18.967 -8.781 -19.931 1.00 96.50 416 VAL A O 1
ATOM 3232 N N . GLY A 1 417 ? 18.916 -7.991 -17.834 1.00 95.62 417 GLY A N 1
ATOM 3233 C CA . GLY A 1 417 ? 18.955 -9.302 -17.180 1.00 95.62 417 GLY A CA 1
ATOM 3234 C C . GLY A 1 417 ? 17.772 -10.213 -17.532 1.00 95.62 417 GLY A C 1
ATOM 3235 O O . GLY A 1 417 ? 17.878 -11.431 -17.411 1.00 95.62 417 GLY A O 1
ATOM 3236 N N . PHE A 1 418 ? 16.668 -9.652 -18.029 1.00 96.94 418 PHE A N 1
ATOM 3237 C CA . PHE A 1 418 ? 15.463 -10.375 -18.439 1.00 96.94 418 PHE A CA 1
ATOM 3238 C C . PHE A 1 418 ? 15.463 -10.760 -19.934 1.00 96.94 418 PHE A C 1
ATOM 3240 O O . PHE A 1 418 ? 14.452 -11.260 -20.424 1.00 96.94 418 PHE A O 1
ATOM 3247 N N . HIS A 1 419 ? 16.585 -10.599 -20.657 1.00 95.88 419 HIS A N 1
ATOM 3248 C CA . HIS A 1 419 ? 16.697 -10.824 -22.111 1.00 95.88 419 HIS A CA 1
ATOM 3249 C C . HIS A 1 419 ? 16.117 -12.155 -22.629 1.00 95.88 419 HIS A C 1
ATOM 3251 O O . HIS A 1 419 ? 15.654 -12.209 -23.767 1.00 95.88 419 HIS A O 1
ATOM 3257 N N . GLN A 1 420 ? 16.123 -13.219 -21.815 1.00 96.31 420 GLN A N 1
ATOM 3258 C CA . GLN A 1 420 ? 15.549 -14.528 -22.157 1.00 96.31 420 GLN A CA 1
ATOM 3259 C C . GLN A 1 420 ? 14.039 -14.476 -22.458 1.00 96.31 420 GLN A C 1
ATOM 3261 O O . GLN A 1 420 ? 13.524 -15.345 -23.154 1.00 96.31 420 GLN A O 1
ATOM 3266 N N . TYR A 1 421 ? 13.343 -13.452 -21.956 1.00 96.62 421 TYR A N 1
ATOM 3267 C CA . TYR A 1 421 ? 11.920 -13.209 -22.185 1.00 96.62 421 TYR A CA 1
ATOM 3268 C C . TYR A 1 421 ? 11.645 -12.227 -23.334 1.00 96.62 421 TYR A C 1
ATOM 3270 O O . TYR A 1 421 ? 10.484 -11.932 -23.604 1.00 96.62 421 TYR A O 1
ATOM 3278 N N . PHE A 1 422 ? 12.676 -11.697 -24.000 1.00 97.38 422 PHE A N 1
ATOM 3279 C CA . PHE A 1 422 ? 12.535 -10.672 -25.037 1.00 97.38 422 PHE A CA 1
ATOM 3280 C C . PHE A 1 422 ? 12.856 -11.228 -26.422 1.00 97.38 422 PHE A C 1
ATOM 3282 O O . PHE A 1 422 ? 13.888 -11.873 -26.623 1.00 97.38 422 PHE A O 1
ATOM 3289 N N . ALA A 1 423 ? 12.017 -10.910 -27.408 1.00 96.81 423 ALA A N 1
ATOM 3290 C CA . ALA A 1 423 ? 12.330 -11.178 -28.806 1.00 96.81 423 ALA A CA 1
ATOM 3291 C C . ALA A 1 423 ? 13.520 -10.320 -29.272 1.00 96.81 423 ALA A C 1
ATOM 3293 O O . ALA A 1 423 ? 13.761 -9.226 -28.759 1.00 96.81 423 ALA A O 1
ATOM 3294 N N . LYS A 1 424 ? 14.248 -10.764 -30.306 1.00 97.19 424 LYS A N 1
ATOM 3295 C CA . LYS A 1 424 ? 15.423 -10.033 -30.819 1.00 97.19 424 LYS A CA 1
ATOM 3296 C C . LYS A 1 424 ? 15.119 -8.565 -31.162 1.00 97.19 424 LYS A C 1
ATOM 3298 O O . LYS A 1 424 ? 15.908 -7.689 -30.840 1.00 97.19 424 LYS A O 1
ATOM 3303 N N . SER A 1 425 ? 13.952 -8.283 -31.743 1.00 96.88 425 SER A N 1
ATOM 3304 C CA . SER A 1 425 ? 13.509 -6.918 -32.060 1.00 96.88 425 SER A CA 1
ATOM 3305 C C . SER A 1 425 ? 13.355 -6.012 -30.832 1.00 96.88 425 SER A C 1
ATOM 3307 O O . SER A 1 425 ? 13.574 -4.805 -30.943 1.00 96.88 425 SER A O 1
ATOM 3309 N N . GLU A 1 426 ? 12.990 -6.587 -29.684 1.00 96.50 426 GLU A N 1
ATOM 3310 C CA . GLU A 1 426 ? 12.846 -5.899 -28.397 1.00 96.50 426 GLU A CA 1
ATOM 3311 C C . GLU A 1 426 ? 14.205 -5.681 -27.724 1.00 96.50 426 GLU A C 1
ATOM 3313 O O . GLU A 1 426 ? 14.461 -4.604 -27.189 1.00 96.50 426 GLU A O 1
ATOM 3318 N N . GLN A 1 427 ? 15.105 -6.668 -27.814 1.00 96.88 427 GLN A N 1
ATOM 3319 C CA . GLN A 1 427 ? 16.504 -6.529 -27.392 1.00 96.88 427 GLN A CA 1
ATOM 3320 C C . GLN A 1 427 ? 17.201 -5.415 -28.197 1.00 96.88 427 GLN A C 1
ATOM 3322 O O . GLN A 1 427 ? 17.804 -4.514 -27.617 1.00 96.88 427 GLN A O 1
ATOM 3327 N N . ASP A 1 428 ? 17.035 -5.408 -29.524 1.00 96.06 428 ASP A N 1
ATOM 3328 C CA . ASP A 1 428 ? 17.551 -4.354 -30.407 1.00 96.06 428 ASP A CA 1
ATOM 3329 C C . ASP A 1 428 ? 16.937 -2.972 -30.081 1.00 96.06 428 ASP A C 1
ATOM 3331 O O . ASP A 1 428 ? 17.576 -1.941 -30.292 1.00 96.06 428 ASP A O 1
ATOM 3335 N N . GLU A 1 429 ? 15.691 -2.913 -29.593 1.00 95.69 429 GLU A N 1
ATOM 3336 C CA . GLU A 1 429 ? 15.058 -1.659 -29.161 1.00 95.69 429 GLU A CA 1
ATOM 3337 C C . GLU A 1 429 ? 15.628 -1.137 -27.844 1.00 95.69 429 GLU A C 1
ATOM 3339 O O . GLU A 1 429 ? 15.888 0.061 -27.728 1.00 95.69 429 GLU A O 1
ATOM 3344 N N . LEU A 1 430 ? 15.892 -2.029 -26.892 1.00 95.38 430 LEU A N 1
ATOM 3345 C CA . LEU A 1 430 ? 16.553 -1.697 -25.638 1.00 95.38 430 LEU A CA 1
ATOM 3346 C C . LEU A 1 430 ? 17.973 -1.155 -25.898 1.00 95.38 430 LEU A C 1
ATOM 3348 O O . LEU A 1 430 ? 18.322 -0.092 -25.387 1.00 95.38 430 LEU A O 1
ATOM 3352 N N . VAL A 1 431 ? 18.747 -1.782 -26.795 1.00 95.00 431 VAL A N 1
ATOM 3353 C CA . VAL A 1 431 ? 20.053 -1.254 -27.247 1.00 95.00 431 VAL A CA 1
ATOM 3354 C C . VAL A 1 431 ? 19.909 0.119 -27.920 1.00 95.00 431 VAL A C 1
ATOM 3356 O O . VAL A 1 431 ? 20.691 1.029 -27.642 1.00 95.00 431 VAL A O 1
ATOM 3359 N N . ARG A 1 432 ? 18.887 0.320 -28.767 1.00 93.44 432 ARG A N 1
ATOM 3360 C CA . ARG A 1 432 ? 18.601 1.634 -29.377 1.00 93.44 432 ARG A CA 1
ATOM 3361 C C . ARG A 1 432 ? 18.269 2.710 -28.339 1.00 93.44 432 ARG A C 1
ATOM 3363 O O . ARG A 1 432 ? 18.725 3.837 -28.509 1.00 93.44 432 ARG A O 1
ATOM 3370 N N . ALA A 1 433 ? 17.539 2.383 -27.272 1.00 92.81 433 ALA A N 1
ATOM 3371 C CA . ALA A 1 433 ? 17.263 3.325 -26.187 1.00 92.81 433 ALA A CA 1
ATOM 3372 C C . ALA A 1 433 ? 18.560 3.784 -25.493 1.00 92.81 433 ALA A C 1
ATOM 3374 O O . ALA A 1 433 ? 18.755 4.984 -25.309 1.00 92.81 433 ALA A O 1
ATOM 3375 N N . PHE A 1 434 ? 19.488 2.866 -25.199 1.00 93.38 434 PHE A N 1
ATOM 3376 C CA . PHE A 1 434 ? 20.797 3.219 -24.633 1.00 93.38 434 PHE A CA 1
ATOM 3377 C C . PHE A 1 434 ? 21.660 4.073 -25.572 1.00 93.38 434 PHE A C 1
ATOM 3379 O O . PHE A 1 434 ? 22.280 5.032 -25.117 1.00 93.38 434 PHE A O 1
ATOM 3386 N N . MET A 1 435 ? 21.659 3.798 -26.882 1.00 90.94 435 MET A N 1
ATOM 3387 C CA . MET A 1 435 ? 22.374 4.643 -27.852 1.00 90.94 435 MET A CA 1
ATOM 3388 C C . MET A 1 435 ? 21.832 6.081 -27.895 1.00 90.94 435 MET A C 1
ATOM 3390 O O . MET A 1 435 ? 22.619 7.017 -28.016 1.00 90.94 435 MET A O 1
ATOM 3394 N N . LEU A 1 436 ? 20.514 6.277 -27.748 1.00 86.75 436 LEU A N 1
ATOM 3395 C CA . LEU A 1 436 ? 19.921 7.615 -27.604 1.00 86.75 436 LEU A CA 1
ATOM 3396 C C . LEU A 1 436 ? 20.358 8.291 -26.295 1.00 86.75 436 LEU A C 1
ATOM 3398 O O . LEU A 1 436 ? 20.614 9.495 -26.288 1.00 86.75 436 LEU A O 1
ATOM 3402 N N . GLY A 1 437 ? 20.492 7.521 -25.210 1.00 80.81 437 GLY A N 1
ATOM 3403 C CA . GLY A 1 437 ? 20.996 7.991 -23.916 1.00 80.81 437 GLY A CA 1
ATOM 3404 C C . GLY A 1 437 ? 22.373 8.654 -23.995 1.00 80.81 437 GLY A C 1
ATOM 3405 O O . GLY A 1 437 ? 22.572 9.721 -23.427 1.00 80.81 437 GLY A O 1
ATOM 3406 N N . ILE A 1 438 ? 23.294 8.065 -24.760 1.00 77.19 438 ILE A N 1
ATOM 3407 C CA . ILE A 1 438 ? 24.687 8.531 -24.884 1.00 77.19 438 ILE A CA 1
ATOM 3408 C C . ILE A 1 438 ? 24.807 9.874 -25.633 1.00 77.19 438 ILE A C 1
ATOM 3410 O O . ILE A 1 438 ? 25.786 10.588 -25.439 1.00 77.19 438 ILE A O 1
ATOM 3414 N N . GLY A 1 439 ? 23.847 10.221 -26.499 1.00 64.81 439 GLY A N 1
ATOM 3415 C CA . GLY A 1 439 ? 23.970 11.363 -27.417 1.00 64.81 439 GLY A CA 1
ATOM 3416 C C . GLY A 1 439 ? 23.036 12.555 -27.183 1.00 64.81 439 GLY A C 1
ATOM 3417 O O . GLY A 1 439 ? 23.131 13.510 -27.950 1.00 64.81 439 GLY A O 1
ATOM 3418 N N . SER A 1 440 ? 22.115 12.501 -26.209 1.00 67.25 440 SER A N 1
ATOM 3419 C CA . SER A 1 440 ? 20.939 13.404 -26.200 1.00 67.25 440 SER A CA 1
ATOM 3420 C C . SER A 1 440 ? 20.658 14.169 -24.895 1.00 67.25 440 SER A C 1
ATOM 3422 O O . SER A 1 440 ? 19.672 14.900 -24.858 1.00 67.25 440 SER A O 1
ATOM 3424 N N . TRP A 1 441 ? 21.451 14.006 -23.825 1.00 63.78 441 TRP A N 1
ATOM 3425 C CA . TRP A 1 441 ? 21.038 14.411 -22.461 1.00 63.78 441 TRP A CA 1
ATOM 3426 C C . TRP A 1 441 ? 22.062 15.237 -21.641 1.00 63.78 441 TRP A C 1
ATOM 3428 O O . TRP A 1 441 ? 21.955 15.260 -20.413 1.00 63.78 441 TRP A O 1
ATOM 3438 N N . ASP A 1 442 ? 23.009 15.926 -22.293 1.00 49.53 442 ASP A N 1
ATOM 3439 C CA . ASP A 1 442 ? 23.966 16.873 -21.660 1.00 49.53 442 ASP A CA 1
ATOM 3440 C C . ASP A 1 442 ? 23.303 18.185 -21.143 1.00 49.53 442 ASP A C 1
ATOM 3442 O O . ASP A 1 442 ? 22.554 18.823 -21.920 1.00 49.53 442 ASP A O 1
#

Secondary structure (DSSP, 8-state):
--STTSBTBTTHHHHHHHHIIIIIS-TTS-HHHHHHHHHHHHHHHSSTTTHHHHHHTTHHHHHSTTGGG---HHHHHHHHHHHHHHHHHS-HHHHHHHHHHHHSPPHHHHHTT--TTSSS-TT-TT---TTTTTSPPHHHHHHHHHHHHHHHHTTT-HHHHHHHHHHHHHHHHTGGGS-HHHHHHHHHHHTTEEE-TT-BEEE-SS-S-HHHHHHHTT-------------------------------------------------PPPPP-------------HHHHS--S-SSPPPSSPPSSEES-----TT------TT-EE--HHHHHHHHHHHHH-TTS-HHHHHHHHHHHHHHHTSGGGGGGGHHHHHHHHHHHHHHHHTT-SPPPPTTT---HHHHHHHHHHHHHHHHTTGGGS-HHHHHHHHHHHHHHHHS--